Protein AF-0000000066933684 (afdb_homodimer)

pLDDT: mean 90.86, std 12.75, range [26.48, 98.75]

Nearest PDB structures (foldseek):
  7miq-assembly1_A  TM=6.674E-01  e=1.627E-05  Vibrio parahaemolyticus
  7miq-assembly1_B  TM=6.922E-01  e=4.233E-05  Vibrio parahaemolyticus
  5a4u-assembly1_A  TM=6.592E-01  e=5.521E-05  Arabidopsis thaliana
  5a5k-assembly4_D  TM=6.421E-01  e=1.045E-04  Arabidopsis thaliana
  4yh2-assembly1_C  TM=5.815E-01  e=5.521E-05  Drosophila melanogaster

InterPro domains:
  IPR036282 Glutathione S-transferase, C-terminal domain superfamily [SSF47616] (113-243)

Organism: NCBI:txid1442368

Solvent-accessible surface area (backbone atoms only — not comparable to full-atom values): 27716 Å² total; per-residue (Å²): 130,80,78,74,76,71,72,75,60,47,44,30,43,34,38,27,29,43,80,38,51,56,16,19,31,54,58,39,42,36,43,65,64,47,37,33,66,66,54,30,59,75,57,32,46,44,77,41,32,17,38,73,32,82,86,38,90,72,62,41,72,39,39,42,90,94,52,74,71,64,72,82,96,57,63,66,18,33,35,38,40,31,41,70,81,57,90,68,55,77,44,73,38,62,32,46,70,24,46,53,52,39,50,43,67,75,43,32,50,91,79,73,33,75,60,44,48,44,90,46,69,65,41,32,24,42,29,44,32,46,39,52,49,50,52,52,30,50,53,27,46,49,46,21,42,54,23,63,36,76,75,29,49,75,73,67,81,49,54,79,86,46,39,32,62,50,45,14,52,51,21,49,54,50,30,51,51,50,48,51,50,51,38,66,68,24,67,82,35,47,35,75,54,7,55,71,43,39,97,51,59,26,55,32,31,32,44,49,51,22,42,43,51,25,38,30,71,78,70,67,38,66,74,50,69,91,36,67,63,49,42,51,39,47,56,44,32,64,71,36,92,56,48,78,54,67,67,57,42,56,44,26,43,73,72,29,61,67,88,50,42,95,130,80,77,75,75,72,71,76,60,47,44,30,41,32,39,26,28,42,78,38,50,56,15,19,31,54,58,38,42,36,44,64,65,47,39,34,66,65,54,28,61,76,56,32,47,43,77,42,31,17,37,72,33,80,84,38,90,72,61,41,69,38,40,43,91,97,51,75,71,65,73,82,96,59,62,64,19,34,35,39,41,31,40,71,83,55,91,69,55,77,43,74,40,63,31,46,71,24,47,54,52,38,50,43,68,76,44,33,50,91,78,73,33,76,60,42,49,43,89,44,67,66,40,30,25,45,30,44,32,46,38,53,49,50,53,51,31,50,51,27,46,48,46,20,42,56,23,64,37,77,74,29,49,76,74,67,80,50,53,81,86,48,39,32,62,50,43,12,52,50,21,49,55,50,29,51,50,48,49,51,51,51,36,67,68,22,67,83,38,45,34,74,54,8,57,74,44,40,98,50,58,24,53,30,34,32,45,50,50,22,43,43,52,25,38,29,72,76,68,67,39,66,74,49,70,93,36,66,60,49,42,52,40,47,55,43,32,63,71,36,93,57,47,80,54,67,68,58,42,56,45,25,44,74,71,31,60,65,88,51,41,91

Foldseek 3Di:
DPPPVVVQQKAKEKEAACLALFRVLVLLLCQQQLAAPVNCVVNNYHYFYWAQPPVDLQSDIWTDPPDDTDDPPADPTKMWIAGPPDPRDIDIDGGSLVVSVVVCVVVDVVVVTDAQCADDPVSNVVLVVLLVLLVVLVVLVVQLCCQPHPVNVSHVVDDVVPHDPVRNVVSVVVSVVSLVVLLVQQVVQDDQLDSNNGPGHHSSSSSLLSNQVSCCVPPVDRSCPPPVSVVVNNVRNCPDSSDDDPVNSVVCNPPNSNVSND/DPPPVVVQQKAKEKEAACLALFRVLVLLLCQQQLAAPVNCVVNNYHYFYWAQPPVDLQSDIWTDPPDDTDDPPADPTKMWIAGPVDPRDIDIDGGSLVVSVVVCVVVDVVVVTDAQCFDDPVSNVVLVVLLVLLVVLVVLVVQLCCQPHPVNVSHVVDDVVPHDPVRNVVSVVVSVVSLVVLLVQQVVQDDQLDSNNGPGHHSSSSSLLSNQVSCCVPPVDRSCPPPVSVVVNNVRNCPDSSDDDPVNSVVCNPPNSNVSND

Radius of gyration: 22.84 Å; Cα contacts (8 Å, |Δi|>4): 886; chains: 2; bounding box: 66×68×55 Å

Structure (mmCIF, N/CA/C/O backbone):
data_AF-0000000066933684-model_v1
#
loop_
_entity.id
_entity.type
_entity.pdbx_description
1 polymer 'Unplaced genomic scaffold supercont1.6, whole genome shotgun sequence'
#
loop_
_atom_site.group_PDB
_atom_site.id
_atom_site.type_symbol
_atom_site.label_atom_id
_atom_site.label_alt_id
_atom_site.label_comp_id
_atom_site.label_asym_id
_atom_site.label_entity_id
_atom_site.label_seq_id
_atom_site.pdbx_PDB_ins_code
_atom_site.Cartn_x
_atom_site.Cartn_y
_atom_site.Cartn_z
_atom_site.occupancy
_atom_site.B_iso_or_equiv
_atom_site.auth_seq_id
_atom_site.auth_comp_id
_atom_site.auth_asym_id
_atom_site.auth_atom_id
_atom_site.pdbx_PDB_model_num
ATOM 1 N N . MET A 1 1 ? 10.781 33.125 30.562 1 26.77 1 MET A N 1
ATOM 2 C CA . MET A 1 1 ? 11.766 32.125 30.156 1 26.77 1 MET A CA 1
ATOM 3 C C . MET A 1 1 ? 11.25 31.266 29 1 26.77 1 MET A C 1
ATOM 5 O O . MET A 1 1 ? 10.203 30.625 29.109 1 26.77 1 MET A O 1
ATOM 9 N N . ALA A 1 2 ? 11.43 31.75 27.797 1 31.94 2 ALA A N 1
ATOM 10 C CA . ALA A 1 2 ? 11.055 31.156 26.516 1 31.94 2 ALA A CA 1
ATOM 11 C C . ALA A 1 2 ? 11.516 29.688 26.453 1 31.94 2 ALA A C 1
ATOM 13 O O . ALA A 1 2 ? 12.688 29.391 26.656 1 31.94 2 ALA A O 1
ATOM 14 N N . ARG A 1 3 ? 10.75 28.75 27 1 31.98 3 ARG A N 1
ATOM 15 C CA . ARG A 1 3 ? 11.102 27.344 26.938 1 31.98 3 ARG A CA 1
ATOM 16 C C . ARG A 1 3 ? 11.797 27 25.625 1 31.98 3 ARG A C 1
ATOM 18 O O . ARG A 1 3 ? 11.258 27.266 24.547 1 31.98 3 ARG A O 1
ATOM 25 N N . ASP A 1 4 ? 13.086 27.188 25.547 1 30.86 4 ASP A N 1
ATOM 26 C CA . ASP A 1 4 ? 14.023 26.75 24.516 1 30.86 4 ASP A CA 1
ATOM 27 C C . ASP A 1 4 ? 13.68 25.359 24 1 30.86 4 ASP A C 1
ATOM 29 O O . ASP A 1 4 ? 13.867 24.375 24.719 1 30.86 4 ASP A O 1
ATOM 33 N N . GLN A 1 5 ? 12.414 24.938 23.688 1 35.28 5 GLN A N 1
ATOM 34 C CA . GLN A 1 5 ? 12.008 23.656 23.141 1 35.28 5 GLN A CA 1
ATOM 35 C C . GLN A 1 5 ? 13.07 23.094 22.188 1 35.28 5 GLN A C 1
ATOM 37 O O . GLN A 1 5 ? 13.141 23.5 21.031 1 35.28 5 GLN A O 1
ATOM 42 N N . THR A 1 6 ? 14.289 22.922 22.562 1 38.62 6 THR A N 1
ATOM 43 C CA . THR A 1 6 ? 15.414 22.297 21.875 1 38.62 6 THR A CA 1
ATOM 44 C C . THR A 1 6 ? 14.945 21.109 21.047 1 38.62 6 THR A C 1
ATOM 46 O O . THR A 1 6 ? 14.5 20.094 21.609 1 38.62 6 THR A O 1
ATOM 49 N N . ALA A 1 7 ? 14.188 21.25 20.047 1 45.38 7 ALA A N 1
ATOM 50 C CA . ALA A 1 7 ? 13.711 20.234 19.109 1 45.38 7 ALA A CA 1
ATOM 51 C C . ALA A 1 7 ? 14.734 19.109 18.953 1 45.38 7 ALA A C 1
ATOM 53 O O . ALA A 1 7 ? 15.875 19.359 18.562 1 45.38 7 ALA A O 1
ATOM 54 N N . SER A 1 8 ? 14.836 18.094 19.812 1 55.53 8 SER A N 1
ATOM 55 C CA . SER A 1 8 ? 15.688 16.906 19.75 1 55.53 8 SER A CA 1
ATOM 56 C C . SER A 1 8 ? 16.109 16.594 18.328 1 55.53 8 SER A C 1
ATOM 58 O O . SER A 1 8 ? 15.289 16.656 17.406 1 55.53 8 SER A O 1
ATOM 60 N N . ARG A 1 9 ? 17.438 16.875 17.984 1 72.69 9 ARG A N 1
ATOM 61 C CA . ARG A 1 9 ? 18.016 16.75 16.656 1 72.69 9 ARG A CA 1
ATOM 62 C C . ARG A 1 9 ? 18.031 15.305 16.188 1 72.69 9 ARG A C 1
ATOM 64 O O . ARG A 1 9 ? 18.609 14.438 16.859 1 72.69 9 ARG A O 1
ATOM 71 N N . SER A 1 10 ? 17.078 14.898 15.352 1 86.12 10 SER A N 1
ATOM 72 C CA . SER A 1 10 ? 17.062 13.57 14.75 1 86.12 10 SER A CA 1
ATOM 73 C C . SER A 1 10 ? 17.969 13.508 13.523 1 86.12 10 SER A C 1
ATOM 75 O O . SER A 1 10 ? 18.031 14.461 12.742 1 86.12 10 SER A O 1
ATOM 77 N N . VAL A 1 11 ? 18.844 12.523 13.586 1 92.94 11 VAL A N 1
ATOM 78 C CA . VAL A 1 11 ? 19.656 12.219 12.414 1 92.94 11 VAL A CA 1
ATOM 79 C C . VAL A 1 11 ? 19 11.102 11.609 1 92.94 11 VAL A C 1
ATOM 81 O O . VAL A 1 11 ? 18.578 10.086 12.172 1 92.94 11 VAL A O 1
ATOM 84 N N . ARG A 1 12 ? 18.906 11.359 10.289 1 96.75 12 ARG A N 1
ATOM 85 C CA . ARG A 1 12 ? 18.281 10.398 9.391 1 96.75 12 ARG A CA 1
ATOM 86 C C . ARG A 1 12 ? 19.234 9.961 8.289 1 96.75 12 ARG A C 1
ATOM 88 O O . ARG A 1 12 ? 19.969 10.781 7.73 1 96.75 12 ARG A O 1
ATOM 95 N N . THR A 1 13 ? 19.25 8.656 8.062 1 97.44 13 THR A N 1
ATOM 96 C CA . THR A 1 13 ? 20.047 8.102 6.98 1 97.44 13 THR A CA 1
ATOM 97 C C . THR A 1 13 ? 19.203 7.184 6.098 1 97.44 13 THR A C 1
ATOM 99 O O . THR A 1 13 ? 18.531 6.281 6.598 1 97.44 13 THR A O 1
ATOM 102 N N . LEU A 1 14 ? 19.203 7.453 4.824 1 98.25 14 LEU A N 1
ATOM 103 C CA . LEU A 1 14 ? 18.422 6.672 3.861 1 98.25 14 LEU A CA 1
ATOM 104 C C . LEU A 1 14 ? 19.344 5.965 2.875 1 98.25 14 LEU A C 1
ATOM 106 O O . LEU A 1 14 ? 20.062 6.617 2.111 1 98.25 14 LEU A O 1
ATOM 110 N N . TRP A 1 15 ? 19.406 4.613 2.922 1 97.56 15 TRP A N 1
ATOM 111 C CA . TRP A 1 15 ? 20.141 3.809 1.946 1 97.56 15 TRP A CA 1
ATOM 112 C C . TRP A 1 15 ? 19.266 3.48 0.746 1 97.56 15 TRP A C 1
ATOM 114 O O . TRP A 1 15 ? 18.141 2.977 0.905 1 97.56 15 TRP A O 1
ATOM 124 N N . VAL A 1 16 ? 19.781 3.785 -0.447 1 97.25 16 VAL A N 1
ATOM 125 C CA . VAL A 1 16 ? 18.984 3.68 -1.66 1 97.25 16 VAL A CA 1
ATOM 126 C C . VAL A 1 16 ? 19.797 3.023 -2.768 1 97.25 16 VAL A C 1
ATOM 128 O O . VAL A 1 16 ? 20.938 3.428 -3.031 1 97.25 16 VAL A O 1
ATOM 131 N N . TRP A 1 17 ? 19.266 1.981 -3.361 1 95.75 17 TRP A N 1
ATOM 132 C CA . TRP A 1 17 ? 19.766 1.52 -4.652 1 95.75 17 TRP A CA 1
ATOM 133 C C . TRP A 1 17 ? 18.984 2.16 -5.797 1 95.75 17 TRP A C 1
ATOM 135 O O . TRP A 1 17 ? 17.922 1.672 -6.184 1 95.75 17 TRP A O 1
ATOM 145 N N . PRO A 1 18 ? 19.5 3.189 -6.398 1 94.06 18 PRO A N 1
ATOM 146 C CA . PRO A 1 18 ? 18.719 3.947 -7.387 1 94.06 18 PRO A CA 1
ATOM 147 C C . PRO A 1 18 ? 18.25 3.082 -8.547 1 94.06 18 PRO A C 1
ATOM 149 O O . PRO A 1 18 ? 17.219 3.387 -9.172 1 94.06 18 PRO A O 1
ATOM 152 N N . GLY A 1 19 ? 18.922 2.008 -8.859 1 92.12 19 GLY A N 1
ATOM 153 C CA . GLY A 1 19 ? 18.562 1.152 -9.977 1 92.12 19 GLY A CA 1
ATOM 154 C C . GLY A 1 19 ? 17.484 0.139 -9.633 1 92.12 19 GLY A C 1
ATOM 155 O O . GLY A 1 19 ? 16.969 -0.542 -10.516 1 92.12 19 GLY A O 1
ATOM 156 N N . GLY A 1 20 ? 17.109 0.072 -8.359 1 93.69 20 GLY A N 1
ATOM 157 C CA . GLY A 1 20 ? 16.141 -0.913 -7.914 1 93.69 20 GLY A CA 1
ATOM 158 C C . GLY A 1 20 ? 14.711 -0.498 -8.18 1 93.69 20 GLY A C 1
ATOM 159 O O . GLY A 1 20 ? 14.414 0.693 -8.297 1 93.69 20 GLY A O 1
ATOM 160 N N . ILE A 1 21 ? 13.812 -1.409 -8.219 1 94.62 21 ILE A N 1
ATOM 161 C CA . ILE A 1 21 ? 12.422 -1.188 -8.578 1 94.62 21 ILE A CA 1
ATOM 162 C C . ILE A 1 21 ? 11.773 -0.228 -7.578 1 94.62 21 ILE A C 1
ATOM 164 O O . ILE A 1 21 ? 11.211 0.795 -7.969 1 94.62 21 ILE A O 1
ATOM 168 N N . PHE A 1 22 ? 11.875 -0.496 -6.273 1 97.31 22 PHE A N 1
ATOM 169 C CA . PHE A 1 22 ? 11.219 0.298 -5.246 1 97.31 22 PHE A CA 1
ATOM 170 C C . PHE A 1 22 ? 12.078 1.487 -4.84 1 97.31 22 PHE A C 1
ATOM 172 O O . PHE A 1 22 ? 11.586 2.611 -4.738 1 97.31 22 PHE A O 1
ATOM 179 N N . PRO A 1 23 ? 13.398 1.298 -4.77 1 97.25 23 PRO A N 1
ATOM 180 C CA . PRO A 1 23 ? 14.227 2.426 -4.336 1 97.25 23 PRO A CA 1
ATOM 181 C C . PRO A 1 23 ? 14.297 3.543 -5.375 1 97.25 23 PRO A C 1
ATOM 183 O O . PRO A 1 23 ? 14.555 4.699 -5.027 1 97.25 23 PRO A O 1
ATOM 186 N N . ARG A 1 24 ? 14.109 3.215 -6.645 1 96.94 24 ARG A N 1
ATOM 187 C CA . ARG A 1 24 ? 14.133 4.234 -7.688 1 96.94 24 ARG A CA 1
ATOM 188 C C . ARG A 1 24 ? 13.125 5.34 -7.402 1 96.94 24 ARG A C 1
ATOM 190 O O . ARG A 1 24 ? 13.312 6.484 -7.82 1 96.94 24 ARG A O 1
ATOM 197 N N . ARG A 1 25 ? 12.086 5.02 -6.688 1 98.31 25 ARG A N 1
ATOM 198 C CA . ARG A 1 25 ? 11.07 5.996 -6.301 1 98.31 25 ARG A CA 1
ATOM 199 C C . ARG A 1 25 ? 11.703 7.18 -5.57 1 98.31 25 ARG A C 1
ATOM 201 O O . ARG A 1 25 ? 11.234 8.312 -5.699 1 98.31 25 ARG A O 1
ATOM 208 N N . VAL A 1 26 ? 12.781 6.895 -4.832 1 97.88 26 VAL A N 1
ATOM 209 C CA . VAL A 1 26 ? 13.414 7.941 -4.039 1 97.88 26 VAL A CA 1
ATOM 210 C C . VAL A 1 26 ? 14.062 8.969 -4.965 1 97.88 26 VAL A C 1
ATOM 212 O O . VAL A 1 26 ? 13.938 10.172 -4.754 1 97.88 26 VAL A O 1
ATOM 215 N N . ALA A 1 27 ? 14.75 8.492 -5.988 1 96.62 27 ALA A N 1
ATOM 216 C CA . ALA A 1 27 ? 15.375 9.406 -6.941 1 96.62 27 ALA A CA 1
ATOM 217 C C . ALA A 1 27 ? 14.328 10.273 -7.641 1 96.62 27 ALA A C 1
ATOM 219 O O . ALA A 1 27 ? 14.508 11.484 -7.773 1 96.62 27 ALA A O 1
ATOM 220 N N . TYR A 1 28 ? 13.258 9.656 -8.07 1 97.19 28 TYR A N 1
ATOM 221 C CA . TYR A 1 28 ? 12.188 10.391 -8.734 1 97.19 28 TYR A CA 1
ATOM 222 C C . TYR A 1 28 ? 11.531 11.383 -7.781 1 97.19 28 TYR A C 1
ATOM 224 O O . TYR A 1 28 ? 11.156 12.484 -8.18 1 97.19 28 TYR A O 1
ATOM 232 N N . TYR A 1 29 ? 11.422 11.008 -6.527 1 97.69 29 TYR A N 1
ATOM 233 C CA . TYR A 1 29 ? 10.852 11.891 -5.512 1 97.69 29 TYR A CA 1
ATOM 234 C C . TYR A 1 29 ? 11.719 13.125 -5.316 1 97.69 29 TYR A C 1
ATOM 236 O O . TYR A 1 29 ? 11.203 14.25 -5.262 1 97.69 29 TYR A O 1
ATOM 244 N N . VAL A 1 30 ? 13.008 12.891 -5.184 1 96.69 30 VAL A N 1
ATOM 245 C CA . VAL A 1 30 ? 13.953 13.984 -4.973 1 96.69 30 VAL A CA 1
ATOM 246 C C . VAL A 1 30 ? 13.828 15 -6.105 1 96.69 30 VAL A C 1
ATOM 248 O O . VAL A 1 30 ? 13.789 16.203 -5.859 1 96.69 30 VAL A O 1
ATOM 251 N N . LYS A 1 31 ? 13.68 14.492 -7.289 1 95.62 31 LYS A N 1
ATOM 252 C CA . LYS A 1 31 ? 13.523 15.359 -8.453 1 95.62 31 LYS A CA 1
ATOM 253 C C . LYS A 1 31 ? 12.18 16.078 -8.43 1 95.62 31 LYS A C 1
ATOM 255 O O . LYS A 1 31 ? 12.117 17.297 -8.539 1 95.62 31 LYS A O 1
ATOM 260 N N . ALA A 1 32 ? 11.117 15.367 -8.25 1 95.69 32 ALA A N 1
ATOM 261 C CA . ALA A 1 32 ? 9.758 15.914 -8.312 1 95.69 32 ALA A CA 1
ATOM 262 C C . ALA A 1 32 ? 9.523 16.922 -7.195 1 95.69 32 ALA A C 1
ATOM 264 O O . ALA A 1 32 ? 8.82 17.922 -7.387 1 95.69 32 ALA A O 1
ATOM 265 N N . LYS A 1 33 ? 10.078 16.641 -6.012 1 96.25 33 LYS A N 1
ATOM 266 C CA . LYS A 1 33 ? 9.898 17.484 -4.836 1 96.25 33 LYS A CA 1
ATOM 267 C C . LYS A 1 33 ? 10.844 18.672 -4.871 1 96.25 33 LYS A C 1
ATOM 269 O O . LYS A 1 33 ? 10.688 19.625 -4.086 1 96.25 33 LYS A O 1
ATOM 274 N N . SER A 1 34 ? 11.805 18.688 -5.734 1 94 34 SER A N 1
ATOM 275 C CA . SER A 1 34 ? 12.844 19.703 -5.816 1 94 34 SER A CA 1
ATOM 276 C C . SER A 1 34 ? 13.617 19.812 -4.508 1 94 34 SER A C 1
ATOM 278 O O . SER A 1 34 ? 13.797 20.906 -3.971 1 94 34 SER A O 1
ATOM 280 N N . VAL A 1 35 ? 13.992 18.656 -4.074 1 95.06 35 VAL A N 1
ATOM 281 C CA . VAL A 1 35 ? 14.75 18.609 -2.83 1 95.06 35 VAL A CA 1
ATOM 282 C C . VAL A 1 35 ? 16.125 19.234 -3.043 1 95.06 35 VAL A C 1
ATOM 284 O O . VAL A 1 35 ? 16.812 18.922 -4.02 1 95.06 35 VAL A O 1
ATOM 287 N N . THR A 1 36 ? 16.531 20.094 -2.125 1 95.19 36 THR A N 1
ATOM 288 C CA . THR A 1 36 ? 17.844 20.75 -2.188 1 95.19 36 THR A CA 1
ATOM 289 C C . THR A 1 36 ? 18.75 20.25 -1.063 1 95.19 36 THR A C 1
ATOM 291 O O . THR A 1 36 ? 18.281 19.578 -0.143 1 95.19 36 THR A O 1
ATOM 294 N N . ALA A 1 37 ? 19.984 20.625 -1.186 1 94.5 37 ALA A N 1
ATOM 295 C CA . ALA A 1 37 ? 20.938 20.297 -0.117 1 94.5 37 ALA A CA 1
ATOM 296 C C . ALA A 1 37 ? 20.516 20.953 1.197 1 94.5 37 ALA A C 1
ATOM 298 O O . ALA A 1 37 ? 20.703 20.375 2.271 1 94.5 37 ALA A O 1
ATOM 299 N N . ASP A 1 38 ? 19.953 22.047 1.109 1 94.31 38 ASP A N 1
ATOM 300 C CA . ASP A 1 38 ? 19.5 22.766 2.297 1 94.31 38 ASP A CA 1
ATOM 301 C C . ASP A 1 38 ? 18.359 22.016 2.979 1 94.31 38 ASP A C 1
ATOM 303 O O . ASP A 1 38 ? 18.297 21.953 4.207 1 94.31 38 ASP A O 1
ATOM 307 N N . HIS A 1 39 ? 17.453 21.453 2.146 1 94.31 39 HIS A N 1
ATOM 308 C CA . HIS A 1 39 ? 16.375 20.656 2.713 1 94.31 39 HIS A CA 1
ATOM 309 C C . HIS A 1 39 ? 16.938 19.469 3.494 1 94.31 39 HIS A C 1
ATOM 311 O O . HIS A 1 39 ? 16.516 19.203 4.621 1 94.31 39 HIS A O 1
ATOM 317 N N . LEU A 1 40 ? 17.875 18.797 2.891 1 95.25 40 LEU A N 1
ATOM 318 C CA . LEU A 1 40 ? 18.469 17.625 3.523 1 95.25 40 LEU A CA 1
ATOM 319 C C . LEU A 1 40 ? 19.141 18 4.84 1 95.25 40 LEU A C 1
ATOM 321 O O . LEU A 1 40 ? 18.984 17.297 5.844 1 95.25 40 LEU A O 1
ATOM 325 N N . ASN A 1 41 ? 19.844 19.094 4.867 1 94 41 ASN A N 1
ATOM 326 C CA . ASN A 1 41 ? 20.531 19.562 6.07 1 94 41 ASN A CA 1
ATOM 327 C C . ASN A 1 41 ? 19.531 19.891 7.18 1 94 41 ASN A C 1
ATOM 329 O O . ASN A 1 41 ? 19.719 19.484 8.328 1 94 41 ASN A O 1
ATOM 333 N N . ARG A 1 42 ? 18.531 20.547 6.816 1 92.5 42 ARG A N 1
ATOM 334 C CA . ARG A 1 42 ? 17.516 20.938 7.793 1 92.5 42 ARG A CA 1
ATOM 335 C C . ARG A 1 42 ? 16.828 19.719 8.391 1 92.5 42 ARG A C 1
ATOM 337 O O . ARG A 1 42 ? 16.469 19.719 9.57 1 92.5 42 ARG A O 1
ATOM 344 N N . LEU A 1 43 ? 16.734 18.688 7.598 1 93.81 43 LEU A N 1
ATOM 345 C CA . LEU A 1 43 ? 16.031 17.484 8.023 1 93.81 43 LEU A CA 1
ATOM 346 C C . LEU A 1 43 ? 17 16.531 8.734 1 93.81 43 LEU A C 1
ATOM 348 O O . LEU A 1 43 ? 16.562 15.508 9.289 1 93.81 43 LEU A O 1
ATOM 352 N N . GLY A 1 44 ? 18.297 16.859 8.703 1 94.75 44 GLY A N 1
ATOM 353 C CA . GLY A 1 44 ? 19.266 15.883 9.172 1 94.75 44 GLY A CA 1
ATOM 354 C C . GLY A 1 44 ? 19.25 14.594 8.375 1 94.75 44 GLY A C 1
ATOM 355 O O . GLY A 1 44 ? 19.391 13.508 8.945 1 94.75 44 GLY A O 1
ATOM 356 N N . LEU A 1 45 ? 19 14.672 7.086 1 96.62 45 LEU A N 1
ATOM 357 C CA . LEU A 1 45 ? 18.828 13.516 6.219 1 96.62 45 LEU A CA 1
ATOM 358 C C . LEU A 1 45 ? 20.031 13.328 5.305 1 96.62 45 LEU A C 1
ATOM 360 O O . LEU A 1 45 ? 20.422 14.258 4.59 1 96.62 45 LEU A O 1
ATOM 364 N N . THR A 1 46 ? 20.625 12.188 5.375 1 96.44 46 THR A N 1
ATOM 365 C CA . THR A 1 46 ? 21.688 11.781 4.469 1 96.44 46 THR A CA 1
ATOM 366 C C . THR A 1 46 ? 21.219 10.672 3.537 1 96.44 46 THR A C 1
ATOM 368 O O . THR A 1 46 ? 20.609 9.688 3.984 1 96.44 46 THR A O 1
ATOM 371 N N . LEU A 1 47 ? 21.438 10.82 2.256 1 97.12 47 LEU A N 1
ATOM 372 C CA . LEU A 1 47 ? 21.156 9.789 1.266 1 97.12 47 LEU A CA 1
ATOM 373 C C . LEU A 1 47 ? 22.422 9.023 0.895 1 97.12 47 LEU A C 1
ATOM 375 O O . LEU A 1 47 ? 23.406 9.617 0.468 1 97.12 47 LEU A O 1
ATOM 379 N N . ILE A 1 48 ? 22.391 7.762 1.072 1 96.56 48 ILE A N 1
ATOM 380 C CA . ILE A 1 48 ? 23.547 6.93 0.768 1 96.56 48 ILE A CA 1
ATOM 381 C C . ILE A 1 48 ? 23.203 5.98 -0.383 1 96.56 48 ILE A C 1
ATOM 383 O O . ILE A 1 48 ? 22.359 5.102 -0.243 1 96.56 48 ILE A O 1
ATOM 387 N N . PRO A 1 49 ? 23.875 6.125 -1.495 1 95.75 49 PRO A N 1
ATOM 388 C CA . PRO A 1 49 ? 23.625 5.203 -2.605 1 95.75 49 PRO A CA 1
ATOM 389 C C . PRO A 1 49 ? 24.203 3.811 -2.357 1 95.75 49 PRO A C 1
ATOM 391 O O . PRO A 1 49 ? 25.281 3.68 -1.772 1 95.75 49 PRO A O 1
ATOM 394 N N . CYS A 1 50 ? 23.438 2.877 -2.68 1 94.69 50 CYS A N 1
ATOM 395 C CA . CYS A 1 50 ? 23.875 1.482 -2.686 1 94.69 50 CYS A CA 1
ATOM 396 C C . CYS A 1 50 ? 23.953 0.944 -4.109 1 94.69 50 CYS A C 1
ATOM 398 O O . CYS A 1 50 ? 23.297 1.462 -5.012 1 94.69 50 CYS A O 1
ATOM 400 N N . THR A 1 51 ? 24.812 -0.022 -4.316 1 89 51 THR A N 1
ATOM 401 C CA . THR A 1 51 ? 24.938 -0.66 -5.621 1 89 51 THR A CA 1
ATOM 402 C C . THR A 1 51 ? 25.156 -2.164 -5.469 1 89 51 THR A C 1
ATOM 404 O O . THR A 1 51 ? 25.312 -2.662 -4.352 1 89 51 THR A O 1
ATOM 407 N N . VAL A 1 52 ? 24.906 -2.84 -6.629 1 81.5 52 VAL A N 1
ATOM 408 C CA . VAL A 1 52 ? 25.141 -4.281 -6.648 1 81.5 52 VAL A CA 1
ATOM 409 C C . VAL A 1 52 ? 26.625 -4.57 -6.551 1 81.5 52 VAL A C 1
ATOM 411 O O . VAL A 1 52 ? 27.438 -3.986 -7.289 1 81.5 52 VAL A O 1
ATOM 414 N N . ASP A 1 53 ? 26.828 -5.305 -5.496 1 69.06 53 ASP A N 1
ATOM 415 C CA . ASP A 1 53 ? 28.203 -5.777 -5.406 1 69.06 53 ASP A CA 1
ATOM 416 C C . ASP A 1 53 ? 28.438 -6.98 -6.316 1 69.06 53 ASP A C 1
ATOM 418 O O . ASP A 1 53 ? 28.062 -8.109 -5.969 1 69.06 53 ASP A O 1
ATOM 422 N N . LEU A 1 54 ? 28.859 -6.691 -7.43 1 57.69 54 LEU A N 1
ATOM 423 C CA . LEU A 1 54 ? 29.078 -7.727 -8.438 1 57.69 54 LEU A CA 1
ATOM 424 C C . LEU A 1 54 ? 30.062 -8.781 -7.938 1 57.69 54 LEU A C 1
ATOM 426 O O . LEU A 1 54 ? 30.094 -9.898 -8.461 1 57.69 54 LEU A O 1
ATOM 430 N N . LYS A 1 55 ? 30.812 -8.43 -6.984 1 58.28 55 LYS A N 1
ATOM 431 C CA . LYS A 1 55 ? 31.781 -9.375 -6.461 1 58.28 55 LYS A CA 1
ATOM 432 C C . LYS A 1 55 ? 31.125 -10.352 -5.484 1 58.28 55 LYS A C 1
ATOM 434 O O . LYS A 1 55 ? 31.719 -11.375 -5.133 1 58.28 55 LYS A O 1
ATOM 439 N N . SER A 1 56 ? 29.984 -9.961 -5.109 1 56.69 56 SER A N 1
ATOM 440 C CA . SER A 1 56 ? 29.297 -10.805 -4.133 1 56.69 56 SER A CA 1
ATOM 441 C C . SER A 1 56 ? 28.469 -11.883 -4.816 1 56.69 56 SER A C 1
ATOM 443 O O . SER A 1 56 ? 27.922 -11.656 -5.898 1 56.69 56 SER A O 1
ATOM 445 N N . GLN A 1 57 ? 28.703 -13.039 -4.445 1 53.03 57 GLN A N 1
ATOM 446 C CA . GLN A 1 57 ? 27.984 -14.18 -4.984 1 53.03 57 GLN A CA 1
ATOM 447 C C . GLN A 1 57 ? 26.469 -13.969 -4.859 1 53.03 57 GLN A C 1
ATOM 449 O O . GLN A 1 57 ? 25.703 -14.469 -5.684 1 53.03 57 GLN A O 1
ATOM 454 N N . ASP A 1 58 ? 26.062 -13.125 -3.877 1 56.03 58 ASP A N 1
ATOM 455 C CA . ASP A 1 58 ? 24.625 -13.125 -3.604 1 56.03 58 ASP A CA 1
ATOM 456 C C . ASP A 1 58 ? 23.969 -11.828 -4.074 1 56.03 58 ASP A C 1
ATOM 458 O O . ASP A 1 58 ? 22.875 -11.484 -3.645 1 56.03 58 ASP A O 1
ATOM 462 N N . LEU A 1 59 ? 24.656 -11.18 -5.066 1 61.69 59 LEU A N 1
ATOM 463 C CA . LEU A 1 59 ? 24.109 -9.93 -5.586 1 61.69 59 LEU A CA 1
ATOM 464 C C . LEU A 1 59 ? 23.719 -8.992 -4.449 1 61.69 59 LEU A C 1
ATOM 466 O O . LEU A 1 59 ? 22.656 -8.375 -4.488 1 61.69 59 LEU A O 1
ATOM 470 N N . ALA A 1 60 ? 24.672 -9.047 -3.492 1 75.38 60 ALA A N 1
ATOM 471 C CA . ALA A 1 60 ? 24.406 -8.234 -2.301 1 75.38 60 ALA A CA 1
ATOM 472 C C . ALA A 1 60 ? 24.469 -6.746 -2.627 1 75.38 60 ALA A C 1
ATOM 474 O O . ALA A 1 60 ? 25.266 -6.312 -3.463 1 75.38 60 ALA A O 1
ATOM 475 N N . LEU A 1 61 ? 23.5 -6.039 -2.193 1 86 61 LEU A N 1
ATOM 476 C CA . LEU A 1 61 ? 23.438 -4.586 -2.293 1 86 61 LEU A CA 1
ATOM 477 C C . LEU A 1 61 ? 24.078 -3.926 -1.072 1 86 61 LEU A C 1
ATOM 479 O O . LEU A 1 61 ? 23.688 -4.207 0.063 1 86 61 LEU A O 1
ATOM 483 N N . ASP A 1 62 ? 25.172 -3.133 -1.375 1 87.94 62 ASP A N 1
ATOM 484 C CA . ASP A 1 62 ? 25.812 -2.445 -0.256 1 87.94 62 ASP A CA 1
ATOM 485 C C . ASP A 1 62 ? 26.078 -0.981 -0.594 1 87.94 62 ASP A C 1
ATOM 487 O O . ASP A 1 62 ? 26.062 -0.594 -1.765 1 87.94 62 ASP A O 1
ATOM 491 N N . ALA A 1 63 ? 26.359 -0.201 0.457 1 92.25 63 ALA A N 1
ATOM 492 C CA . ALA A 1 63 ? 26.688 1.213 0.294 1 92.25 63 ALA A CA 1
ATOM 493 C C . ALA A 1 63 ? 27.969 1.392 -0.52 1 92.25 63 ALA A C 1
ATOM 495 O O . ALA A 1 63 ? 28.891 0.587 -0.413 1 92.25 63 ALA A O 1
ATOM 496 N N . ILE A 1 64 ? 28 2.404 -1.287 1 88.12 64 ILE A N 1
ATOM 497 C CA . ILE A 1 64 ? 29.219 2.695 -2.027 1 88.12 64 ILE A CA 1
ATOM 498 C C . ILE A 1 64 ? 30.359 2.992 -1.051 1 88.12 64 ILE A C 1
ATOM 500 O O . ILE A 1 64 ? 30.109 3.355 0.102 1 88.12 64 ILE A O 1
ATOM 504 N N . PRO A 1 65 ? 31.625 2.906 -1.473 1 88.06 65 PRO A N 1
ATOM 505 C CA . PRO A 1 65 ? 32.781 3.131 -0.586 1 88.06 65 PRO A CA 1
ATOM 506 C C . PRO A 1 65 ? 32.75 4.52 0.051 1 88.06 65 PRO A C 1
ATOM 508 O O . PRO A 1 65 ? 32.375 5.5 -0.602 1 88.06 65 PRO A O 1
ATOM 511 N N . GLY A 1 66 ? 33.094 4.613 1.324 1 91.19 66 GLY A N 1
ATOM 512 C CA . GLY A 1 66 ? 33.188 5.887 2.025 1 91.19 66 GLY A CA 1
ATOM 513 C C . GLY A 1 66 ? 31.922 6.219 2.822 1 91.19 66 GLY A C 1
ATOM 514 O O . GLY A 1 66 ? 31.891 7.219 3.539 1 91.19 66 GLY A O 1
ATOM 515 N N . HIS A 1 67 ? 30.953 5.332 2.65 1 93.12 67 HIS A N 1
ATOM 516 C CA . HIS A 1 67 ? 29.719 5.562 3.377 1 93.12 67 HIS A CA 1
ATOM 517 C C . HIS A 1 67 ? 29.453 4.453 4.395 1 93.12 67 HIS A C 1
ATOM 519 O O . HIS A 1 67 ? 30.062 3.381 4.312 1 93.12 67 HIS A O 1
ATOM 525 N N . GLU A 1 68 ? 28.609 4.801 5.312 1 94.06 68 GLU A N 1
ATOM 526 C CA . GLU A 1 68 ? 28.172 3.799 6.281 1 94.06 68 GLU A CA 1
ATOM 527 C C . GLU A 1 68 ? 27.469 2.633 5.594 1 94.06 68 GLU A C 1
ATOM 529 O O . GLU A 1 68 ? 26.656 2.836 4.691 1 94.06 68 GLU A O 1
ATOM 534 N N . LYS A 1 69 ? 27.781 1.381 6.047 1 94.12 69 LYS A N 1
ATOM 535 C CA . LYS A 1 69 ? 27.141 0.194 5.496 1 94.12 69 LYS A CA 1
ATOM 536 C C . LYS A 1 69 ? 25.641 0.191 5.809 1 94.12 69 LYS A C 1
ATOM 538 O O . LYS A 1 69 ? 25.219 0.713 6.844 1 94.12 69 LYS A O 1
ATOM 543 N N . ARG A 1 70 ? 24.922 -0.423 4.879 1 93.62 70 ARG A N 1
ATOM 544 C CA . ARG A 1 70 ? 23.484 -0.499 5.105 1 93.62 70 ARG A CA 1
ATOM 545 C C . ARG A 1 70 ? 23.156 -1.417 6.281 1 93.62 70 ARG A C 1
ATOM 547 O O . ARG A 1 70 ? 23.906 -2.348 6.57 1 93.62 70 ARG A O 1
ATOM 554 N N . PRO A 1 71 ? 22.031 -1.177 6.977 1 92.81 71 PRO A N 1
ATOM 555 C CA . PRO A 1 71 ? 21.625 -2.109 8.031 1 92.81 71 PRO A CA 1
ATOM 556 C C . PRO A 1 71 ? 21.219 -3.473 7.48 1 92.81 71 PRO A C 1
ATOM 558 O O . PRO A 1 71 ? 20.625 -3.555 6.395 1 92.81 71 PRO A O 1
ATOM 561 N N . LYS A 1 72 ? 21.469 -4.484 8.18 1 88.38 72 LYS A N 1
ATOM 562 C CA . LYS A 1 72 ? 21.109 -5.844 7.781 1 88.38 72 LYS A CA 1
ATOM 563 C C . LYS A 1 72 ? 19.641 -6.125 8.031 1 88.38 72 LYS A C 1
ATOM 565 O O . LYS A 1 72 ? 19.016 -5.516 8.906 1 88.38 72 LYS A O 1
ATOM 570 N N . GLY A 1 73 ? 19.094 -6.969 7.246 1 87.12 73 GLY A N 1
ATOM 571 C CA . GLY A 1 73 ? 17.75 -7.449 7.496 1 87.12 73 GLY A CA 1
ATOM 572 C C . GLY A 1 73 ? 16.672 -6.605 6.828 1 87.12 73 GLY A C 1
ATOM 573 O O . GLY A 1 73 ? 15.484 -6.82 7.047 1 87.12 73 GLY A O 1
ATOM 574 N N . PHE A 1 74 ? 17.141 -5.594 6.016 1 91.06 74 PHE A N 1
ATOM 575 C CA . PHE A 1 74 ? 16.188 -4.734 5.328 1 91.06 74 PHE A CA 1
ATOM 576 C C . PHE A 1 74 ? 16.391 -4.785 3.82 1 91.06 74 PHE A C 1
ATOM 578 O O . PHE A 1 74 ? 17.531 -4.879 3.35 1 91.06 74 PHE A O 1
ATOM 585 N N . SER A 1 75 ? 15.305 -4.773 3.168 1 91.38 75 SER A N 1
ATOM 586 C CA . SER A 1 75 ? 15.398 -4.445 1.75 1 91.38 75 SER A CA 1
ATOM 587 C C . SER A 1 75 ? 15.633 -2.951 1.543 1 91.38 75 SER A C 1
ATOM 589 O O . SER A 1 75 ? 15.562 -2.17 2.494 1 91.38 75 SER A O 1
ATOM 591 N N . LEU A 1 76 ? 16.031 -2.559 0.407 1 94.88 76 LEU A N 1
ATOM 592 C CA . LEU A 1 76 ? 16.234 -1.147 0.091 1 94.88 76 LEU A CA 1
ATOM 593 C C . LEU A 1 76 ? 15.039 -0.586 -0.668 1 94.88 76 LEU A C 1
ATOM 595 O O . LEU A 1 76 ? 14.406 -1.297 -1.455 1 94.88 76 LEU A O 1
ATOM 599 N N . PRO A 1 77 ? 14.656 0.642 -0.422 1 97.56 77 PRO A N 1
ATOM 600 C CA . PRO A 1 77 ? 15.305 1.605 0.474 1 97.56 77 PRO A CA 1
ATOM 601 C C . PRO A 1 77 ? 14.945 1.375 1.941 1 97.56 77 PRO A C 1
ATOM 603 O O . PRO A 1 77 ? 13.922 0.76 2.242 1 97.56 77 PRO A O 1
ATOM 606 N N . VAL A 1 78 ? 15.812 1.777 2.822 1 97.88 78 VAL A N 1
ATOM 607 C CA . VAL A 1 78 ? 15.555 1.73 4.258 1 97.88 78 VAL A CA 1
ATOM 608 C C . VAL A 1 78 ? 16.031 3.025 4.914 1 97.88 78 VAL A C 1
ATOM 610 O O . VAL A 1 78 ? 17.094 3.539 4.582 1 97.88 78 VAL A O 1
ATOM 613 N N . LEU A 1 79 ? 15.172 3.633 5.754 1 98.44 79 LEU A N 1
ATOM 614 C CA . LEU A 1 79 ? 15.461 4.879 6.461 1 98.44 79 LEU A CA 1
ATOM 615 C C . LEU A 1 79 ? 15.68 4.621 7.949 1 98.44 79 LEU A C 1
ATOM 617 O O . LEU A 1 79 ? 14.828 4.02 8.609 1 98.44 79 LEU A O 1
ATOM 621 N N . ARG A 1 80 ? 16.828 5.023 8.445 1 97.06 80 ARG A N 1
ATOM 622 C CA . ARG A 1 80 ? 17.109 4.984 9.875 1 97.06 80 ARG A CA 1
ATOM 623 C C . ARG A 1 80 ? 16.922 6.359 10.508 1 97.06 80 ARG A C 1
ATOM 625 O O . ARG A 1 80 ? 17.359 7.371 9.945 1 97.06 80 ARG A O 1
ATOM 632 N N . ILE A 1 81 ? 16.281 6.387 11.602 1 95.44 81 ILE A N 1
ATOM 633 C CA . ILE A 1 81 ? 16.125 7.598 12.406 1 95.44 81 ILE A CA 1
ATOM 634 C C . ILE A 1 81 ? 16.781 7.398 13.773 1 95.44 81 ILE A C 1
ATOM 636 O O . ILE A 1 81 ? 16.484 6.43 14.477 1 95.44 81 ILE A O 1
ATOM 640 N N . GLN A 1 82 ? 17.641 8.273 14.125 1 91.81 82 GLN A N 1
ATOM 641 C CA . GLN A 1 82 ? 18.328 8.25 15.422 1 91.81 82 GLN A CA 1
ATOM 642 C C . GLN A 1 82 ? 18.109 9.555 16.172 1 91.81 82 GLN A C 1
ATOM 644 O O . GLN A 1 82 ? 18.203 10.641 15.594 1 91.81 82 GLN A O 1
ATOM 649 N N . ASP A 1 83 ? 17.641 9.32 17.422 1 82.56 83 ASP A N 1
ATOM 650 C CA . ASP A 1 83 ? 17.578 10.484 18.297 1 82.56 83 ASP A CA 1
ATOM 651 C C . ASP A 1 83 ? 18.875 10.656 19.078 1 82.56 83 ASP A C 1
ATOM 653 O O . ASP A 1 83 ? 19.25 9.789 19.859 1 82.56 83 ASP A O 1
ATOM 657 N N . LEU A 1 84 ? 19.531 11.68 18.891 1 73.88 84 LEU A N 1
ATOM 658 C CA . LEU A 1 84 ? 20.859 11.875 19.469 1 73.88 84 LEU A CA 1
ATOM 659 C C . LEU A 1 84 ? 20.75 12.156 20.969 1 73.88 84 LEU A C 1
ATOM 661 O O . LEU A 1 84 ? 21.719 11.961 21.703 1 73.88 84 LEU A O 1
ATOM 665 N N . GLU A 1 85 ? 19.734 12.703 21.422 1 70.62 85 GLU A N 1
ATOM 666 C CA . GLU A 1 85 ? 19.625 13.047 22.844 1 70.62 85 GLU A CA 1
ATOM 667 C C . GLU A 1 85 ? 19.203 11.836 23.672 1 70.62 85 GLU A C 1
ATOM 669 O O . GLU A 1 85 ? 19.5 11.766 24.875 1 70.62 85 GLU A O 1
ATOM 674 N N . SER A 1 86 ? 18.484 11 23.094 1 65 86 SER A N 1
ATOM 675 C CA . SER A 1 86 ? 18.016 9.875 23.891 1 65 86 SER A CA 1
ATOM 676 C C . SER A 1 86 ? 18.922 8.664 23.734 1 65 86 SER A C 1
ATOM 678 O O . SER A 1 86 ? 20.047 8.781 23.234 1 65 86 SER A O 1
ATOM 680 N N . SER A 1 87 ? 18.516 7.305 23.969 1 58.81 87 SER A N 1
ATOM 681 C CA . SER A 1 87 ? 19.109 5.992 24.203 1 58.81 87 SER A CA 1
ATOM 682 C C . SER A 1 87 ? 19.766 5.461 22.922 1 58.81 87 SER A C 1
ATOM 684 O O . SER A 1 87 ? 20.25 4.328 22.906 1 58.81 87 SER A O 1
ATOM 686 N N . ASN A 1 88 ? 20.25 6.422 21.969 1 64.5 88 ASN A N 1
ATOM 687 C CA . ASN A 1 88 ? 20.938 5.938 20.781 1 64.5 88 ASN A CA 1
ATOM 688 C C . ASN A 1 88 ? 20.156 4.809 20.109 1 64.5 88 ASN A C 1
ATOM 690 O O . ASN A 1 88 ? 20.734 3.924 19.484 1 64.5 88 ASN A O 1
ATOM 694 N N . HIS A 1 89 ? 18.906 4.711 20.359 1 81.5 89 HIS A N 1
ATOM 695 C CA . HIS A 1 89 ? 18.109 3.668 19.734 1 81.5 89 HIS A CA 1
ATOM 696 C C . HIS A 1 89 ? 17.75 4.051 18.297 1 81.5 89 HIS A C 1
ATOM 698 O O . HIS A 1 89 ? 17.391 5.199 18.031 1 81.5 89 HIS A O 1
ATOM 704 N N . SER A 1 90 ? 18.016 3.145 17.328 1 89.69 90 SER A N 1
ATOM 705 C CA . SER A 1 90 ? 17.688 3.326 15.922 1 89.69 90 SER A CA 1
ATOM 706 C C . SER A 1 90 ? 16.297 2.805 15.602 1 89.69 90 SER A C 1
ATOM 708 O O . SER A 1 90 ? 15.898 1.741 16.094 1 89.69 90 SER A O 1
ATOM 710 N N . LYS A 1 91 ? 15.578 3.658 14.945 1 91.88 91 LYS A N 1
ATOM 711 C CA . LYS A 1 91 ? 14.281 3.271 14.398 1 91.88 91 LYS A CA 1
ATOM 712 C C . LYS A 1 91 ? 14.312 3.25 12.875 1 91.88 91 LYS A C 1
ATOM 714 O O . LYS A 1 91 ? 15.086 3.979 12.25 1 91.88 91 LYS A O 1
ATOM 719 N N . PHE A 1 92 ? 13.453 2.379 12.266 1 95.56 92 PHE A N 1
ATOM 720 C CA . PHE A 1 92 ? 13.578 2.201 10.82 1 95.56 92 PHE A CA 1
ATOM 721 C C . PHE A 1 92 ? 12.219 2.318 10.141 1 95.56 92 PHE A C 1
ATOM 723 O O . PHE A 1 92 ? 11.203 1.935 10.719 1 95.56 92 PHE A O 1
ATOM 730 N N . ILE A 1 93 ? 12.164 2.906 9.031 1 97.38 93 ILE A N 1
ATOM 731 C CA . ILE A 1 93 ? 11.086 2.811 8.055 1 97.38 93 ILE A CA 1
ATOM 732 C C . ILE A 1 93 ? 11.547 1.998 6.848 1 97.38 93 ILE A C 1
ATOM 734 O O . ILE A 1 93 ? 12.578 2.305 6.246 1 97.38 93 ILE A O 1
ATOM 738 N N . ALA A 1 94 ? 10.742 1.043 6.406 1 96.94 94 ALA A N 1
ATOM 739 C CA . ALA A 1 94 ? 11.352 -0.012 5.602 1 96.94 94 ALA A CA 1
ATOM 740 C C . ALA A 1 94 ? 10.688 -0.112 4.234 1 96.94 94 ALA A C 1
ATOM 742 O O . ALA A 1 94 ? 11.125 -0.882 3.375 1 96.94 94 ALA A O 1
ATOM 743 N N . GLN A 1 95 ? 9.609 0.616 3.975 1 97.38 95 GLN A N 1
ATOM 744 C CA . GLN A 1 95 ? 8.938 0.562 2.678 1 97.38 95 GLN A CA 1
ATOM 745 C C . GLN A 1 95 ? 9.086 1.883 1.928 1 97.38 95 GLN A C 1
ATOM 747 O O . GLN A 1 95 ? 8.945 2.957 2.518 1 97.38 95 GLN A O 1
ATOM 752 N N . SER A 1 96 ? 9.367 1.73 0.645 1 98.25 96 SER A N 1
ATOM 753 C CA . SER A 1 96 ? 9.602 2.924 -0.161 1 98.25 96 SER A CA 1
ATOM 754 C C . SER A 1 96 ? 8.414 3.871 -0.106 1 98.25 96 SER A C 1
ATOM 756 O O . SER A 1 96 ? 8.578 5.082 0.044 1 98.25 96 SER A O 1
ATOM 758 N N . SER A 1 97 ? 7.176 3.309 -0.191 1 98.25 97 SER A N 1
ATOM 759 C CA . SER A 1 97 ? 5.984 4.152 -0.151 1 98.25 97 SER A CA 1
ATOM 760 C C . SER A 1 97 ? 5.863 4.871 1.188 1 98.25 97 SER A C 1
ATOM 762 O O . SER A 1 97 ? 5.48 6.043 1.236 1 98.25 97 SER A O 1
ATOM 764 N N . SER A 1 98 ? 6.176 4.188 2.287 1 98.31 98 SER A N 1
ATOM 765 C CA . SER A 1 98 ? 6.121 4.781 3.619 1 98.31 98 SER A CA 1
ATOM 766 C C . SER A 1 98 ? 7.184 5.859 3.789 1 98.31 98 SER A C 1
ATOM 768 O O . SER A 1 98 ? 6.93 6.906 4.391 1 98.31 98 SER A O 1
ATOM 770 N N . ILE A 1 99 ? 8.32 5.598 3.258 1 98.69 99 ILE A N 1
ATOM 771 C CA . ILE A 1 99 ? 9.43 6.543 3.342 1 98.69 99 ILE A CA 1
ATOM 772 C C . ILE A 1 99 ? 9.055 7.84 2.629 1 98.69 99 ILE A C 1
ATOM 774 O O . ILE A 1 99 ? 9.25 8.93 3.166 1 98.69 99 ILE A O 1
ATOM 778 N N . LEU A 1 100 ? 8.477 7.746 1.454 1 98.62 100 LEU A N 1
ATOM 779 C CA . LEU A 1 100 ? 8.117 8.938 0.695 1 98.62 100 LEU A CA 1
ATOM 780 C C . LEU A 1 100 ? 7.012 9.719 1.399 1 98.62 100 LEU A C 1
ATOM 782 O O . LEU A 1 100 ? 7.047 10.945 1.446 1 98.62 100 LEU A O 1
ATOM 786 N N . GLU A 1 101 ? 6.055 8.984 1.946 1 98 101 GLU A N 1
ATOM 787 C CA . GLU A 1 101 ? 5.016 9.641 2.732 1 98 101 GLU A CA 1
ATOM 788 C C . GLU A 1 101 ? 5.609 10.336 3.957 1 98 101 GLU A C 1
ATOM 790 O O . GLU A 1 101 ? 5.18 11.438 4.324 1 98 101 GLU A O 1
ATOM 795 N N . TYR A 1 102 ? 6.559 9.734 4.609 1 98.12 102 TYR A N 1
ATOM 796 C CA . TYR A 1 102 ? 7.23 10.32 5.766 1 98.12 102 TYR A CA 1
ATOM 797 C C . TYR A 1 102 ? 7.953 11.602 5.387 1 98.12 102 TYR A C 1
ATOM 799 O O . TYR A 1 102 ? 7.879 12.602 6.109 1 98.12 102 TYR A O 1
ATOM 807 N N . LEU A 1 103 ? 8.594 11.602 4.25 1 97.75 103 LEU A N 1
ATOM 808 C CA . LEU A 1 103 ? 9.281 12.797 3.775 1 97.75 103 LEU A CA 1
ATOM 809 C C . LEU A 1 103 ? 8.289 13.906 3.461 1 97.75 103 LEU A C 1
ATOM 811 O O . LEU A 1 103 ? 8.57 15.086 3.705 1 97.75 103 LEU A O 1
ATOM 815 N N . GLU A 1 104 ? 7.113 13.547 2.922 1 97.06 104 GLU A N 1
ATOM 816 C CA . GLU A 1 104 ? 6.059 14.531 2.727 1 97.06 104 GLU A CA 1
ATOM 817 C C . GLU A 1 104 ? 5.641 15.164 4.051 1 97.06 104 GLU A C 1
ATOM 819 O O . GLU A 1 104 ? 5.348 16.359 4.109 1 97.06 104 GLU A O 1
ATOM 824 N N . ASP A 1 105 ? 5.578 14.32 5.102 1 95 105 ASP A N 1
ATOM 825 C CA . ASP A 1 105 ? 5.234 14.844 6.422 1 95 105 ASP A CA 1
ATOM 826 C C . ASP A 1 105 ? 6.277 15.852 6.898 1 95 105 ASP A C 1
ATOM 828 O O . ASP A 1 105 ? 5.945 16.812 7.594 1 95 105 ASP A O 1
ATOM 832 N N . LEU A 1 106 ? 7.496 15.633 6.555 1 95.06 106 LEU A N 1
ATOM 833 C CA . LEU A 1 106 ? 8.586 16.469 7.027 1 95.06 106 LEU A CA 1
ATOM 834 C C . LEU A 1 106 ? 8.719 17.734 6.168 1 95.06 106 LEU A C 1
ATOM 836 O O . LEU A 1 106 ? 9.32 18.719 6.594 1 95.06 106 LEU A O 1
ATOM 840 N N . LEU A 1 107 ? 8.234 17.672 4.938 1 95.44 107 LEU A N 1
ATOM 841 C CA . LEU A 1 107 ? 8.258 18.797 4.008 1 95.44 107 LEU A CA 1
ATOM 842 C C . LEU A 1 107 ? 6.84 19.188 3.596 1 95.44 107 LEU A C 1
ATOM 844 O O . LEU A 1 107 ? 6.488 19.125 2.416 1 95.44 107 LEU A O 1
ATOM 848 N N . PRO A 1 108 ? 6.121 19.656 4.504 1 93.5 108 PRO A N 1
ATOM 849 C CA . PRO A 1 108 ? 4.695 19.891 4.254 1 93.5 108 PRO A CA 1
ATOM 850 C C . PRO A 1 108 ? 4.441 21.141 3.424 1 93.5 108 PRO A C 1
ATOM 852 O O . PRO A 1 108 ? 5.305 22.016 3.346 1 93.5 108 PRO A O 1
ATOM 855 N N . ALA A 1 109 ? 3.27 21.156 2.926 1 90.88 109 ALA A N 1
ATOM 856 C CA . ALA A 1 109 ? 2.842 22.328 2.166 1 90.88 109 ALA A CA 1
ATOM 857 C C . ALA A 1 109 ? 2.771 23.562 3.059 1 90.88 109 ALA A C 1
ATOM 859 O O . ALA A 1 109 ? 3.006 24.672 2.598 1 90.88 109 ALA A O 1
ATOM 860 N N . SER A 1 110 ? 2.461 23.359 4.27 1 90.44 110 SER A N 1
ATOM 861 C CA . SER A 1 110 ? 2.357 24.453 5.223 1 90.44 110 SER A CA 1
ATOM 862 C C . SER A 1 110 ? 3.686 25.203 5.363 1 90.44 110 SER A C 1
ATOM 864 O O . SER A 1 110 ? 3.711 26.375 5.723 1 90.44 110 SER A O 1
ATOM 866 N N . ASP A 1 111 ? 4.773 24.547 5.094 1 92.06 111 ASP A N 1
ATOM 867 C CA . ASP A 1 111 ? 6.098 25.156 5.18 1 92.06 111 ASP A CA 1
ATOM 868 C C . ASP A 1 111 ? 6.566 25.656 3.812 1 92.06 111 ASP A C 1
ATOM 870 O O . ASP A 1 111 ? 7.746 25.953 3.625 1 92.06 111 ASP A O 1
ATOM 874 N N . GLY A 1 112 ? 5.637 25.656 2.855 1 91.62 112 GLY A N 1
ATOM 875 C CA . GLY A 1 112 ? 5.934 26.234 1.553 1 91.62 112 GLY A CA 1
ATOM 876 C C . GLY A 1 112 ? 6.398 25.203 0.541 1 91.62 112 GLY A C 1
ATOM 877 O O . GLY A 1 112 ? 6.777 25.547 -0.579 1 91.62 112 GLY A O 1
ATOM 878 N N . HIS A 1 113 ? 6.379 23.906 0.829 1 93.5 113 HIS A N 1
ATOM 879 C CA . HIS A 1 113 ? 6.781 22.859 -0.104 1 93.5 113 HIS A CA 1
ATOM 880 C C . HIS A 1 113 ? 5.59 22.359 -0.919 1 93.5 113 HIS A C 1
ATOM 882 O O . HIS A 1 113 ? 4.477 22.266 -0.403 1 93.5 113 HIS A O 1
ATOM 888 N N . PRO A 1 114 ? 5.875 22.094 -2.152 1 93.81 114 PRO A N 1
ATOM 889 C CA . PRO A 1 114 ? 4.773 21.5 -2.912 1 93.81 114 PRO A CA 1
ATOM 890 C C . PRO A 1 114 ? 4.363 20.125 -2.381 1 93.81 114 PRO A C 1
ATOM 892 O O . PRO A 1 114 ? 5.219 19.344 -1.953 1 93.81 114 PRO A O 1
ATOM 895 N N . SER A 1 115 ? 3.059 19.844 -2.436 1 95.75 115 SER A N 1
ATOM 896 C CA . SER A 1 115 ? 2.58 18.531 -2.008 1 95.75 115 SER A CA 1
ATOM 897 C C . SER A 1 115 ? 2.617 17.531 -3.154 1 95.75 115 SER A C 1
ATOM 899 O O . SER A 1 115 ? 2.131 17.812 -4.25 1 95.75 115 SER A O 1
ATOM 901 N N . LEU A 1 116 ? 3.16 16.391 -2.928 1 97.75 116 LEU A N 1
ATOM 902 C CA . LEU A 1 116 ? 3.141 15.32 -3.918 1 97.75 116 LEU A CA 1
ATOM 903 C C . LEU A 1 116 ? 2.057 14.297 -3.588 1 97.75 116 LEU A C 1
ATOM 905 O O . LEU A 1 116 ? 2.102 13.156 -4.07 1 97.75 116 LEU A O 1
ATOM 909 N N . ARG A 1 117 ? 1.137 14.672 -2.738 1 96.69 117 ARG A N 1
ATOM 910 C CA . ARG A 1 117 ? 0.008 13.82 -2.377 1 96.69 117 ARG A CA 1
ATOM 911 C C . ARG A 1 117 ? -1.274 14.297 -3.053 1 96.69 117 ARG A C 1
ATOM 913 O O . ARG A 1 117 ? -2.354 13.758 -2.797 1 96.69 117 ARG A O 1
ATOM 920 N N . GLY A 1 118 ? -1.135 15.242 -3.941 1 93.06 118 GLY A N 1
ATOM 921 C CA . GLY A 1 118 ? -2.311 15.844 -4.555 1 93.06 118 GLY A CA 1
ATOM 922 C C . GLY A 1 118 ? -2.787 17.094 -3.832 1 93.06 118 GLY A C 1
ATOM 923 O O . GLY A 1 118 ? -2.158 17.531 -2.869 1 93.06 118 GLY A O 1
ATOM 924 N N . ASP A 1 119 ? -3.932 17.656 -4.254 1 88.56 119 ASP A N 1
ATOM 925 C CA . ASP A 1 119 ? -4.34 19 -3.85 1 88.56 119 ASP A CA 1
ATOM 926 C C . ASP A 1 119 ? -5.383 18.938 -2.734 1 88.56 119 ASP A C 1
ATOM 928 O O . ASP A 1 119 ? -5.648 19.953 -2.076 1 88.56 119 ASP A O 1
ATOM 932 N N . ASP A 1 120 ? -6.016 17.844 -2.617 1 90.94 120 ASP A N 1
ATOM 933 C CA . ASP A 1 120 ? -7.043 17.703 -1.593 1 90.94 120 ASP A CA 1
ATOM 934 C C . ASP A 1 120 ? -7.148 16.25 -1.119 1 90.94 120 ASP A C 1
ATOM 936 O O . ASP A 1 120 ? -6.387 15.383 -1.569 1 90.94 120 ASP A O 1
ATOM 940 N N . ALA A 1 121 ? -8.07 16.031 -0.198 1 93.31 121 ALA A N 1
ATOM 941 C CA . ALA A 1 121 ? -8.211 14.727 0.425 1 93.31 121 ALA A CA 1
ATOM 942 C C . ALA A 1 121 ? -8.562 13.664 -0.61 1 93.31 121 ALA A C 1
ATOM 944 O O . ALA A 1 121 ? -8.125 12.516 -0.509 1 93.31 121 ALA A O 1
ATOM 945 N N . PHE A 1 122 ? -9.359 14.016 -1.585 1 93.5 122 PHE A N 1
ATOM 946 C CA . PHE A 1 122 ? -9.75 13.055 -2.604 1 93.5 122 PHE A CA 1
ATOM 947 C C . PHE A 1 122 ? -8.555 12.664 -3.469 1 93.5 122 PHE A C 1
ATOM 949 O O . PHE A 1 122 ? -8.297 11.477 -3.688 1 93.5 122 PHE A O 1
ATOM 956 N N . GLN A 1 123 ? -7.848 13.641 -3.947 1 94.31 123 GLN A N 1
ATOM 957 C CA . GLN A 1 123 ? -6.68 13.344 -4.773 1 94.31 123 GLN A CA 1
ATOM 958 C C . GLN A 1 123 ? -5.648 12.539 -3.99 1 94.31 123 GLN A C 1
ATOM 960 O O . GLN A 1 123 ? -4.992 11.648 -4.543 1 94.31 123 GLN A O 1
ATOM 965 N N . ALA A 1 124 ? -5.531 12.883 -2.693 1 96.62 124 ALA A N 1
ATOM 966 C CA . ALA A 1 124 ? -4.617 12.102 -1.867 1 96.62 124 ALA A CA 1
ATOM 967 C C . ALA A 1 124 ? -5.035 10.633 -1.821 1 96.62 124 ALA A C 1
ATOM 969 O O . ALA A 1 124 ? -4.195 9.734 -1.902 1 96.62 124 ALA A O 1
ATOM 970 N N . ALA A 1 125 ? -6.309 10.406 -1.687 1 97.56 125 ALA A N 1
ATOM 971 C CA . ALA A 1 125 ? -6.82 9.039 -1.665 1 97.56 125 ALA A CA 1
ATOM 972 C C . ALA A 1 125 ? -6.578 8.344 -3.002 1 97.56 125 ALA A C 1
ATOM 974 O O . ALA A 1 125 ? -6.227 7.164 -3.039 1 97.56 125 ALA A O 1
ATOM 975 N N . ARG A 1 126 ? -6.727 9.039 -4.047 1 96.56 126 ARG A N 1
ATOM 976 C CA . ARG A 1 126 ? -6.5 8.477 -5.375 1 96.56 126 ARG A CA 1
ATOM 977 C C . ARG A 1 126 ? -5.027 8.133 -5.578 1 96.56 126 ARG A C 1
ATOM 979 O O . ARG A 1 126 ? -4.699 7.117 -6.199 1 96.56 126 ARG A O 1
ATOM 986 N N . VAL A 1 127 ? -4.215 9.023 -5.094 1 97.75 127 VAL A N 1
ATOM 987 C CA . VAL A 1 127 ? -2.783 8.742 -5.137 1 97.75 127 VAL A CA 1
ATOM 988 C C . VAL A 1 127 ? -2.49 7.43 -4.418 1 97.75 127 VAL A C 1
ATOM 990 O O . VAL A 1 127 ? -1.8 6.562 -4.961 1 97.75 127 VAL A O 1
ATOM 993 N N . ARG A 1 128 ? -3.064 7.246 -3.279 1 98.19 128 ARG A N 1
ATOM 994 C CA . ARG A 1 128 ? -2.838 6.027 -2.508 1 98.19 128 ARG A CA 1
ATOM 995 C C . ARG A 1 128 ? -3.438 4.812 -3.211 1 98.19 128 ARG A C 1
ATOM 997 O O . ARG A 1 128 ? -2.867 3.723 -3.17 1 98.19 128 ARG A O 1
ATOM 1004 N N . ASP A 1 129 ? -4.594 5.004 -3.918 1 98.06 129 ASP A N 1
ATOM 1005 C CA . ASP A 1 129 ? -5.172 3.941 -4.734 1 98.06 129 ASP A CA 1
ATOM 1006 C C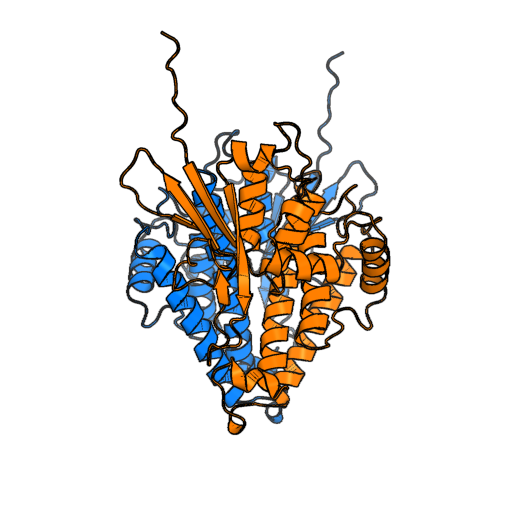 . ASP A 1 129 ? -4.164 3.424 -5.758 1 98.06 129 ASP A C 1
ATOM 1008 O O . ASP A 1 129 ? -3.945 2.217 -5.867 1 98.06 129 ASP A O 1
ATOM 1012 N N . ILE A 1 130 ? -3.609 4.363 -6.387 1 98.19 130 ILE A N 1
ATOM 1013 C CA . ILE A 1 130 ? -2.734 4.027 -7.504 1 98.19 130 ILE A CA 1
ATOM 1014 C C . ILE A 1 130 ? -1.44 3.41 -6.98 1 98.19 130 ILE A C 1
ATOM 1016 O O . ILE A 1 130 ? -0.966 2.402 -7.512 1 98.19 130 ILE A O 1
ATOM 1020 N N . VAL A 1 131 ? -0.865 3.98 -5.906 1 98.69 131 VAL A N 1
ATOM 1021 C CA . VAL A 1 131 ? 0.356 3.443 -5.312 1 98.69 131 VAL A CA 1
ATOM 1022 C C . VAL A 1 131 ? 0.13 1.996 -4.883 1 98.69 131 VAL A C 1
ATOM 1024 O O . VAL A 1 131 ? 0.942 1.118 -5.184 1 98.69 131 VAL A O 1
ATOM 1027 N N . GLN A 1 132 ? -0.973 1.763 -4.223 1 98.31 132 GLN A N 1
ATOM 1028 C CA . GLN A 1 132 ? -1.269 0.41 -3.764 1 98.31 132 GLN A CA 1
ATOM 1029 C C . GLN A 1 132 ? -1.449 -0.544 -4.941 1 98.31 132 GLN A C 1
ATOM 1031 O O . GLN A 1 132 ? -0.974 -1.681 -4.906 1 98.31 132 GLN A O 1
ATOM 1036 N N . LEU A 1 133 ? -2.156 -0.105 -5.953 1 98.44 133 LEU A N 1
ATOM 1037 C CA . LEU A 1 133 ? -2.396 -0.949 -7.121 1 98.44 133 LEU A CA 1
ATOM 1038 C C . LEU A 1 133 ? -1.087 -1.298 -7.82 1 98.44 133 LEU A C 1
ATOM 1040 O O . LEU A 1 133 ? -0.871 -2.449 -8.203 1 98.44 133 LEU A O 1
ATOM 1044 N N . ILE A 1 134 ? -0.221 -0.327 -7.969 1 98.69 134 ILE A N 1
ATOM 1045 C CA . ILE A 1 134 ? 1.06 -0.564 -8.625 1 98.69 134 ILE A CA 1
ATOM 1046 C C . ILE A 1 134 ? 1.903 -1.518 -7.785 1 98.69 134 ILE A C 1
ATOM 1048 O O . ILE A 1 134 ? 2.598 -2.383 -8.32 1 98.69 134 ILE A O 1
ATOM 1052 N N . ASN A 1 135 ? 1.861 -1.351 -6.453 1 98.69 135 ASN A N 1
ATOM 1053 C CA . ASN A 1 135 ? 2.562 -2.299 -5.594 1 98.69 135 ASN A CA 1
ATOM 1054 C C . ASN A 1 135 ? 2.076 -3.729 -5.824 1 98.69 135 ASN A C 1
ATOM 1056 O O . ASN A 1 135 ? 2.877 -4.664 -5.852 1 98.69 135 ASN A O 1
ATOM 1060 N N . GLU A 1 136 ? 0.796 -3.863 -5.938 1 98.62 136 GLU A N 1
ATOM 1061 C CA . GLU A 1 136 ? 0.255 -5.191 -6.199 1 98.62 136 GLU A CA 1
ATOM 1062 C C . GLU A 1 136 ? 0.689 -5.703 -7.57 1 98.62 136 GLU A C 1
ATOM 1064 O O . GLU A 1 136 ? 1.035 -6.875 -7.723 1 98.62 136 GLU A O 1
ATOM 1069 N N . VAL A 1 137 ? 0.672 -4.828 -8.602 1 98.75 137 VAL A N 1
ATOM 1070 C CA . VAL A 1 137 ? 1.167 -5.164 -9.93 1 98.75 137 VAL A CA 1
ATOM 1071 C C . VAL A 1 137 ? 2.586 -5.723 -9.828 1 98.75 137 VAL A C 1
ATOM 1073 O O . VAL A 1 137 ? 2.893 -6.766 -10.406 1 98.75 137 VAL A O 1
ATOM 1076 N N . LEU A 1 138 ? 3.393 -5.082 -9.031 1 98.62 138 LEU A N 1
ATOM 1077 C CA . LEU A 1 138 ? 4.797 -5.457 -8.938 1 98.62 138 LEU A CA 1
ATOM 1078 C C . LEU A 1 138 ? 4.953 -6.797 -8.227 1 98.62 138 LEU A C 1
ATOM 1080 O O . LEU A 1 138 ? 5.859 -7.57 -8.539 1 98.62 138 LEU A O 1
ATOM 1084 N N . THR A 1 139 ? 4.07 -7.09 -7.285 1 98.44 139 THR A N 1
ATOM 1085 C CA . THR A 1 139 ? 4.113 -8.406 -6.656 1 98.44 139 THR A CA 1
ATOM 1086 C C . THR A 1 139 ? 3.793 -9.5 -7.668 1 98.44 139 THR A C 1
ATOM 1088 O O . THR A 1 139 ? 4.465 -10.531 -7.707 1 98.44 139 THR A O 1
ATOM 1091 N N . TRP A 1 140 ? 2.793 -9.266 -8.492 1 98.56 140 TRP A N 1
ATOM 1092 C CA . TRP A 1 140 ? 2.455 -10.242 -9.523 1 98.56 140 TRP A CA 1
ATOM 1093 C C . TRP A 1 140 ? 3.568 -10.344 -10.562 1 98.56 140 TRP A C 1
ATOM 1095 O O . TRP A 1 140 ? 3.85 -11.43 -11.078 1 98.56 140 TRP A O 1
ATOM 1105 N N . CYS A 1 141 ? 4.207 -9.227 -10.883 1 98.12 141 CYS A N 1
ATOM 1106 C CA . CYS A 1 141 ? 5.363 -9.266 -11.773 1 98.12 141 CYS A CA 1
ATOM 1107 C C . CYS A 1 141 ? 6.484 -10.109 -11.18 1 98.12 141 CYS A C 1
ATOM 1109 O O . CYS A 1 141 ? 7.199 -10.797 -11.906 1 98.12 141 CYS A O 1
ATOM 1111 N N . ASN A 1 142 ? 6.676 -9.977 -9.867 1 97.38 142 ASN A N 1
ATOM 1112 C CA . ASN A 1 142 ? 7.656 -10.828 -9.195 1 97.38 142 ASN A CA 1
ATOM 1113 C C . ASN A 1 142 ? 7.348 -12.312 -9.406 1 97.38 142 ASN A C 1
ATOM 1115 O O . ASN A 1 142 ? 8.242 -13.094 -9.719 1 97.38 142 ASN A O 1
ATOM 1119 N N . VAL A 1 143 ? 6.039 -12.727 -9.273 1 97.81 143 VAL A N 1
ATOM 1120 C CA . VAL A 1 143 ? 5.633 -14.102 -9.523 1 97.81 143 VAL A CA 1
ATOM 1121 C C . VAL A 1 143 ? 5.949 -14.484 -10.969 1 97.81 143 VAL A C 1
ATOM 1123 O O . VAL A 1 143 ? 6.492 -15.562 -11.227 1 97.81 143 VAL A O 1
ATOM 1126 N N . TYR A 1 144 ? 5.66 -13.586 -11.883 1 97.69 144 TYR A N 1
ATOM 1127 C CA . TYR A 1 144 ? 5.91 -13.797 -13.305 1 97.69 144 TYR A CA 1
ATOM 1128 C C . TYR A 1 144 ? 7.387 -14.062 -13.57 1 97.69 144 TYR A C 1
ATOM 1130 O O . TYR A 1 144 ? 7.746 -15.062 -14.188 1 97.69 144 TYR A O 1
ATOM 1138 N N . VAL A 1 145 ? 8.25 -13.211 -13.016 1 96.38 145 VAL A N 1
ATOM 1139 C CA . VAL A 1 145 ? 9.688 -13.289 -13.258 1 96.38 145 VAL A CA 1
ATOM 1140 C C . VAL A 1 145 ? 10.266 -14.523 -12.57 1 96.38 145 VAL A C 1
ATOM 1142 O O . VAL A 1 145 ? 11.086 -15.234 -13.156 1 96.38 145 VAL A O 1
ATOM 1145 N N . ARG A 1 146 ? 9.812 -14.82 -11.352 1 95.62 146 ARG A N 1
ATOM 1146 C CA . ARG A 1 146 ? 10.297 -15.953 -10.57 1 95.62 146 ARG A CA 1
ATOM 1147 C C . ARG A 1 146 ? 10.031 -17.266 -11.289 1 95.62 146 ARG A C 1
ATOM 1149 O O . ARG A 1 146 ? 10.844 -18.203 -11.227 1 95.62 146 ARG A O 1
ATOM 1156 N N . HIS A 1 147 ? 8.883 -17.328 -12.102 1 96.62 147 HIS A N 1
ATOM 1157 C CA . HIS A 1 147 ? 8.445 -18.625 -12.609 1 96.62 147 HIS A CA 1
ATOM 1158 C C . HIS A 1 147 ? 8.711 -18.75 -14.109 1 96.62 147 HIS A C 1
ATOM 1160 O O . HIS A 1 147 ? 8.641 -19.844 -14.664 1 96.62 147 HIS A O 1
ATOM 1166 N N . LEU A 1 148 ? 9.07 -17.609 -14.766 1 94.31 148 LEU A N 1
ATOM 1167 C CA . LEU A 1 148 ? 9.188 -17.719 -16.219 1 94.31 148 LEU A CA 1
ATOM 1168 C C . LEU A 1 148 ? 10.594 -17.359 -16.688 1 94.31 148 LEU A C 1
ATOM 1170 O O . LEU A 1 148 ? 10.93 -17.547 -17.844 1 94.31 148 LEU A O 1
ATOM 1174 N N . THR A 1 149 ? 11.43 -16.859 -15.773 1 90.69 149 THR A N 1
ATOM 1175 C CA . THR A 1 149 ? 12.727 -16.406 -16.25 1 90.69 149 THR A CA 1
ATOM 1176 C C . THR A 1 149 ? 13.852 -17.172 -15.57 1 90.69 149 THR A C 1
ATOM 1178 O O . THR A 1 149 ? 13.82 -17.391 -14.359 1 90.69 149 THR A O 1
ATOM 1181 N N . ALA A 1 150 ? 14.875 -17.578 -16.344 1 88.88 150 ALA A N 1
ATOM 1182 C CA . ALA A 1 150 ? 16.062 -18.234 -15.805 1 88.88 150 ALA A CA 1
ATOM 1183 C C . ALA A 1 150 ? 16.875 -17.297 -14.922 1 88.88 150 ALA A C 1
ATOM 1185 O O . ALA A 1 150 ? 17.516 -17.734 -13.969 1 88.88 150 ALA A O 1
ATOM 1186 N N . PHE A 1 151 ? 16.734 -16.078 -15.203 1 85.38 151 PHE A N 1
ATOM 1187 C CA . PHE A 1 151 ? 17.484 -15.039 -14.492 1 85.38 151 PHE A CA 1
ATOM 1188 C C . PHE A 1 151 ? 17.109 -15.039 -13.008 1 85.38 151 PHE A C 1
ATOM 1190 O O . PHE A 1 151 ? 17.969 -14.766 -12.156 1 85.38 151 PHE A O 1
ATOM 1197 N N . SER A 1 152 ? 15.891 -15.414 -12.742 1 88.94 152 SER A N 1
ATOM 1198 C CA . SER A 1 152 ? 15.414 -15.344 -11.359 1 88.94 152 SER A CA 1
ATOM 1199 C C . SER A 1 152 ? 16.094 -16.406 -10.492 1 88.94 152 SER A C 1
ATOM 1201 O O . SER A 1 152 ? 16.094 -16.281 -9.266 1 88.94 152 SER A O 1
ATOM 1203 N N . LEU A 1 153 ? 16.656 -17.438 -11.062 1 88.62 153 LEU A N 1
ATOM 1204 C CA . LEU A 1 153 ? 17.25 -18.531 -10.312 1 88.62 153 LEU A CA 1
ATOM 1205 C C . LEU A 1 153 ? 18.438 -18.047 -9.492 1 88.62 153 LEU A C 1
ATOM 1207 O O . LEU A 1 153 ? 18.828 -18.672 -8.508 1 88.62 153 LEU A O 1
ATOM 1211 N N . GLY A 1 154 ? 18.953 -16.922 -9.883 1 81.69 154 GLY A N 1
ATOM 1212 C CA . GLY A 1 154 ? 20.094 -16.359 -9.18 1 81.69 154 GLY A CA 1
ATOM 1213 C C . GLY A 1 154 ? 19.703 -15.656 -7.887 1 81.69 154 GLY A C 1
ATOM 1214 O O . GLY A 1 154 ? 20.562 -15.406 -7.035 1 81.69 154 GLY A O 1
ATOM 1215 N N . TRP A 1 155 ? 18.344 -15.352 -7.711 1 83.31 155 TRP A N 1
ATOM 1216 C CA . TRP A 1 155 ? 18.031 -14.562 -6.523 1 83.31 155 TRP A CA 1
ATOM 1217 C C . TRP A 1 155 ? 16.766 -15.086 -5.855 1 83.31 155 TRP A C 1
ATOM 1219 O O . TRP A 1 155 ? 16.484 -14.758 -4.699 1 83.31 155 TRP A O 1
ATOM 1229 N N . SER A 1 156 ? 16 -15.914 -6.516 1 85.94 156 SER A N 1
ATOM 1230 C CA . SER A 1 156 ? 14.68 -16.281 -6.016 1 85.94 156 SER A CA 1
ATOM 1231 C C . SER A 1 156 ? 14.789 -17.391 -4.965 1 85.94 156 SER A C 1
ATOM 1233 O O . SER A 1 156 ? 13.836 -17.625 -4.215 1 85.94 156 SER A O 1
ATOM 1235 N N . GLY A 1 157 ? 15.875 -18.125 -5 1 86.75 157 GLY A N 1
ATOM 1236 C CA . GLY A 1 157 ? 16.031 -19.281 -4.137 1 86.75 157 GLY A CA 1
ATOM 1237 C C . GLY A 1 157 ? 15.336 -20.516 -4.68 1 86.75 157 GLY A C 1
ATOM 1238 O O . GLY A 1 157 ? 15.281 -21.547 -4.008 1 86.75 157 GLY A O 1
ATOM 1239 N N . MET A 1 158 ? 14.828 -20.453 -5.902 1 92.5 158 MET A N 1
ATOM 1240 C CA . MET A 1 158 ? 14.141 -21.578 -6.527 1 92.5 158 MET A CA 1
ATOM 1241 C C . MET A 1 158 ? 15.062 -22.297 -7.5 1 92.5 158 MET A C 1
ATOM 1243 O O . MET A 1 158 ? 16.031 -21.719 -8 1 92.5 158 MET A O 1
ATOM 1247 N N . THR A 1 159 ? 14.789 -23.609 -7.711 1 94.12 159 THR A N 1
ATOM 1248 C CA . THR A 1 159 ? 15.438 -24.359 -8.773 1 94.12 159 THR A CA 1
ATOM 1249 C C . THR A 1 159 ? 14.594 -24.344 -10.047 1 94.12 159 THR A C 1
ATOM 1251 O O . THR A 1 159 ? 13.43 -23.953 -10.023 1 94.12 159 THR A O 1
ATOM 1254 N N . GLU A 1 160 ? 15.227 -24.75 -11.062 1 93.56 160 GLU A N 1
ATOM 1255 C CA . GLU A 1 160 ? 14.523 -24.797 -12.344 1 93.56 160 GLU A CA 1
ATOM 1256 C C . GLU A 1 160 ? 13.289 -25.703 -12.266 1 93.56 160 GLU A C 1
ATOM 1258 O O . GLU A 1 160 ? 12.258 -25.391 -12.859 1 93.56 160 GLU A O 1
ATOM 1263 N N . GLU A 1 161 ? 13.367 -26.75 -11.508 1 93.25 161 GLU A N 1
ATOM 1264 C CA . GLU A 1 161 ? 12.289 -27.719 -11.383 1 93.25 161 GLU A CA 1
ATOM 1265 C C . GLU A 1 161 ? 11.102 -27.141 -10.617 1 93.25 161 GLU A C 1
ATOM 1267 O O . GLU A 1 161 ? 9.977 -27.625 -10.758 1 93.25 161 GLU A O 1
ATOM 1272 N N . GLN A 1 162 ? 11.375 -26.094 -9.906 1 94.62 162 GLN A N 1
ATOM 1273 C CA . GLN A 1 162 ? 10.336 -25.5 -9.078 1 94.62 162 GLN A CA 1
ATOM 1274 C C . GLN A 1 162 ? 9.578 -24.422 -9.836 1 94.62 162 GLN A C 1
ATOM 1276 O O . GLN A 1 162 ? 8.531 -23.953 -9.383 1 94.62 162 GLN A O 1
ATOM 1281 N N . GLN A 1 163 ? 10.148 -24.047 -10.914 1 95.38 163 GLN A N 1
ATOM 1282 C CA . GLN A 1 163 ? 9.461 -23.047 -11.727 1 95.38 163 GLN A CA 1
ATOM 1283 C C . GLN A 1 163 ? 8.258 -23.656 -12.43 1 95.38 163 GLN A C 1
ATOM 1285 O O . GLN A 1 163 ? 8.258 -24.844 -12.773 1 95.38 163 GLN A O 1
ATOM 1290 N N . SER A 1 164 ? 7.301 -22.859 -12.633 1 95.88 164 SER A N 1
ATOM 1291 C CA . SER A 1 164 ? 6.07 -23.297 -13.281 1 95.88 164 SER A CA 1
ATOM 1292 C C . SER A 1 164 ? 5.605 -22.297 -14.32 1 95.88 164 SER A C 1
ATOM 1294 O O . SER A 1 164 ? 5.105 -21.219 -13.977 1 95.88 164 SER A O 1
ATOM 1296 N N . PRO A 1 165 ? 5.672 -22.703 -15.547 1 94.94 165 PRO A N 1
ATOM 1297 C CA . PRO A 1 165 ? 5.184 -21.812 -16.594 1 94.94 165 PRO A CA 1
ATOM 1298 C C . PRO A 1 165 ? 3.721 -21.422 -16.406 1 94.94 165 PRO A C 1
ATOM 1300 O O . PRO A 1 165 ? 3.344 -20.281 -16.703 1 94.94 165 PRO A O 1
ATOM 1303 N N . GLN A 1 166 ? 2.93 -22.328 -15.852 1 94.88 166 GLN A N 1
ATOM 1304 C CA . GLN A 1 166 ? 1.52 -22.031 -15.609 1 94.88 166 GLN A CA 1
ATOM 1305 C C . GLN A 1 166 ? 1.356 -20.891 -14.609 1 94.88 166 GLN A C 1
ATOM 1307 O O . GLN A 1 166 ? 0.514 -20.016 -14.797 1 94.88 166 GLN A O 1
ATOM 1312 N N . ALA A 1 167 ? 2.191 -20.922 -13.625 1 96.44 167 ALA A N 1
ATOM 1313 C CA . ALA A 1 167 ? 2.129 -19.891 -12.602 1 96.44 167 ALA A CA 1
ATOM 1314 C C . ALA A 1 167 ? 2.557 -18.531 -13.164 1 96.44 167 ALA A C 1
ATOM 1316 O O . ALA A 1 167 ? 1.962 -17.5 -12.836 1 96.44 167 ALA A O 1
ATOM 1317 N N . GLY A 1 168 ? 3.615 -18.562 -13.961 1 97.19 168 GLY A N 1
ATOM 1318 C CA . GLY A 1 168 ? 4.051 -17.344 -14.609 1 97.19 168 GLY A CA 1
ATOM 1319 C C . GLY A 1 168 ? 2.996 -16.734 -15.516 1 97.19 168 GLY A C 1
ATOM 1320 O O . GLY A 1 168 ? 2.787 -15.523 -15.516 1 97.19 168 GLY A O 1
ATOM 1321 N N . GLU A 1 169 ? 2.33 -17.547 -16.266 1 96.88 169 GLU A N 1
ATOM 1322 C CA . GLU A 1 169 ? 1.277 -17.094 -17.156 1 96.88 169 GLU A CA 1
ATOM 1323 C C . GLU A 1 169 ? 0.092 -16.531 -16.391 1 96.88 169 GLU A C 1
ATOM 1325 O O . GLU A 1 169 ? -0.47 -15.5 -16.766 1 96.88 169 GLU A O 1
ATOM 1330 N N . ASP A 1 170 ? -0.259 -17.219 -15.344 1 97.31 170 ASP A N 1
ATOM 1331 C CA . ASP A 1 170 ? -1.331 -16.703 -14.5 1 97.31 170 ASP A CA 1
ATOM 1332 C C . ASP A 1 170 ? -0.967 -15.344 -13.914 1 97.31 170 ASP A C 1
ATOM 1334 O O . ASP A 1 170 ? -1.807 -14.438 -13.859 1 97.31 170 ASP A O 1
ATOM 1338 N N . ALA A 1 171 ? 0.287 -15.219 -13.492 1 98.12 171 ALA A N 1
ATOM 1339 C CA . ALA A 1 171 ? 0.753 -13.953 -12.93 1 98.12 171 ALA A CA 1
ATOM 1340 C C . ALA A 1 171 ? 0.663 -12.828 -13.961 1 98.12 171 ALA A C 1
ATOM 1342 O O . ALA A 1 171 ? 0.297 -11.703 -13.625 1 98.12 171 ALA A O 1
ATOM 1343 N N . GLN A 1 172 ? 0.97 -13.172 -15.164 1 97.88 172 GLN A N 1
ATOM 1344 C CA . GLN A 1 172 ? 0.861 -12.18 -16.234 1 97.88 172 GLN A CA 1
ATOM 1345 C C . GLN A 1 172 ? -0.586 -11.742 -16.422 1 97.88 172 GLN A C 1
ATOM 1347 O O . GLN A 1 172 ? -0.86 -10.547 -16.594 1 97.88 172 GLN A O 1
ATOM 1352 N N . VAL A 1 173 ? -1.486 -12.656 -16.406 1 97.75 173 VAL A N 1
ATOM 1353 C CA . VAL A 1 173 ? -2.904 -12.344 -16.516 1 97.75 173 VAL A CA 1
ATOM 1354 C C . VAL A 1 173 ? -3.32 -11.398 -15.391 1 97.75 173 VAL A C 1
ATOM 1356 O O . VAL A 1 173 ? -4.02 -10.406 -15.633 1 97.75 173 VAL A O 1
ATOM 1359 N N . GLN A 1 174 ? -2.826 -11.648 -14.234 1 98 174 GLN A N 1
ATOM 1360 C CA . GLN A 1 174 ? -3.24 -10.875 -13.062 1 98 174 GLN A CA 1
ATOM 1361 C C . GLN A 1 174 ? -2.703 -9.453 -13.133 1 98 174 GLN A C 1
ATOM 1363 O O . GLN A 1 174 ? -3.443 -8.492 -12.898 1 98 174 GLN A O 1
ATOM 1368 N N . TYR A 1 175 ? -1.352 -9.25 -13.383 1 98.31 175 TYR A N 1
ATOM 1369 C CA . TYR A 1 175 ? -0.868 -7.875 -13.352 1 98.31 175 TYR A CA 1
ATOM 1370 C C . TYR A 1 175 ? -1.401 -7.074 -14.531 1 98.31 175 TYR A C 1
ATOM 1372 O O . TYR A 1 175 ? -1.573 -5.859 -14.438 1 98.31 175 TYR A O 1
ATOM 1380 N N . ARG A 1 176 ? -1.76 -7.727 -15.695 1 98.44 176 ARG A N 1
ATOM 1381 C CA . ARG A 1 176 ? -2.381 -7.012 -16.812 1 98.44 176 ARG A CA 1
ATOM 1382 C C . ARG A 1 176 ? -3.811 -6.609 -16.469 1 98.44 176 ARG A C 1
ATOM 1384 O O . ARG A 1 176 ? -4.281 -5.551 -16.891 1 98.44 176 ARG A O 1
ATOM 1391 N N . ARG A 1 177 ? -4.516 -7.465 -15.742 1 97.44 177 ARG A N 1
ATOM 1392 C CA . ARG A 1 177 ? -5.84 -7.098 -15.25 1 97.44 177 ARG A CA 1
ATOM 1393 C C . ARG A 1 177 ? -5.773 -5.867 -14.352 1 97.44 177 ARG A C 1
ATOM 1395 O O . ARG A 1 177 ? -6.605 -4.969 -14.461 1 97.44 177 ARG A O 1
ATOM 1402 N N . LEU A 1 178 ? -4.832 -5.844 -13.492 1 98.12 178 LEU A N 1
ATOM 1403 C CA . LEU A 1 178 ? -4.645 -4.703 -12.602 1 98.12 178 LEU A CA 1
ATOM 1404 C C . LEU A 1 178 ? -4.305 -3.447 -13.398 1 98.12 178 LEU A C 1
ATOM 1406 O O . LEU A 1 178 ? -4.773 -2.354 -13.07 1 98.12 178 LEU A O 1
ATOM 1410 N N . LEU A 1 179 ? -3.514 -3.598 -14.43 1 98.38 179 LEU A N 1
ATOM 1411 C CA . LEU A 1 179 ? -3.172 -2.455 -15.266 1 98.38 179 LEU A CA 1
ATOM 1412 C C . LEU A 1 179 ? -4.395 -1.966 -16.047 1 98.38 179 LEU A C 1
ATOM 1414 O O . LEU A 1 179 ? -4.535 -0.767 -16.297 1 98.38 179 LEU A O 1
ATOM 1418 N N . THR A 1 180 ? -5.27 -2.889 -16.422 1 97.88 180 THR A N 1
ATOM 1419 C CA . THR A 1 180 ? -6.547 -2.49 -17 1 97.88 180 THR A CA 1
ATOM 1420 C C . THR A 1 180 ? -7.344 -1.631 -16.031 1 97.88 180 THR A C 1
ATOM 1422 O O . THR A 1 180 ? -7.898 -0.597 -16.406 1 97.88 180 THR A O 1
ATOM 1425 N N . THR A 1 181 ? -7.348 -2.062 -14.828 1 96.81 181 THR A N 1
ATOM 1426 C CA . THR A 1 181 ? -8.016 -1.304 -13.773 1 96.81 181 THR A CA 1
ATOM 1427 C C . THR A 1 181 ? -7.383 0.075 -13.617 1 96.81 181 THR A C 1
ATOM 1429 O O . THR A 1 181 ? -8.086 1.085 -13.555 1 96.81 181 THR A O 1
ATOM 1432 N N . LEU A 1 182 ? -6.082 0.12 -13.57 1 97.06 182 LEU A N 1
ATOM 1433 C CA . LEU A 1 182 ? -5.375 1.389 -13.438 1 97.06 182 LEU A CA 1
ATOM 1434 C C . LEU A 1 182 ? -5.75 2.342 -14.562 1 97.06 182 LEU A C 1
ATOM 1436 O O . LEU A 1 182 ? -6.047 3.514 -14.32 1 97.06 182 LEU A O 1
ATOM 1440 N N . GLN A 1 183 ? -5.734 1.827 -15.734 1 96.5 183 GLN A N 1
ATOM 1441 C CA . GLN A 1 183 ? -6.09 2.652 -16.891 1 96.5 183 GLN A CA 1
ATOM 1442 C C . GLN A 1 183 ? -7.516 3.182 -16.766 1 96.5 183 GLN A C 1
ATOM 1444 O O . GLN A 1 183 ? -7.777 4.352 -17.047 1 96.5 183 GLN A O 1
ATOM 1449 N N . SER A 1 184 ? -8.398 2.365 -16.328 1 94 184 SER A N 1
ATOM 1450 C CA . SER A 1 184 ? -9.789 2.783 -16.172 1 94 184 SER A CA 1
ATOM 1451 C C . SER A 1 184 ? -9.922 3.902 -15.148 1 94 184 SER A C 1
ATOM 1453 O O . SER A 1 184 ? -10.766 4.785 -15.289 1 94 184 SER A O 1
ATOM 1455 N N . TRP A 1 185 ? -9.094 3.85 -14.125 1 91.19 185 TRP A N 1
ATOM 1456 C CA . TRP A 1 185 ? -9.117 4.871 -13.078 1 91.19 185 TRP A CA 1
ATOM 1457 C C . TRP A 1 185 ? -8.617 6.207 -13.617 1 91.19 185 TRP A C 1
ATOM 1459 O O . TRP A 1 185 ? -9.055 7.27 -13.164 1 91.19 185 TRP A O 1
ATOM 1469 N N . THR A 1 186 ? -7.727 6.184 -14.57 1 89 186 THR A N 1
ATOM 1470 C CA . THR A 1 186 ? -6.945 7.383 -14.859 1 89 186 THR A CA 1
ATOM 1471 C C . THR A 1 186 ? -7.359 7.992 -16.188 1 89 186 THR A C 1
ATOM 1473 O O . THR A 1 186 ? -7.047 9.156 -16.469 1 89 186 THR A O 1
ATOM 1476 N N . ASN A 1 187 ? -8.07 7.254 -16.953 1 80.94 187 ASN A N 1
ATOM 1477 C CA . ASN A 1 187 ? -8.477 7.723 -18.281 1 80.94 187 ASN A CA 1
ATOM 1478 C C . ASN A 1 187 ? -9.25 9.039 -18.203 1 80.94 187 ASN A C 1
ATOM 1480 O O . ASN A 1 187 ? -9.086 9.906 -19.047 1 80.94 187 ASN A O 1
ATOM 1484 N N . THR A 1 188 ? -9.859 9.227 -17.156 1 70.75 188 THR A N 1
ATOM 1485 C CA . THR A 1 188 ? -10.742 10.383 -17.109 1 70.75 188 THR A CA 1
ATOM 1486 C C . THR A 1 188 ? -10.078 11.539 -16.359 1 70.75 188 THR A C 1
ATOM 1488 O O . THR A 1 188 ? -10.523 12.688 -16.453 1 70.75 188 THR A O 1
ATOM 1491 N N . CYS A 1 189 ? -9.008 11.227 -15.742 1 73 189 CYS A N 1
ATOM 1492 C CA . CYS A 1 189 ? -8.531 12.289 -14.867 1 73 189 CYS A CA 1
ATOM 1493 C C . CYS A 1 189 ? -7.066 12.609 -15.148 1 73 189 CYS A C 1
ATOM 1495 O O . CYS A 1 189 ? -6.574 13.664 -14.742 1 73 189 CYS A O 1
ATOM 1497 N N . SER A 1 190 ? -6.543 11.82 -15.867 1 79.94 190 SER A N 1
ATOM 1498 C CA . SER A 1 190 ? -5.137 12.078 -16.156 1 79.94 190 SER A CA 1
ATOM 1499 C C . SER A 1 190 ? -4.965 13.352 -16.984 1 79.94 190 SER A C 1
ATOM 1501 O O . SER A 1 190 ? -5.676 13.562 -17.953 1 79.94 190 SER A O 1
ATOM 1503 N N . LYS A 1 191 ? -4.145 14.203 -16.469 1 81.5 191 LYS A N 1
ATOM 1504 C CA . LYS A 1 191 ? -3.838 15.477 -17.109 1 81.5 191 LYS A CA 1
ATOM 1505 C C . LYS A 1 191 ? -2.344 15.781 -17.031 1 81.5 191 LYS A C 1
ATOM 1507 O O . LYS A 1 191 ? -1.759 15.805 -15.953 1 81.5 191 LYS A O 1
ATOM 1512 N N . GLY A 1 192 ? -1.777 16.047 -18.188 1 88.31 192 GLY A N 1
ATOM 1513 C CA . GLY A 1 192 ? -0.342 16.266 -18.188 1 88.31 192 GLY A CA 1
ATOM 1514 C C . GLY A 1 192 ? 0.45 15.102 -17.641 1 88.31 192 GLY A C 1
ATOM 1515 O O . GLY A 1 192 ? 0.282 13.969 -18.094 1 88.31 192 GLY A O 1
ATOM 1516 N N . VAL A 1 193 ? 1.247 15.406 -16.578 1 91.62 193 VAL A N 1
ATOM 1517 C CA . VAL A 1 193 ? 2.152 14.391 -16.047 1 91.62 193 VAL A CA 1
ATOM 1518 C C . VAL A 1 193 ? 1.493 13.672 -14.875 1 91.62 193 VAL A C 1
ATOM 1520 O O . VAL A 1 193 ? 2.072 12.742 -14.297 1 91.62 193 VAL A O 1
ATOM 1523 N N . SER A 1 194 ? 0.323 14.07 -14.562 1 95.75 194 SER A N 1
ATOM 1524 C CA . SER A 1 194 ? -0.281 13.547 -13.336 1 95.75 194 SER A CA 1
ATOM 1525 C C . SER A 1 194 ? -1.369 12.523 -13.648 1 95.75 194 SER A C 1
ATOM 1527 O O . SER A 1 194 ? -2.299 12.812 -14.406 1 95.75 194 SER A O 1
ATOM 1529 N N . LEU A 1 195 ? -1.306 11.383 -13.031 1 97 195 LEU A N 1
ATOM 1530 C CA . LEU A 1 195 ? -2.295 10.32 -13.172 1 97 195 LEU A CA 1
ATOM 1531 C C . LEU A 1 195 ? -3.578 10.672 -12.422 1 97 195 LEU A C 1
ATOM 1533 O O . LEU A 1 195 ? -4.629 10.078 -12.68 1 97 195 LEU A O 1
ATOM 1537 N N . VAL A 1 196 ? -3.482 11.641 -11.492 1 94.94 196 VAL A N 1
ATOM 1538 C CA . VAL A 1 196 ? -4.664 11.977 -10.703 1 94.94 196 VAL A CA 1
ATOM 1539 C C . VAL A 1 196 ? -5.164 13.367 -11.094 1 94.94 196 VAL A C 1
ATOM 1541 O O . VAL A 1 196 ? -6.039 13.93 -10.43 1 94.94 196 VAL A O 1
ATOM 1544 N N . GLY A 1 197 ? -4.598 13.977 -12.055 1 92.69 197 GLY A N 1
ATOM 1545 C CA . GLY A 1 197 ? -5.055 15.25 -12.586 1 92.69 197 GLY A CA 1
ATOM 1546 C C . GLY A 1 197 ? -4.547 16.438 -11.797 1 92.69 197 GLY A C 1
ATOM 1547 O O . GLY A 1 197 ? -5.16 17.516 -11.82 1 92.69 197 GLY A O 1
ATOM 1548 N N . ALA A 1 198 ? -3.453 16.25 -11.016 1 92.25 198 ALA A N 1
ATOM 1549 C CA . ALA A 1 198 ? -2.812 17.359 -10.312 1 92.25 198 ALA A CA 1
ATOM 1550 C C . ALA A 1 198 ? -1.943 18.172 -11.258 1 92.25 198 ALA A C 1
ATOM 1552 O O . ALA A 1 198 ? -1.726 17.781 -12.406 1 92.25 198 ALA A O 1
ATOM 1553 N N . ASP A 1 199 ? -1.503 19.312 -10.797 1 87.5 199 ASP A N 1
ATOM 1554 C CA . ASP A 1 199 ? -0.708 20.219 -11.617 1 87.5 199 ASP A CA 1
ATOM 1555 C C . ASP A 1 199 ? 0.751 19.781 -11.672 1 87.5 199 ASP A C 1
ATOM 1557 O O . ASP A 1 199 ? 1.513 20.234 -12.531 1 87.5 199 ASP A O 1
ATOM 1561 N N . ARG A 1 200 ? 1.104 18.906 -10.82 1 92.12 200 ARG A N 1
ATOM 1562 C CA . ARG A 1 200 ? 2.457 18.359 -10.734 1 92.12 200 ARG A CA 1
ATOM 1563 C C . ARG A 1 200 ? 2.43 16.844 -10.508 1 92.12 200 ARG A C 1
ATOM 1565 O O . ARG A 1 200 ? 1.38 16.281 -10.195 1 92.12 200 ARG A O 1
ATOM 1572 N N . PRO A 1 201 ? 3.615 16.188 -10.711 1 95.94 201 PRO A N 1
ATOM 1573 C CA . PRO A 1 201 ? 3.641 14.766 -10.391 1 95.94 201 PRO A CA 1
ATOM 1574 C C . PRO A 1 201 ? 3.359 14.477 -8.922 1 95.94 201 PRO A C 1
ATOM 1576 O O . PRO A 1 201 ? 3.789 15.242 -8.047 1 95.94 201 PRO A O 1
ATOM 1579 N N . THR A 1 202 ? 2.662 13.469 -8.711 1 97.62 202 THR A N 1
ATOM 1580 C CA . THR A 1 202 ? 2.387 13.008 -7.352 1 97.62 202 THR A CA 1
ATOM 1581 C C . THR A 1 202 ? 3.111 11.695 -7.062 1 97.62 202 THR A C 1
ATOM 1583 O O . THR A 1 202 ? 3.807 11.164 -7.93 1 97.62 202 THR A O 1
ATOM 1586 N N . LEU A 1 203 ? 2.941 11.211 -5.879 1 98.62 203 LEU A N 1
ATOM 1587 C CA . LEU A 1 203 ? 3.523 9.93 -5.508 1 98.62 203 LEU A CA 1
ATOM 1588 C C . LEU A 1 203 ? 2.992 8.812 -6.402 1 98.62 203 LEU A C 1
ATOM 1590 O O . LEU A 1 203 ? 3.668 7.797 -6.605 1 98.62 203 LEU A O 1
ATOM 1594 N N . ALA A 1 204 ? 1.802 8.984 -6.953 1 98.38 204 ALA A N 1
ATOM 1595 C CA . ALA A 1 204 ? 1.264 8.016 -7.91 1 98.38 204 ALA A CA 1
ATOM 1596 C C . ALA A 1 204 ? 2.119 7.953 -9.172 1 98.38 204 ALA A C 1
ATOM 1598 O O . ALA A 1 204 ? 2.461 6.871 -9.648 1 98.38 204 ALA A O 1
ATOM 1599 N N . ASP A 1 205 ? 2.477 9.109 -9.656 1 98.38 205 ASP A N 1
ATOM 1600 C CA . ASP A 1 205 ? 3.256 9.203 -10.891 1 98.38 205 ASP A CA 1
ATOM 1601 C C . ASP A 1 205 ? 4.676 8.688 -10.68 1 98.38 205 ASP A C 1
ATOM 1603 O O . ASP A 1 205 ? 5.211 7.965 -11.523 1 98.38 205 ASP A O 1
ATOM 1607 N N . ILE A 1 206 ? 5.234 9.031 -9.555 1 98.31 206 ILE A N 1
ATOM 1608 C CA . ILE A 1 206 ? 6.574 8.586 -9.172 1 98.31 206 ILE A CA 1
ATOM 1609 C C . ILE A 1 206 ? 6.609 7.066 -9.094 1 98.31 206 ILE A C 1
ATOM 1611 O O . ILE A 1 206 ? 7.523 6.43 -9.633 1 98.31 206 ILE A O 1
ATOM 1615 N N . THR A 1 207 ? 5.645 6.516 -8.461 1 98.69 207 THR A N 1
ATOM 1616 C CA . THR A 1 207 ? 5.555 5.07 -8.281 1 98.69 207 THR A CA 1
ATOM 1617 C C . THR A 1 207 ? 5.387 4.371 -9.625 1 98.69 207 THR A C 1
ATOM 1619 O O . THR A 1 207 ? 6.062 3.379 -9.906 1 98.69 207 THR A O 1
ATOM 1622 N N . ALA A 1 208 ? 4.531 4.922 -10.453 1 98.38 208 ALA A N 1
ATOM 1623 C CA . ALA A 1 208 ? 4.289 4.336 -11.773 1 98.38 208 ALA A CA 1
ATOM 1624 C C . ALA A 1 208 ? 5.531 4.445 -12.656 1 98.38 208 ALA A C 1
ATOM 1626 O O . ALA A 1 208 ? 5.906 3.484 -13.328 1 98.38 208 ALA A O 1
ATOM 1627 N N . ALA A 1 209 ? 6.172 5.613 -12.633 1 98.25 209 ALA A N 1
ATOM 1628 C CA . ALA A 1 209 ? 7.359 5.832 -13.453 1 98.25 209 ALA A CA 1
ATOM 1629 C C . ALA A 1 209 ? 8.5 4.91 -13.031 1 98.25 209 ALA A C 1
ATOM 1631 O O . ALA A 1 209 ? 9.172 4.316 -13.875 1 98.25 209 ALA A O 1
ATOM 1632 N N . ALA A 1 210 ? 8.711 4.805 -11.727 1 98.31 210 ALA A N 1
ATOM 1633 C CA . ALA A 1 210 ? 9.758 3.918 -11.219 1 98.31 210 ALA A CA 1
ATOM 1634 C C . ALA A 1 210 ? 9.492 2.473 -11.625 1 98.31 210 ALA A C 1
ATOM 1636 O O . ALA A 1 210 ? 10.406 1.767 -12.055 1 98.31 210 ALA A O 1
ATOM 1637 N N . ALA A 1 211 ? 8.227 2.043 -11.484 1 98.5 211 ALA A N 1
ATOM 1638 C CA . ALA A 1 211 ? 7.867 0.684 -11.883 1 98.5 211 ALA A CA 1
ATOM 1639 C C . ALA A 1 211 ? 8.133 0.453 -13.367 1 98.5 211 ALA A C 1
ATOM 1641 O O . ALA A 1 211 ? 8.766 -0.532 -13.742 1 98.5 211 ALA A O 1
ATOM 1642 N N . LYS A 1 212 ? 7.664 1.387 -14.164 1 98.38 212 LYS A N 1
ATOM 1643 C CA . LYS A 1 212 ? 7.793 1.283 -15.617 1 98.38 212 LYS A CA 1
ATOM 1644 C C . LYS A 1 212 ? 9.258 1.192 -16.031 1 98.38 212 LYS A C 1
ATOM 1646 O O . LYS A 1 212 ? 9.641 0.301 -16.797 1 98.38 212 LYS A O 1
ATOM 1651 N N . THR A 1 213 ? 10.117 2.041 -15.508 1 98 213 THR A N 1
ATOM 1652 C CA . THR A 1 213 ? 11.508 2.125 -15.93 1 98 213 THR A CA 1
ATOM 1653 C C . THR A 1 213 ? 12.32 0.965 -15.359 1 98 213 THR A C 1
ATOM 1655 O O . THR A 1 213 ? 13.117 0.353 -16.078 1 98 213 THR A O 1
ATOM 1658 N N . SER A 1 214 ? 12.086 0.614 -14.109 1 95.81 214 SER A N 1
ATOM 1659 C CA . SER A 1 214 ? 12.883 -0.431 -13.477 1 95.81 214 SER A CA 1
ATOM 1660 C C . SER A 1 214 ? 12.547 -1.806 -14.047 1 95.81 214 SER A C 1
ATOM 1662 O O . SER A 1 214 ? 13.438 -2.631 -14.258 1 95.81 214 SER A O 1
ATOM 1664 N N . MET A 1 215 ? 11.25 -2.07 -14.312 1 96.25 215 MET A N 1
ATOM 1665 C CA . MET A 1 215 ? 10.859 -3.357 -14.875 1 96.25 215 MET A CA 1
ATOM 1666 C C . MET A 1 215 ? 11.477 -3.551 -16.266 1 96.25 215 MET A C 1
ATOM 1668 O O . MET A 1 215 ? 11.883 -4.66 -16.609 1 96.25 215 MET A O 1
ATOM 1672 N N . GLU A 1 216 ? 11.523 -2.498 -16.984 1 95.94 216 GLU A N 1
ATOM 1673 C CA . GLU A 1 216 ? 12.141 -2.562 -18.297 1 95.94 216 GLU A CA 1
ATOM 1674 C C . GLU A 1 216 ? 13.656 -2.756 -18.203 1 95.94 216 GLU A C 1
ATOM 1676 O O . GLU A 1 216 ? 14.219 -3.613 -18.875 1 95.94 216 GLU A O 1
ATOM 1681 N N . ASP A 1 217 ? 14.273 -2.008 -17.328 1 93.69 217 ASP A N 1
ATOM 1682 C CA . ASP A 1 217 ? 15.727 -2.047 -17.188 1 93.69 217 ASP A CA 1
ATOM 1683 C C . ASP A 1 217 ? 16.188 -3.406 -16.672 1 93.69 217 ASP A C 1
ATOM 1685 O O . ASP A 1 217 ? 17.188 -3.949 -17.141 1 93.69 217 ASP A O 1
ATOM 1689 N N . LEU A 1 218 ? 15.508 -3.977 -15.719 1 90.12 218 LEU A N 1
ATOM 1690 C CA . LEU A 1 218 ? 15.977 -5.164 -15.016 1 90.12 218 LEU A CA 1
ATOM 1691 C C . LEU A 1 218 ? 15.523 -6.434 -15.727 1 90.12 218 LEU A C 1
ATOM 1693 O O . LEU A 1 218 ? 16.25 -7.434 -15.742 1 90.12 218 LEU A O 1
ATOM 1697 N N .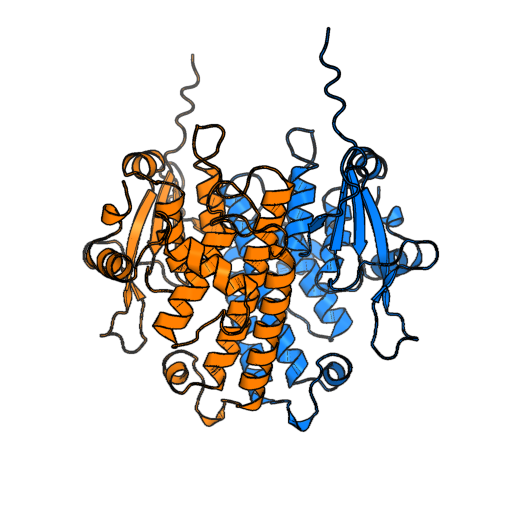 TYR A 1 219 ? 14.312 -6.348 -16.391 1 92.88 219 TYR A N 1
ATOM 1698 C CA . TYR A 1 219 ? 13.75 -7.613 -16.844 1 92.88 219 TYR A CA 1
ATOM 1699 C C . TYR A 1 219 ? 13.32 -7.512 -18.312 1 92.88 219 TYR A C 1
ATOM 1701 O O . TYR A 1 219 ? 12.828 -8.484 -18.875 1 92.88 219 TYR A O 1
ATOM 1709 N N . GLY A 1 220 ? 13.43 -6.332 -18.906 1 94.38 220 GLY A N 1
ATOM 1710 C CA . GLY A 1 220 ? 13.016 -6.145 -20.281 1 94.38 220 GLY A CA 1
ATOM 1711 C C . GLY A 1 220 ? 11.508 -6.152 -20.469 1 94.38 220 GLY A C 1
ATOM 1712 O O . GLY A 1 220 ? 11.008 -6.348 -21.578 1 94.38 220 GLY A O 1
ATOM 1713 N N . ILE A 1 221 ? 10.797 -5.926 -19.406 1 95.5 221 ILE A N 1
ATOM 1714 C CA . ILE A 1 221 ? 9.336 -5.969 -19.453 1 95.5 221 ILE A CA 1
ATOM 1715 C C . ILE A 1 221 ? 8.789 -4.562 -19.688 1 95.5 221 ILE A C 1
ATOM 1717 O O . ILE A 1 221 ? 9.008 -3.658 -18.891 1 95.5 221 ILE A O 1
ATOM 1721 N N . ASN A 1 222 ? 8.133 -4.375 -20.781 1 97.56 222 ASN A N 1
ATOM 1722 C CA . ASN A 1 222 ? 7.387 -3.143 -21.016 1 97.56 222 ASN A CA 1
ATOM 1723 C C . ASN A 1 222 ? 6.035 -3.166 -20.312 1 97.56 222 ASN A C 1
ATOM 1725 O O . ASN A 1 222 ? 5.043 -3.619 -20.875 1 97.56 222 ASN A O 1
ATOM 1729 N N . LEU A 1 223 ? 5.953 -2.621 -19.203 1 97.94 223 LEU A N 1
ATOM 1730 C CA . LEU A 1 223 ? 4.84 -2.766 -18.266 1 97.94 223 LEU A CA 1
ATOM 1731 C C . LEU A 1 223 ? 3.547 -2.234 -18.875 1 97.94 223 LEU A C 1
ATOM 1733 O O . LEU A 1 223 ? 2.477 -2.811 -18.672 1 97.94 223 LEU A O 1
ATOM 1737 N N . PHE A 1 224 ? 3.617 -1.157 -19.672 1 97.88 224 PHE A N 1
ATOM 1738 C CA . PHE A 1 224 ? 2.402 -0.48 -20.109 1 97.88 224 PHE A CA 1
ATOM 1739 C C . PHE A 1 224 ? 2.074 -0.847 -21.547 1 97.88 224 PHE A C 1
ATOM 1741 O O . PHE A 1 224 ? 1.188 -0.247 -22.172 1 97.88 224 PHE A O 1
ATOM 1748 N N . ASP A 1 225 ? 2.744 -1.852 -22.078 1 97.62 225 ASP A N 1
ATOM 1749 C CA . ASP A 1 225 ? 2.48 -2.297 -23.438 1 97.62 225 ASP A CA 1
ATOM 1750 C C . ASP A 1 225 ? 1.022 -2.717 -23.609 1 97.62 225 ASP A C 1
ATOM 1752 O O . ASP A 1 225 ? 0.514 -3.537 -22.844 1 97.62 225 ASP A O 1
ATOM 1756 N N . GLY A 1 226 ? 0.352 -2.115 -24.578 1 97.44 226 GLY A N 1
ATOM 1757 C CA . GLY A 1 226 ? -1.021 -2.486 -24.891 1 97.44 226 GLY A CA 1
ATOM 1758 C C . GLY A 1 226 ? -2.043 -1.649 -24.141 1 97.44 226 GLY A C 1
ATOM 1759 O O . GLY A 1 226 ? -3.248 -1.807 -24.344 1 97.44 226 GLY A O 1
ATOM 1760 N N . PHE A 1 227 ? -1.59 -0.813 -23.297 1 97.69 227 PHE A N 1
ATOM 1761 C CA . PHE A 1 227 ? -2.479 0.079 -22.562 1 97.69 227 PHE A CA 1
ATOM 1762 C C . PHE A 1 227 ? -2.342 1.513 -23.062 1 97.69 227 PHE A C 1
ATOM 1764 O O . PHE A 1 227 ? -1.513 2.273 -22.562 1 97.69 227 PHE A O 1
ATOM 1771 N N . GLU A 1 228 ? -3.227 1.888 -23.953 1 95.69 228 GLU A N 1
ATOM 1772 C CA . GLU A 1 228 ? -3.094 3.139 -24.703 1 95.69 228 GLU A CA 1
ATOM 1773 C C . GLU A 1 228 ? -3.059 4.34 -23.75 1 95.69 228 GLU A C 1
ATOM 1775 O O . GLU A 1 228 ? -2.236 5.242 -23.922 1 95.69 228 GLU A O 1
ATOM 1780 N N . GLY A 1 229 ? -3.945 4.332 -22.781 1 95.5 229 GLY A N 1
ATOM 1781 C CA . GLY A 1 229 ? -3.984 5.441 -21.844 1 95.5 229 GLY A CA 1
ATOM 1782 C C . GLY A 1 229 ? -2.721 5.566 -21.016 1 95.5 229 GLY A C 1
ATOM 1783 O O . GLY A 1 229 ? -2.225 6.672 -20.797 1 95.5 229 GLY A O 1
ATOM 1784 N N . LEU A 1 230 ? -2.199 4.48 -20.547 1 97.44 230 LEU A N 1
ATOM 1785 C CA . LEU A 1 230 ? -0.986 4.492 -19.734 1 97.44 230 LEU A CA 1
ATOM 1786 C C . LEU A 1 230 ? 0.234 4.828 -20.594 1 97.44 230 LEU A C 1
ATOM 1788 O O . LEU A 1 230 ? 1.144 5.523 -20.125 1 97.44 230 LEU A O 1
ATOM 1792 N N . GLU A 1 231 ? 0.231 4.344 -21.797 1 96.44 231 GLU A N 1
ATOM 1793 C CA . GLU A 1 231 ? 1.309 4.695 -22.719 1 96.44 231 GLU A CA 1
ATOM 1794 C C . GLU A 1 231 ? 1.306 6.191 -23.016 1 96.44 231 GLU A C 1
ATOM 1796 O O . GLU A 1 231 ? 2.365 6.812 -23.109 1 96.44 231 GLU A O 1
ATOM 1801 N N . ALA A 1 232 ? 0.161 6.719 -23.188 1 95.94 232 ALA A N 1
ATOM 1802 C CA . ALA A 1 232 ? 0.052 8.156 -23.422 1 95.94 232 ALA A CA 1
ATOM 1803 C C . ALA A 1 232 ? 0.568 8.953 -22.219 1 95.94 232 ALA A C 1
ATOM 1805 O O . ALA A 1 232 ? 1.315 9.914 -22.391 1 95.94 232 ALA A O 1
ATOM 1806 N N . TRP A 1 233 ? 0.177 8.555 -21.047 1 97.06 233 TRP A N 1
ATOM 1807 C CA . TRP A 1 233 ? 0.685 9.195 -19.844 1 97.06 233 TRP A CA 1
ATOM 1808 C C . TRP A 1 233 ? 2.205 9.102 -19.781 1 97.06 233 TRP A C 1
ATOM 1810 O O . TRP A 1 233 ? 2.881 10.094 -19.484 1 97.06 233 TRP A O 1
ATOM 1820 N N . TRP A 1 234 ? 2.684 7.945 -20.047 1 96.69 234 TRP A N 1
ATOM 1821 C CA . TRP A 1 234 ? 4.121 7.715 -19.953 1 96.69 234 TRP A CA 1
ATOM 1822 C C . TRP A 1 234 ? 4.875 8.625 -20.922 1 96.69 234 TRP A C 1
ATOM 1824 O O . TRP A 1 234 ? 5.91 9.195 -20.562 1 96.69 234 TRP A O 1
ATOM 1834 N N . THR A 1 235 ? 4.355 8.75 -22.109 1 96.25 235 THR A N 1
ATOM 1835 C CA . THR A 1 235 ? 4.969 9.633 -23.094 1 96.25 235 THR A CA 1
ATOM 1836 C C . THR A 1 235 ? 5.043 11.062 -22.578 1 96.25 235 THR A C 1
ATOM 1838 O O . THR A 1 235 ? 6.07 11.727 -22.719 1 96.25 235 THR A O 1
ATOM 1841 N N . ARG A 1 236 ? 4.023 11.547 -21.953 1 96.06 236 ARG A N 1
ATOM 1842 C CA . ARG A 1 236 ? 4.008 12.891 -21.391 1 96.06 236 ARG A CA 1
ATOM 1843 C C . ARG A 1 236 ? 4.996 13.008 -20.234 1 96.06 236 ARG A C 1
ATOM 1845 O O . ARG A 1 236 ? 5.742 13.984 -20.141 1 96.06 236 ARG A O 1
ATOM 1852 N N . TYR A 1 237 ? 5.008 12.016 -19.406 1 96.56 237 TYR A N 1
ATOM 1853 C CA . TYR A 1 237 ? 5.891 12.055 -18.25 1 96.56 237 TYR A CA 1
ATOM 1854 C C . TYR A 1 237 ? 7.352 12.055 -18.688 1 96.56 237 TYR A C 1
ATOM 1856 O O . TYR A 1 237 ? 8.156 12.844 -18.188 1 96.56 237 TYR A O 1
ATOM 1864 N N . GLN A 1 238 ? 7.688 11.219 -19.578 1 95.81 238 GLN A N 1
ATOM 1865 C CA . GLN A 1 238 ? 9.062 11.07 -20.047 1 95.81 238 GLN A CA 1
ATOM 1866 C C . GLN A 1 238 ? 9.57 12.352 -20.703 1 95.81 238 GLN A C 1
ATOM 1868 O O . GLN A 1 238 ? 10.766 12.641 -20.672 1 95.81 238 GLN A O 1
ATOM 1873 N N . SER A 1 239 ? 8.672 13.086 -21.25 1 95.5 239 SER A N 1
ATOM 1874 C CA . SER A 1 239 ? 9.039 14.32 -21.938 1 95.5 239 SER A CA 1
ATOM 1875 C C . SER A 1 239 ? 9.062 15.508 -20.969 1 95.5 239 SER A C 1
ATOM 1877 O O . SER A 1 239 ? 9.414 16.625 -21.359 1 95.5 239 SER A O 1
ATOM 1879 N N . SER A 1 240 ? 8.711 15.281 -19.812 1 95.12 240 SER A N 1
ATOM 1880 C CA . SER A 1 240 ? 8.609 16.359 -18.828 1 95.12 240 SER A CA 1
ATOM 1881 C C . SER A 1 240 ? 9.945 16.609 -18.141 1 95.12 240 SER A C 1
ATOM 1883 O O . SER A 1 240 ? 10.828 15.75 -18.156 1 95.12 240 SER A O 1
ATOM 1885 N N . PRO A 1 241 ? 10.062 17.781 -17.484 1 93.56 241 PRO A N 1
ATOM 1886 C CA . PRO A 1 241 ? 11.305 18.078 -16.766 1 93.56 241 PRO A CA 1
ATOM 1887 C C . PRO A 1 241 ? 11.453 17.234 -15.484 1 93.56 241 PRO A C 1
ATOM 1889 O O . PRO A 1 241 ? 12.516 17.25 -14.859 1 93.56 241 PRO A O 1
ATOM 1892 N N . TRP A 1 242 ? 10.469 16.453 -15.164 1 93.38 242 TRP A N 1
ATOM 1893 C CA . TRP A 1 242 ? 10.508 15.703 -13.914 1 93.38 242 TRP A CA 1
ATOM 1894 C C . TRP A 1 242 ? 11.062 14.297 -14.133 1 93.38 242 TRP A C 1
ATOM 1896 O O . TRP A 1 242 ? 11.32 13.562 -13.172 1 93.38 242 TRP A O 1
ATOM 1906 N N . PHE A 1 243 ? 11.25 13.969 -15.328 1 95.56 243 PHE A N 1
ATOM 1907 C CA . PHE A 1 243 ? 11.758 12.633 -15.617 1 95.56 243 PHE A CA 1
ATOM 1908 C C . PHE A 1 243 ? 13.266 12.57 -15.414 1 95.56 243 PHE A C 1
ATOM 1910 O O . PHE A 1 243 ? 13.992 13.453 -15.859 1 95.56 243 PHE A O 1
ATOM 1917 N N . VAL A 1 244 ? 13.711 11.547 -14.68 1 95.06 244 VAL A N 1
ATOM 1918 C CA . VAL A 1 244 ? 15.133 11.273 -14.5 1 95.06 244 VAL A CA 1
ATOM 1919 C C . VAL A 1 244 ? 15.562 10.148 -15.438 1 95.06 244 VAL A C 1
ATOM 1921 O O . VAL A 1 244 ? 15.133 9 -15.281 1 95.06 244 VAL A O 1
ATOM 1924 N N . ILE A 1 245 ? 16.406 10.422 -16.312 1 93.5 245 ILE A N 1
ATOM 1925 C CA . ILE A 1 245 ? 16.812 9.469 -17.344 1 93.5 245 ILE A CA 1
ATOM 1926 C C . ILE A 1 245 ? 17.797 8.453 -16.75 1 93.5 245 ILE A C 1
ATOM 1928 O O . ILE A 1 245 ? 18.391 8.703 -15.695 1 93.5 245 ILE A O 1
ATOM 1932 N N . ARG A 1 246 ? 18 7.391 -17.406 1 93.62 246 ARG A N 1
ATOM 1933 C CA . ARG A 1 246 ? 18.797 6.258 -16.938 1 93.62 246 ARG A CA 1
ATOM 1934 C C . ARG A 1 246 ? 20.234 6.68 -16.641 1 93.62 246 ARG A C 1
ATOM 1936 O O . ARG A 1 246 ? 20.828 6.238 -15.648 1 93.62 246 ARG A O 1
ATOM 1943 N N . ASP A 1 247 ? 20.781 7.523 -17.406 1 93.44 247 ASP A N 1
ATOM 1944 C CA . ASP A 1 247 ? 22.172 7.961 -17.234 1 93.44 247 ASP A CA 1
ATOM 1945 C C . ASP A 1 247 ? 22.344 8.648 -15.875 1 93.44 247 ASP A C 1
ATOM 1947 O O . ASP A 1 247 ? 23.375 8.461 -15.219 1 93.44 247 ASP A O 1
ATOM 1951 N N . VAL A 1 248 ? 21.422 9.414 -15.578 1 93.88 248 VAL A N 1
ATOM 1952 C CA . VAL A 1 248 ? 21.484 10.117 -14.297 1 93.88 248 VAL A CA 1
ATOM 1953 C C . VAL A 1 248 ? 21.359 9.117 -13.148 1 93.88 248 VAL A C 1
ATOM 1955 O O . VAL A 1 248 ? 22.078 9.219 -12.148 1 93.88 248 VAL A O 1
ATOM 1958 N N . ILE A 1 249 ? 20.484 8.094 -13.281 1 94.56 249 ILE A N 1
ATOM 1959 C CA . ILE A 1 249 ? 20.328 7.039 -12.281 1 94.56 249 ILE A CA 1
ATOM 1960 C C . ILE A 1 249 ? 21.656 6.309 -12.094 1 94.56 249 ILE A C 1
ATOM 1962 O O . ILE A 1 249 ? 22.078 6.074 -10.961 1 94.56 249 ILE A O 1
ATOM 1966 N N . ASP A 1 250 ? 22.344 6.031 -13.195 1 92.69 250 ASP A N 1
ATOM 1967 C CA . ASP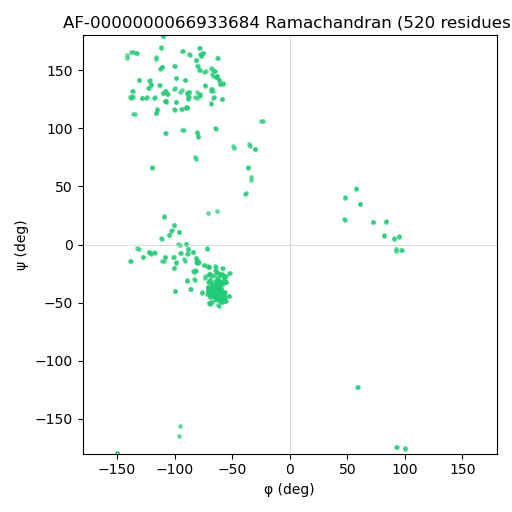 A 1 250 ? 23.625 5.359 -13.148 1 92.69 250 ASP A CA 1
ATOM 1968 C C . ASP A 1 250 ? 24.672 6.219 -12.445 1 92.69 250 ASP A C 1
ATOM 1970 O O . ASP A 1 250 ? 25.484 5.711 -11.672 1 92.69 250 ASP A O 1
ATOM 1974 N N . GLN A 1 251 ? 24.625 7.496 -12.695 1 93.5 251 GLN A N 1
ATOM 1975 C CA . GLN A 1 251 ? 25.578 8.414 -12.086 1 93.5 251 GLN A CA 1
ATOM 1976 C C . GLN A 1 251 ? 25.359 8.523 -10.578 1 93.5 251 GLN A C 1
ATOM 1978 O O . GLN A 1 251 ? 26.312 8.633 -9.812 1 93.5 251 GLN A O 1
ATOM 1983 N N . ILE A 1 252 ? 24.109 8.523 -10.18 1 92.75 252 ILE A N 1
ATOM 1984 C CA . ILE A 1 252 ? 23.766 8.602 -8.766 1 92.75 252 ILE A CA 1
ATOM 1985 C C . ILE A 1 252 ? 24.328 7.387 -8.039 1 92.75 252 ILE A C 1
ATOM 1987 O O . ILE A 1 252 ? 24.797 7.5 -6.898 1 92.75 252 ILE A O 1
ATOM 1991 N N . GLU A 1 253 ? 24.297 6.223 -8.672 1 90.81 253 GLU A N 1
ATOM 1992 C CA . GLU A 1 253 ? 24.812 4.996 -8.07 1 90.81 253 GLU A CA 1
ATOM 1993 C C . GLU A 1 253 ? 26.312 5.102 -7.82 1 90.81 253 GLU A C 1
ATOM 1995 O O . GLU A 1 253 ? 26.844 4.449 -6.918 1 90.81 253 GLU A O 1
ATOM 2000 N N . LYS A 1 254 ? 26.984 5.973 -8.594 1 88.25 254 LYS A N 1
ATOM 2001 C CA . LYS A 1 254 ? 28.438 6.086 -8.516 1 88.25 254 LYS A CA 1
ATOM 2002 C C . LYS A 1 254 ? 28.844 7.277 -7.656 1 88.25 254 LYS A C 1
ATOM 2004 O O . LYS A 1 254 ? 29.766 7.168 -6.836 1 88.25 254 LYS A O 1
ATOM 2009 N N . ASP A 1 255 ? 28.078 8.422 -7.82 1 88.38 255 ASP A N 1
ATOM 2010 C CA . ASP A 1 255 ? 28.578 9.68 -7.285 1 88.38 255 ASP A CA 1
ATOM 2011 C C . ASP A 1 255 ? 27.656 10.227 -6.203 1 88.38 255 ASP A C 1
ATOM 2013 O O . ASP A 1 255 ? 27.938 11.266 -5.598 1 88.38 255 ASP A O 1
ATOM 2017 N N . GLY A 1 256 ? 26.609 9.609 -6.062 1 89.25 256 GLY A N 1
ATOM 2018 C CA . GLY A 1 256 ? 25.688 10.109 -5.059 1 89.25 256 GLY A CA 1
ATOM 2019 C C . GLY A 1 256 ? 24.562 10.938 -5.645 1 89.25 256 GLY A C 1
ATOM 2020 O O . GLY A 1 256 ? 24.438 11.055 -6.863 1 89.25 256 GLY A O 1
ATOM 2021 N N . PHE A 1 257 ? 23.734 11.508 -4.812 1 91.62 257 PHE A N 1
ATOM 2022 C CA . PHE A 1 257 ? 22.469 12.117 -5.211 1 91.62 257 PHE A CA 1
ATOM 2023 C C . PHE A 1 257 ? 22.656 13.594 -5.543 1 91.62 257 PHE A C 1
ATOM 2025 O O . PHE A 1 257 ? 21.719 14.281 -5.922 1 91.62 257 PHE A O 1
ATOM 2032 N N . ASN A 1 258 ? 23.812 14.125 -5.457 1 89.12 258 ASN A N 1
ATOM 2033 C CA . ASN A 1 258 ? 24.062 15.555 -5.625 1 89.12 258 ASN A CA 1
ATOM 2034 C C . ASN A 1 258 ? 23.562 16.062 -6.977 1 89.12 258 ASN A C 1
ATOM 2036 O O . ASN A 1 258 ? 23.094 17.203 -7.086 1 89.12 258 ASN A O 1
ATOM 2040 N N . LEU A 1 259 ? 23.594 15.211 -7.945 1 88.56 259 LEU A N 1
ATOM 2041 C CA . LEU A 1 259 ? 23.172 15.586 -9.289 1 88.56 259 LEU A CA 1
ATOM 2042 C C . LEU A 1 259 ? 21.688 15.914 -9.328 1 88.56 259 LEU A C 1
ATOM 2044 O O . LEU A 1 259 ? 21.219 16.625 -10.227 1 88.56 259 LEU A O 1
ATOM 2048 N N . LEU A 1 260 ? 20.922 15.414 -8.367 1 91.31 260 LEU A N 1
ATOM 2049 C CA . LEU A 1 260 ? 19.484 15.602 -8.375 1 91.31 260 LEU A CA 1
ATOM 2050 C C . LEU A 1 260 ? 19.062 16.75 -7.453 1 91.31 260 LEU A C 1
ATOM 2052 O O . LEU A 1 260 ? 17.938 17.234 -7.527 1 91.31 260 LEU A O 1
ATOM 2056 N N . LEU A 1 261 ? 20 17.156 -6.559 1 89.5 261 LEU A N 1
ATOM 2057 C CA . LEU A 1 261 ? 19.672 18.156 -5.547 1 89.5 261 LEU A CA 1
ATOM 2058 C C . LEU A 1 261 ? 19.75 19.562 -6.125 1 89.5 261 LEU A C 1
ATOM 2060 O O . LEU A 1 261 ? 20.828 20.172 -6.148 1 89.5 261 LEU A O 1
ATOM 2064 N N . LYS A 1 262 ? 18.875 20.047 -6.938 1 77.5 262 LYS A N 1
ATOM 2065 C CA . LYS A 1 262 ? 18.953 21.375 -7.543 1 77.5 262 LYS A CA 1
ATOM 2066 C C . LYS A 1 262 ? 17.641 22.125 -7.367 1 77.5 262 LYS A C 1
ATOM 2068 O O . LYS A 1 262 ? 16.578 21.516 -7.254 1 77.5 262 LYS A O 1
ATOM 2073 N N . MET B 1 1 ? -20.141 41.156 4.945 1 26.48 1 MET B N 1
ATOM 2074 C CA . MET B 1 1 ? -20.906 40.062 4.359 1 26.48 1 MET B CA 1
ATOM 2075 C C . MET B 1 1 ? -20.141 38.75 4.473 1 26.48 1 MET B C 1
ATOM 2077 O O . MET B 1 1 ? -19.031 38.625 3.969 1 26.48 1 MET B O 1
ATOM 2081 N N . ALA B 1 2 ? -20.312 38.062 5.59 1 31.91 2 ALA B N 1
ATOM 2082 C CA . ALA B 1 2 ? -19.672 36.781 5.941 1 31.91 2 ALA B CA 1
ATOM 2083 C C . ALA B 1 2 ? -19.812 35.781 4.809 1 31.91 2 ALA B C 1
ATOM 2085 O O . ALA B 1 2 ? -20.922 35.5 4.344 1 31.91 2 ALA B O 1
ATOM 2086 N N . ARG B 1 3 ? -18.938 35.781 3.805 1 32.19 3 ARG B N 1
ATOM 2087 C CA . ARG B 1 3 ? -19 34.844 2.705 1 32.19 3 ARG B CA 1
ATOM 2088 C C . ARG B 1 3 ? -19.484 33.469 3.195 1 32.19 3 ARG B C 1
ATOM 2090 O O . ARG B 1 3 ? -18.906 32.906 4.105 1 32.19 3 ARG B O 1
ATOM 2097 N N . ASP B 1 4 ? -20.766 33.25 3.264 1 30.95 4 ASP B N 1
ATOM 2098 C CA . ASP B 1 4 ? -21.484 32 3.484 1 30.95 4 ASP B CA 1
ATOM 2099 C C . ASP B 1 4 ? -20.812 30.844 2.754 1 30.95 4 ASP B C 1
ATOM 2101 O O . ASP B 1 4 ? -20.891 30.75 1.528 1 30.95 4 ASP B O 1
ATOM 2105 N N . GLN B 1 5 ? -19.469 30.625 2.727 1 35.09 5 GLN B N 1
ATOM 2106 C CA . GLN B 1 5 ? -18.766 29.516 2.104 1 35.09 5 GLN B CA 1
ATOM 2107 C C . GLN B 1 5 ? -19.594 28.234 2.189 1 35.09 5 GLN B C 1
ATOM 2109 O O . GLN B 1 5 ? -19.688 27.609 3.252 1 35.09 5 GLN B O 1
ATOM 2114 N N . THR B 1 6 ? -20.766 28.156 1.7 1 38.53 6 THR B N 1
ATOM 2115 C CA . THR B 1 6 ? -21.656 27 1.557 1 38.53 6 THR B CA 1
ATOM 2116 C C . THR B 1 6 ? -20.859 25.75 1.224 1 38.53 6 THR B C 1
ATOM 2118 O O . THR B 1 6 ? -20.266 25.641 0.148 1 38.53 6 THR B O 1
ATOM 2121 N N . ALA B 1 7 ? -20.047 25.234 2.057 1 44.97 7 ALA B N 1
ATOM 2122 C CA . ALA B 1 7 ? -19.281 24 1.93 1 44.97 7 ALA B CA 1
ATOM 2123 C C . ALA B 1 7 ? -20.016 22.984 1.062 1 44.97 7 ALA B C 1
ATOM 2125 O O . ALA B 1 7 ? -21.141 22.594 1.372 1 44.97 7 ALA B O 1
ATOM 2126 N N . SER B 1 8 ? -19.984 22.984 -0.277 1 55.44 8 SER B N 1
ATOM 2127 C CA . SER B 1 8 ? -20.562 22.047 -1.232 1 55.44 8 SER B CA 1
ATOM 2128 C C . SER B 1 8 ? -20.75 20.672 -0.601 1 55.44 8 SER B C 1
ATOM 2130 O O . SER B 1 8 ? -19.859 20.188 0.11 1 55.44 8 SER B O 1
ATOM 2132 N N . ARG B 1 9 ? -22.047 20.312 -0.292 1 72.81 9 ARG B N 1
ATOM 2133 C CA . ARG B 1 9 ? -22.453 19.094 0.406 1 72.81 9 ARG B CA 1
ATOM 2134 C C . ARG B 1 9 ? -22.109 17.859 -0.421 1 72.81 9 ARG B C 1
ATOM 2136 O O . ARG B 1 9 ? -22.562 17.719 -1.561 1 72.81 9 ARG B O 1
ATOM 2143 N N . SER B 1 10 ? -21 17.172 -0.125 1 86 10 SER B N 1
ATOM 2144 C CA . SER B 1 10 ? -20.641 15.898 -0.753 1 86 10 SER B CA 1
ATOM 2145 C C . SER B 1 10 ? -21.391 14.734 -0.107 1 86 10 SER B C 1
ATOM 2147 O O . SER B 1 10 ? -21.562 14.703 1.113 1 86 10 SER B O 1
ATOM 2149 N N . VAL B 1 11 ? -22.062 14 -0.992 1 93.06 11 VAL B N 1
ATOM 2150 C CA . VAL B 1 11 ? -22.656 12.742 -0.555 1 93.06 11 VAL B CA 1
ATOM 2151 C C . VAL B 1 11 ? -21.688 11.594 -0.83 1 93.06 11 VAL B C 1
ATOM 2153 O O . VAL B 1 11 ? -21.125 11.492 -1.922 1 93.06 11 VAL B O 1
ATOM 2156 N N . ARG B 1 12 ? -21.531 10.75 0.224 1 96.81 12 ARG B N 1
ATOM 2157 C CA . ARG B 1 12 ? -20.609 9.617 0.121 1 96.81 12 ARG B CA 1
ATOM 2158 C C . ARG B 1 12 ? -21.344 8.305 0.388 1 96.81 12 ARG B C 1
ATOM 2160 O O . ARG B 1 12 ? -22.172 8.219 1.301 1 96.81 12 ARG B O 1
ATOM 2167 N N . THR B 1 13 ? -21.062 7.336 -0.467 1 97.44 13 THR B N 1
ATOM 2168 C CA . THR B 1 13 ? -21.609 5.996 -0.282 1 97.44 13 THR B CA 1
ATOM 2169 C C . THR B 1 13 ? -20.5 4.949 -0.334 1 97.44 13 THR B C 1
ATOM 2171 O O . THR B 1 13 ? -19.703 4.93 -1.273 1 97.44 13 THR B O 1
ATOM 2174 N N . LEU B 1 14 ? -20.422 4.141 0.68 1 98.25 14 LEU B N 1
ATOM 2175 C CA . LEU B 1 14 ? -19.406 3.096 0.775 1 98.25 14 LEU B CA 1
ATOM 2176 C C . LEU B 1 14 ? -20.047 1.714 0.77 1 98.25 14 LEU B C 1
ATOM 2178 O O . LEU B 1 14 ? -20.797 1.373 1.683 1 98.25 14 LEU B O 1
ATOM 2182 N N . TRP B 1 15 ? -19.812 0.913 -0.289 1 97.56 15 TRP B N 1
ATOM 2183 C CA . TRP B 1 15 ? -20.25 -0.479 -0.355 1 97.56 15 TRP B CA 1
ATOM 2184 C C . TRP B 1 15 ? -19.203 -1.406 0.247 1 97.56 15 TRP B C 1
ATOM 2186 O O . TRP B 1 15 ? -18.031 -1.349 -0.124 1 97.56 15 TRP B O 1
ATOM 2196 N N . VAL B 1 16 ? -19.656 -2.246 1.181 1 97.25 16 VAL B N 1
ATOM 2197 C CA . VAL B 1 16 ? -18.734 -3.064 1.953 1 97.25 16 VAL B CA 1
ATOM 2198 C C . VAL B 1 16 ? -19.281 -4.488 2.072 1 97.25 16 VAL B C 1
ATOM 2200 O O . VAL B 1 16 ? -20.438 -4.688 2.428 1 97.25 16 VAL B O 1
ATOM 2203 N N . TRP B 1 17 ? -18.453 -5.465 1.711 1 95.75 17 TRP B N 1
ATOM 2204 C CA . TRP B 1 17 ? -18.719 -6.84 2.129 1 95.75 17 TRP B CA 1
ATOM 2205 C C . TRP B 1 17 ? -17.984 -7.156 3.428 1 95.75 17 TRP B C 1
ATOM 2207 O O . TRP B 1 17 ? -16.797 -7.523 3.41 1 95.75 17 TRP B O 1
ATOM 2217 N N . PRO B 1 18 ? -18.641 -7.098 4.551 1 94.19 18 PRO B N 1
ATOM 2218 C CA . PRO B 1 18 ? -17.953 -7.23 5.836 1 94.19 18 PRO B CA 1
ATOM 2219 C C . PRO B 1 18 ? -17.188 -8.547 5.965 1 94.19 18 PRO B C 1
ATOM 2221 O O . PRO B 1 18 ? -16.203 -8.625 6.695 1 94.19 18 PRO B O 1
ATOM 2224 N N . GLY B 1 19 ? -17.594 -9.57 5.27 1 92.25 19 GLY B N 1
ATOM 2225 C CA . GLY B 1 19 ? -16.938 -10.867 5.359 1 92.25 19 GLY B CA 1
ATOM 2226 C C . GLY B 1 19 ? -15.719 -10.992 4.473 1 92.25 19 GLY B C 1
ATOM 2227 O O . GLY B 1 19 ? -14.977 -11.977 4.566 1 92.25 19 GLY B O 1
ATOM 2228 N N . GLY B 1 20 ? -15.477 -9.977 3.646 1 93.75 20 GLY B N 1
ATOM 2229 C CA . GLY B 1 20 ? -14.367 -10.023 2.709 1 93.75 20 GLY B CA 1
ATOM 2230 C C . GLY B 1 20 ? -13.031 -9.664 3.342 1 93.75 20 GLY B C 1
ATOM 2231 O O . GLY B 1 20 ? -12.992 -8.961 4.355 1 93.75 20 GLY B O 1
ATOM 2232 N N . ILE B 1 21 ? -11.961 -10.062 2.764 1 94.69 21 ILE B N 1
ATOM 2233 C CA . ILE B 1 21 ? -10.617 -9.898 3.307 1 94.69 21 ILE B CA 1
ATOM 2234 C C . ILE B 1 21 ? -10.305 -8.414 3.469 1 94.69 21 ILE B C 1
ATOM 2236 O O . ILE B 1 21 ? -9.945 -7.961 4.559 1 94.69 21 ILE B O 1
ATOM 2240 N N . PHE B 1 22 ? -10.477 -7.609 2.412 1 97.25 22 PHE B N 1
ATOM 2241 C CA . PHE B 1 22 ? -10.109 -6.199 2.43 1 97.25 22 PHE B CA 1
ATOM 2242 C C . PHE B 1 22 ? -11.242 -5.352 2.994 1 97.25 22 PHE B C 1
ATOM 2244 O O . PHE B 1 22 ? -11.008 -4.48 3.838 1 97.25 22 PHE B O 1
ATOM 2251 N N . PRO B 1 23 ? -12.484 -5.684 2.668 1 97.25 23 PRO B N 1
ATOM 2252 C CA . PRO B 1 23 ? -13.57 -4.84 3.172 1 97.25 23 PRO B CA 1
ATOM 2253 C C . PRO B 1 23 ? -13.773 -4.973 4.68 1 97.25 23 PRO B C 1
ATOM 2255 O O . PRO B 1 23 ? -14.305 -4.066 5.316 1 97.25 23 PRO B O 1
ATOM 2258 N N . ARG B 1 24 ? -13.383 -6.105 5.25 1 97.06 24 ARG B N 1
ATOM 2259 C CA . ARG B 1 24 ? -13.523 -6.297 6.688 1 97.06 24 ARG B CA 1
ATOM 2260 C C . ARG B 1 24 ? -12.812 -5.191 7.461 1 97.06 24 ARG B C 1
ATOM 2262 O O . ARG B 1 24 ? -13.195 -4.863 8.586 1 97.06 24 ARG B O 1
ATOM 2269 N N . ARG B 1 25 ? -11.82 -4.617 6.883 1 98.38 25 ARG B N 1
ATOM 2270 C CA . ARG B 1 25 ? -11.078 -3.514 7.488 1 98.38 25 ARG B CA 1
ATOM 2271 C C . ARG B 1 25 ? -12.016 -2.373 7.871 1 98.38 25 ARG B C 1
ATOM 2273 O O . ARG B 1 25 ? -11.789 -1.686 8.867 1 98.38 25 ARG B O 1
ATOM 2280 N N . VAL B 1 26 ? -13.078 -2.213 7.07 1 97.94 26 VAL B N 1
ATOM 2281 C CA . VAL B 1 26 ? -14 -1.106 7.309 1 97.94 26 VAL B CA 1
ATOM 2282 C C . VAL B 1 26 ? -14.75 -1.333 8.617 1 97.94 26 VAL B C 1
ATOM 2284 O O . VAL B 1 26 ? -14.914 -0.41 9.414 1 97.94 26 VAL B O 1
ATOM 2287 N N . ALA B 1 27 ? -15.211 -2.553 8.844 1 96.81 27 ALA B N 1
ATOM 2288 C CA . ALA B 1 27 ? -15.906 -2.861 10.086 1 96.81 27 ALA B CA 1
ATOM 2289 C C . ALA B 1 27 ? -15.008 -2.641 11.297 1 96.81 27 ALA B C 1
ATOM 2291 O O . ALA B 1 27 ? -15.422 -2.037 12.289 1 96.81 27 ALA B O 1
ATOM 2292 N N . TYR B 1 28 ? -13.773 -3.105 11.211 1 97.31 28 TYR B N 1
ATOM 2293 C CA . TYR B 1 28 ? -12.82 -2.928 12.289 1 97.31 28 TYR B CA 1
ATOM 2294 C C . TYR B 1 28 ? -12.5 -1.452 12.5 1 97.31 28 TYR B C 1
ATOM 2296 O O . TYR B 1 28 ? -12.336 -1.001 13.641 1 97.31 28 TYR B O 1
ATOM 2304 N N . TYR B 1 29 ? -12.453 -0.695 11.422 1 97.81 29 TYR B N 1
ATOM 2305 C CA . TYR B 1 29 ? -12.195 0.738 11.508 1 97.81 29 TYR B CA 1
ATOM 2306 C C . TYR B 1 29 ? -13.32 1.455 12.242 1 97.81 29 TYR B C 1
ATOM 2308 O O . TYR B 1 29 ? -13.07 2.289 13.109 1 97.81 29 TYR B O 1
ATOM 2316 N N . VAL B 1 30 ? -14.547 1.124 11.844 1 96.75 30 VAL B N 1
ATOM 2317 C CA . VAL B 1 30 ? -15.711 1.749 12.453 1 96.75 30 VAL B CA 1
ATOM 2318 C C . VAL B 1 30 ? -15.688 1.526 13.961 1 96.75 30 VAL B C 1
ATOM 2320 O O . VAL B 1 30 ? -15.938 2.453 14.742 1 96.75 30 VAL B O 1
ATOM 2323 N N . LYS B 1 31 ? -15.312 0.336 14.344 1 95.69 31 LYS B N 1
ATOM 2324 C CA . LYS B 1 31 ? -15.227 0.007 15.766 1 95.69 31 LYS B CA 1
ATOM 2325 C C . LYS B 1 31 ? -14.078 0.754 16.438 1 95.69 31 LYS B C 1
ATOM 2327 O O . LYS B 1 31 ? -14.273 1.428 17.453 1 95.69 31 LYS B O 1
ATOM 2332 N N . ALA B 1 32 ? -12.906 0.697 15.891 1 95.75 32 ALA B N 1
ATOM 2333 C CA . ALA B 1 32 ? -11.703 1.274 16.484 1 95.75 32 ALA B CA 1
ATO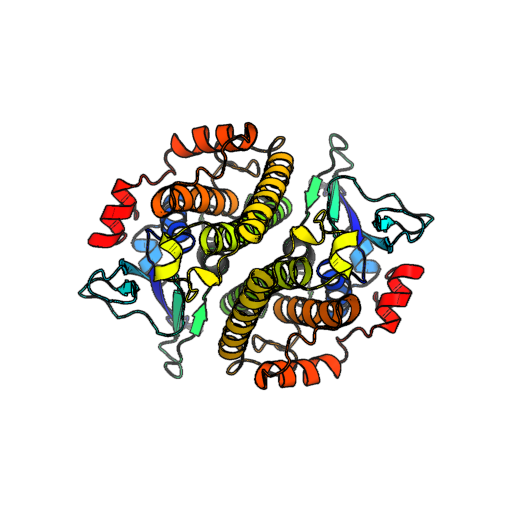M 2334 C C . ALA B 1 32 ? -11.805 2.795 16.562 1 95.75 32 ALA B C 1
ATOM 2336 O O . ALA B 1 32 ? -11.328 3.408 17.516 1 95.75 32 ALA B O 1
ATOM 2337 N N . LYS B 1 33 ? -12.414 3.404 15.523 1 96.31 33 LYS B N 1
ATOM 2338 C CA . LYS B 1 33 ? -12.539 4.855 15.445 1 96.31 33 LYS B CA 1
ATOM 2339 C C . LYS B 1 33 ? -13.711 5.355 16.281 1 96.31 33 LYS B C 1
ATOM 2341 O O . LYS B 1 33 ? -13.844 6.559 16.516 1 96.31 33 LYS B O 1
ATOM 2346 N N . SER B 1 34 ? -14.562 4.492 16.75 1 94 34 SER B N 1
ATOM 2347 C CA . SER B 1 34 ? -15.781 4.828 17.469 1 94 34 SER B CA 1
ATOM 2348 C C . SER B 1 34 ? -16.688 5.723 16.641 1 94 34 SER B C 1
ATOM 2350 O O . SER B 1 34 ? -17.156 6.766 17.109 1 94 34 SER B O 1
ATOM 2352 N N . VAL B 1 35 ? -16.844 5.27 15.438 1 95.06 35 VAL B N 1
ATOM 2353 C CA . VAL B 1 35 ? -17.703 6.027 14.531 1 95.06 35 VAL B CA 1
ATOM 2354 C C . VAL B 1 35 ? -19.156 5.957 15.016 1 95.06 35 VAL B C 1
ATOM 2356 O O . VAL B 1 35 ? -19.656 4.875 15.328 1 95.06 35 VAL B O 1
ATOM 2359 N N . THR B 1 36 ? -19.828 7.09 15.047 1 95.19 36 THR B N 1
ATOM 2360 C CA . THR B 1 36 ? -21.234 7.16 15.453 1 95.19 36 THR B CA 1
ATOM 2361 C C . THR B 1 36 ? -22.109 7.523 14.266 1 95.19 36 THR B C 1
ATOM 2363 O O . THR B 1 36 ? -21.625 7.91 13.203 1 95.19 36 THR B O 1
ATOM 2366 N N . ALA B 1 37 ? -23.391 7.391 14.492 1 94.56 37 ALA B N 1
ATOM 2367 C CA . ALA B 1 37 ? -24.359 7.816 13.477 1 94.56 37 ALA B CA 1
ATOM 2368 C C . ALA B 1 37 ? -24.219 9.305 13.18 1 94.56 37 ALA B C 1
ATOM 2370 O O . ALA B 1 37 ? -24.391 9.734 12.039 1 94.56 37 ALA B O 1
ATOM 2371 N N . ASP B 1 38 ? -23.906 10.016 14.133 1 94.31 38 ASP B N 1
ATOM 2372 C CA . ASP B 1 38 ? -23.719 11.461 13.961 1 94.31 38 ASP B CA 1
ATOM 2373 C C . ASP B 1 38 ? -22.531 11.766 13.07 1 94.31 38 ASP B C 1
ATOM 2375 O O . ASP B 1 38 ? -22.578 12.672 12.234 1 94.31 38 ASP B O 1
ATOM 2379 N N . HIS B 1 39 ? -21.438 10.992 13.273 1 94.31 39 HIS B N 1
ATOM 2380 C CA . HIS B 1 39 ? -20.281 11.156 12.398 1 94.31 39 HIS B CA 1
ATOM 2381 C C . HIS B 1 39 ? -20.656 10.906 10.945 1 94.31 39 HIS B C 1
ATOM 2383 O O . HIS B 1 39 ? -20.297 11.695 10.062 1 94.31 39 HIS B O 1
ATOM 2389 N N . LEU B 1 40 ? -21.375 9.836 10.719 1 95.31 40 LEU B N 1
ATOM 2390 C CA . LEU B 1 40 ? -21.766 9.477 9.359 1 95.31 40 LEU B CA 1
ATOM 2391 C C . LEU B 1 40 ? -22.625 10.562 8.742 1 95.31 40 LEU B C 1
ATOM 2393 O O . LEU B 1 40 ? -22.438 10.945 7.586 1 95.31 40 LEU B O 1
ATOM 2397 N N . ASN B 1 41 ? -23.547 11.109 9.484 1 94 41 ASN B N 1
ATOM 2398 C CA . ASN B 1 41 ? -24.438 12.172 9 1 94 41 ASN B CA 1
ATOM 2399 C C . ASN B 1 41 ? -23.656 13.43 8.648 1 94 41 ASN B C 1
ATOM 2401 O O . ASN B 1 41 ? -23.859 14.023 7.59 1 94 41 ASN B O 1
ATOM 2405 N N . ARG B 1 42 ? -22.781 13.773 9.492 1 92.62 42 ARG B N 1
ATOM 2406 C CA . ARG B 1 42 ? -21.969 14.977 9.273 1 92.62 42 ARG B CA 1
ATOM 2407 C C . ARG B 1 42 ? -21.109 14.836 8.023 1 92.62 42 ARG B C 1
ATOM 2409 O O . ARG B 1 42 ? -20.875 15.812 7.309 1 92.62 42 ARG B O 1
ATOM 2416 N N . LEU B 1 43 ? -20.703 13.609 7.754 1 93.88 43 LEU B N 1
ATOM 2417 C CA . LEU B 1 43 ? -19.812 13.352 6.629 1 93.88 43 LEU B CA 1
ATOM 2418 C C . LEU B 1 43 ? -20.609 13.109 5.352 1 93.88 43 LEU B C 1
ATOM 2420 O O . LEU B 1 43 ? -20.031 13 4.266 1 93.88 43 LEU B O 1
ATOM 2424 N N . GLY B 1 44 ? -21.953 13.008 5.492 1 94.81 44 GLY B N 1
ATOM 2425 C CA . GLY B 1 44 ? -22.734 12.57 4.352 1 94.81 44 GLY B CA 1
ATOM 2426 C C . GLY B 1 44 ? -22.359 11.172 3.875 1 94.81 44 GLY B C 1
ATOM 2427 O O . GLY B 1 44 ? -22.328 10.914 2.67 1 94.81 44 GLY B O 1
ATOM 2428 N N . LEU B 1 45 ? -22 10.289 4.785 1 96.62 45 LEU B N 1
ATOM 2429 C CA . LEU B 1 45 ? -21.5 8.961 4.469 1 96.62 45 LEU B CA 1
ATOM 2430 C C . LEU B 1 45 ? -22.531 7.891 4.789 1 96.62 45 LEU B C 1
ATOM 2432 O O . LEU B 1 45 ? -23.031 7.824 5.914 1 96.62 45 LEU B O 1
ATOM 2436 N N . THR B 1 46 ? -22.875 7.125 3.812 1 96.5 46 THR B N 1
ATOM 2437 C CA . THR B 1 46 ? -23.734 5.957 3.971 1 96.5 46 THR B CA 1
ATOM 2438 C C . THR B 1 46 ? -22.938 4.672 3.764 1 96.5 46 THR B C 1
ATOM 2440 O O . THR B 1 46 ? -22.203 4.543 2.791 1 96.5 46 THR B O 1
ATOM 2443 N N . LEU B 1 47 ? -23.047 3.736 4.676 1 97.19 47 LEU B N 1
ATOM 2444 C CA . LEU B 1 47 ? -22.438 2.414 4.543 1 97.19 47 LEU B CA 1
ATOM 2445 C C . LEU B 1 47 ? -23.469 1.393 4.066 1 97.19 47 LEU B C 1
ATOM 2447 O O . LEU B 1 47 ? -24.516 1.214 4.695 1 97.19 47 LEU B O 1
ATOM 2451 N N . ILE B 1 48 ? -23.172 0.776 2.986 1 96.56 48 ILE B N 1
ATOM 2452 C CA . ILE B 1 48 ? -24.094 -0.211 2.428 1 96.56 48 ILE B CA 1
ATOM 2453 C C . ILE B 1 48 ? -23.453 -1.595 2.469 1 96.56 48 ILE B C 1
ATOM 2455 O O . ILE B 1 48 ? -22.453 -1.841 1.79 1 96.56 48 ILE B O 1
ATOM 2459 N N . PRO B 1 49 ? -24.016 -2.504 3.225 1 95.75 49 PRO B N 1
ATOM 2460 C CA . PRO B 1 49 ? -23.453 -3.859 3.25 1 95.75 49 PRO B CA 1
ATOM 2461 C C . PRO B 1 49 ? -23.75 -4.641 1.969 1 95.75 49 PRO B C 1
ATOM 2463 O O . PRO B 1 49 ? -24.828 -4.5 1.388 1 95.75 49 PRO B O 1
ATOM 2466 N N . CYS B 1 50 ? -22.781 -5.293 1.53 1 94.69 50 CYS B N 1
ATOM 2467 C CA . CYS B 1 50 ? -22.906 -6.238 0.426 1 94.69 50 CYS B CA 1
ATOM 2468 C C . CYS B 1 50 ? -22.719 -7.672 0.913 1 94.69 50 CYS B C 1
ATOM 2470 O O . CYS B 1 50 ? -22.094 -7.906 1.95 1 94.69 50 CYS B O 1
ATOM 2472 N N . THR B 1 51 ? -23.312 -8.602 0.227 1 89 51 THR B N 1
ATOM 2473 C CA . THR B 1 51 ? -23.188 -10.016 0.556 1 89 51 THR B CA 1
ATOM 2474 C C . THR B 1 51 ? -23.094 -10.859 -0.711 1 89 51 THR B C 1
ATOM 2476 O O . THR B 1 51 ? -23.266 -10.352 -1.819 1 89 51 THR B O 1
ATOM 2479 N N . VAL B 1 52 ? -22.562 -12.102 -0.463 1 81.38 52 VAL B N 1
ATOM 2480 C CA . VAL B 1 52 ? -22.484 -13.039 -1.576 1 81.38 52 VAL B CA 1
ATOM 2481 C C . VAL B 1 52 ? -23.891 -13.469 -2.002 1 81.38 52 VAL B C 1
ATOM 2483 O O . VAL B 1 52 ? -24.703 -13.852 -1.164 1 81.38 52 VAL B O 1
ATOM 2486 N N . ASP B 1 53 ? -24.031 -13.141 -3.25 1 68.62 53 ASP B N 1
ATOM 2487 C CA . ASP B 1 53 ? -25.281 -13.664 -3.803 1 68.62 53 ASP B CA 1
ATOM 2488 C C . ASP B 1 53 ? -25.141 -15.141 -4.168 1 68.62 53 ASP B C 1
ATOM 2490 O O . ASP B 1 53 ? -24.578 -15.477 -5.215 1 68.62 53 ASP B O 1
ATOM 2494 N N . LEU B 1 54 ? -25.5 -15.914 -3.275 1 57.25 54 LEU B N 1
ATOM 2495 C CA . LEU B 1 54 ? -25.375 -17.359 -3.445 1 57.25 54 LEU B CA 1
ATOM 2496 C C . LEU B 1 54 ? -26.156 -17.828 -4.672 1 57.25 54 LEU B C 1
ATOM 2498 O O . LEU B 1 54 ? -25.891 -18.906 -5.199 1 57.25 54 LEU B O 1
ATOM 2502 N N . LYS B 1 55 ? -27.062 -17.047 -5.078 1 57.88 55 LYS B N 1
ATOM 2503 C CA . LYS B 1 55 ? -27.859 -17.438 -6.234 1 57.88 55 LYS B CA 1
ATOM 2504 C C . LYS B 1 55 ? -27.125 -17.156 -7.539 1 57.88 55 LYS B C 1
ATOM 2506 O O . LYS B 1 55 ? -27.516 -17.625 -8.602 1 57.88 55 LYS B O 1
ATOM 2511 N N . SER B 1 56 ? -26.141 -16.359 -7.371 1 56.41 56 SER B N 1
ATOM 2512 C CA . SER B 1 56 ? -25.406 -15.977 -8.57 1 56.41 56 SER B CA 1
ATOM 2513 C C . SER B 1 56 ? -24.281 -16.969 -8.883 1 56.41 56 SER B C 1
ATOM 2515 O O . SER B 1 56 ? -23.688 -17.547 -7.965 1 56.41 56 SER B O 1
ATOM 2517 N N . GLN B 1 57 ? -24.312 -17.453 -10.008 1 52.75 57 GLN B N 1
ATOM 2518 C CA . GLN B 1 57 ? -23.312 -18.391 -10.469 1 52.75 57 GLN B CA 1
ATOM 2519 C C . GLN B 1 57 ? -21.906 -17.844 -10.25 1 52.75 57 GLN B C 1
ATOM 2521 O O . GLN B 1 57 ? -20.953 -18.609 -10.031 1 52.75 57 GLN B O 1
ATOM 2526 N N . ASP B 1 58 ? -21.781 -16.469 -10.188 1 55.62 58 ASP B N 1
ATOM 2527 C CA . ASP B 1 58 ? -20.422 -15.945 -10.227 1 55.62 58 ASP B CA 1
ATOM 2528 C C . ASP B 1 58 ? -20.016 -15.375 -8.875 1 55.62 58 ASP B C 1
ATOM 2530 O O . ASP B 1 58 ? -19.047 -14.609 -8.781 1 55.62 58 ASP B O 1
ATOM 2534 N N . LEU B 1 59 ? -20.703 -15.898 -7.805 1 61.5 59 LEU B N 1
ATOM 2535 C CA . LEU B 1 59 ? -20.375 -15.414 -6.465 1 61.5 59 LEU B CA 1
ATOM 2536 C C . LEU B 1 59 ? -20.328 -13.891 -6.438 1 61.5 59 LEU B C 1
ATOM 2538 O O . LEU B 1 59 ? -19.406 -13.312 -5.844 1 61.5 59 LEU B O 1
ATOM 2542 N N . ALA B 1 60 ? -21.328 -13.406 -7.188 1 74.94 60 ALA B N 1
ATOM 2543 C CA . ALA B 1 60 ? -21.391 -11.953 -7.297 1 74.94 60 ALA B CA 1
ATOM 2544 C C . ALA B 1 60 ? -21.719 -11.305 -5.957 1 74.94 60 ALA B C 1
ATOM 2546 O O . ALA B 1 60 ? -22.5 -11.859 -5.176 1 74.94 60 ALA B O 1
ATOM 2547 N N . LEU B 1 61 ? -21 -10.336 -5.59 1 85.88 61 LEU B N 1
ATOM 2548 C CA . LEU B 1 61 ? -21.234 -9.523 -4.406 1 85.88 61 LEU B CA 1
ATOM 2549 C C . LEU B 1 61 ? -22.125 -8.328 -4.742 1 85.88 61 LEU B C 1
ATOM 2551 O O . LEU B 1 61 ? -21.797 -7.539 -5.637 1 85.88 61 LEU B O 1
ATOM 2555 N N . ASP B 1 62 ? -23.328 -8.32 -4.059 1 87.88 62 ASP B N 1
ATOM 2556 C CA . ASP B 1 62 ? -24.219 -7.188 -4.309 1 87.88 62 ASP B CA 1
ATOM 2557 C C . ASP B 1 62 ? -24.75 -6.609 -3.002 1 87.88 62 ASP B C 1
ATOM 2559 O O . ASP B 1 62 ? -24.688 -7.262 -1.958 1 87.88 62 ASP B O 1
ATOM 2563 N N . ALA B 1 63 ? -25.297 -5.395 -3.107 1 92.19 63 ALA B N 1
ATOM 2564 C CA . ALA B 1 63 ? -25.891 -4.727 -1.954 1 92.19 63 ALA B CA 1
ATOM 2565 C C . ALA B 1 63 ? -27.094 -5.512 -1.428 1 92.19 63 ALA B C 1
ATOM 2567 O O . ALA B 1 63 ? -27.828 -6.117 -2.203 1 92.19 63 ALA B O 1
ATOM 2568 N N . ILE B 1 64 ? -27.266 -5.488 -0.165 1 87.94 64 ILE B N 1
ATOM 2569 C CA . ILE B 1 64 ? -28.438 -6.137 0.406 1 87.94 64 ILE B CA 1
ATOM 2570 C C . ILE B 1 64 ? -29.703 -5.453 -0.104 1 87.94 64 ILE B C 1
ATOM 2572 O O . ILE B 1 64 ? -29.656 -4.301 -0.537 1 87.94 64 ILE B O 1
ATOM 2576 N N . PRO B 1 65 ? -30.859 -6.09 -0.034 1 88.06 65 PRO B N 1
ATOM 2577 C CA . PRO B 1 65 ? -32.125 -5.523 -0.545 1 88.06 65 PRO B CA 1
ATOM 2578 C C . PRO B 1 65 ? -32.469 -4.191 0.109 1 88.06 65 PRO B C 1
ATOM 2580 O O . PRO B 1 65 ? -32.25 -4.012 1.311 1 88.06 65 PRO B O 1
ATOM 2583 N N . GLY B 1 66 ? -32.938 -3.227 -0.67 1 91.12 66 GLY B N 1
ATOM 2584 C CA . GLY B 1 66 ? -33.344 -1.936 -0.158 1 91.12 66 GLY B CA 1
ATOM 2585 C C . GLY B 1 66 ? -32.281 -0.858 -0.283 1 91.12 66 GLY B C 1
ATOM 2586 O O . GLY B 1 66 ? -32.562 0.308 0.03 1 91.12 66 GLY B O 1
ATOM 2587 N N . HIS B 1 67 ? -31.156 -1.328 -0.745 1 93 67 HIS B N 1
ATOM 2588 C CA . HIS B 1 67 ? -30.062 -0.366 -0.902 1 93 67 HIS B CA 1
ATOM 2589 C C . HIS B 1 67 ? -29.672 -0.208 -2.369 1 93 67 HIS B C 1
ATOM 2591 O O . HIS B 1 67 ? -30.016 -1.054 -3.199 1 93 67 HIS B O 1
ATOM 2597 N N . GLU B 1 68 ? -29.031 0.889 -2.605 1 94.06 68 GLU B N 1
ATOM 2598 C CA . GLU B 1 68 ? -28.5 1.114 -3.941 1 94.06 68 GLU B CA 1
ATOM 2599 C C . GLU B 1 68 ? -27.5 0.029 -4.324 1 94.06 68 GLU B C 1
ATOM 2601 O O . GLU B 1 68 ? -26.656 -0.36 -3.51 1 94.06 68 GLU B O 1
ATOM 2606 N N . LYS B 1 69 ? -27.562 -0.454 -5.598 1 94.12 69 LYS B N 1
ATOM 2607 C CA . LYS B 1 69 ? -26.625 -1.457 -6.086 1 94.12 69 LYS B CA 1
ATOM 2608 C C . LYS B 1 69 ? -25.203 -0.899 -6.137 1 94.12 69 LYS B C 1
ATOM 2610 O O . LYS B 1 69 ? -25.016 0.298 -6.359 1 94.12 69 LYS B O 1
ATOM 2615 N N . ARG B 1 70 ? -24.281 -1.826 -5.941 1 93.56 70 ARG B N 1
ATOM 2616 C CA . ARG B 1 70 ? -22.891 -1.39 -6.004 1 93.56 70 ARG B CA 1
ATOM 2617 C C . ARG B 1 70 ? -22.5 -0.976 -7.418 1 93.56 70 ARG B C 1
ATOM 2619 O O . ARG B 1 70 ? -23.062 -1.479 -8.391 1 93.56 70 ARG B O 1
ATOM 2626 N N . PRO B 1 71 ? -21.547 -0.05 -7.566 1 92.69 71 PRO B N 1
ATOM 2627 C CA . PRO B 1 71 ? -21.047 0.277 -8.906 1 92.69 71 PRO B CA 1
ATOM 2628 C C . PRO B 1 71 ? -20.297 -0.881 -9.555 1 92.69 71 PRO B C 1
ATOM 2630 O O . PRO B 1 71 ? -19.609 -1.635 -8.875 1 92.69 71 PRO B O 1
ATOM 2633 N N . LYS B 1 72 ? -20.406 -1.021 -10.797 1 88.44 72 LYS B N 1
ATOM 2634 C CA . LYS B 1 72 ? -19.734 -2.08 -11.555 1 88.44 72 LYS B CA 1
ATOM 2635 C C . LYS B 1 72 ? -18.266 -1.749 -11.773 1 88.44 72 LYS B C 1
ATOM 2637 O O . LYS B 1 72 ? -17.891 -0.577 -11.812 1 88.44 72 LYS B O 1
ATOM 2642 N N . GLY B 1 73 ? -17.484 -2.74 -11.859 1 87.19 73 GLY B N 1
ATOM 2643 C CA . GLY B 1 73 ? -16.094 -2.555 -12.25 1 87.19 73 GLY B CA 1
ATOM 2644 C C . GLY B 1 73 ? -15.164 -2.326 -11.07 1 87.19 73 GLY B C 1
ATOM 2645 O O . GLY B 1 73 ? -13.984 -2.039 -11.25 1 87.19 73 GLY B O 1
ATOM 2646 N N . PHE B 1 74 ? -15.75 -2.443 -9.828 1 90.94 74 PHE B N 1
ATOM 2647 C CA . PHE B 1 74 ? -14.938 -2.24 -8.633 1 90.94 74 PHE B CA 1
ATOM 2648 C C . PHE B 1 74 ? -14.977 -3.469 -7.734 1 90.94 74 PHE B C 1
ATOM 2650 O O . PHE B 1 74 ? -16.016 -4.129 -7.621 1 90.94 74 PHE B O 1
ATOM 2657 N N . SER B 1 75 ? -13.852 -3.732 -7.207 1 91.38 75 SER B N 1
ATOM 2658 C CA . SER B 1 75 ? -13.875 -4.633 -6.059 1 91.38 75 SER B CA 1
ATOM 2659 C C . SER B 1 75 ? -14.391 -3.928 -4.812 1 91.38 75 SER B C 1
ATOM 2661 O O . SER B 1 75 ? -14.586 -2.711 -4.812 1 91.38 75 SER B O 1
ATOM 2663 N N . LEU B 1 76 ? -14.75 -4.637 -3.826 1 94.81 76 LEU B N 1
ATOM 2664 C CA . LEU B 1 76 ? -15.211 -4.059 -2.568 1 94.81 76 LEU B CA 1
ATOM 2665 C C . LEU B 1 76 ? -14.094 -4.039 -1.533 1 94.81 76 LEU B C 1
ATOM 2667 O O . LEU B 1 76 ? -13.25 -4.938 -1.51 1 94.81 76 LEU B O 1
ATOM 2671 N N . PRO B 1 77 ? -14.016 -3.025 -0.713 1 97.56 77 PRO B N 1
ATOM 2672 C CA . PRO B 1 77 ? -14.938 -1.893 -0.613 1 97.56 77 PRO B CA 1
ATOM 2673 C C . PRO B 1 77 ? -14.695 -0.833 -1.686 1 97.56 77 PRO B C 1
ATOM 2675 O O . PRO B 1 77 ? -13.594 -0.754 -2.238 1 97.56 77 PRO B O 1
ATOM 2678 N N . VAL B 1 78 ? -15.711 -0.104 -2.033 1 97.81 78 VAL B N 1
ATOM 2679 C CA . VAL B 1 78 ? -15.594 1.021 -2.955 1 97.81 78 VAL B CA 1
ATOM 2680 C C . VAL B 1 78 ? -16.391 2.207 -2.432 1 97.81 78 VAL B C 1
ATOM 2682 O O . VAL B 1 78 ? -17.516 2.037 -1.936 1 97.81 78 VAL B O 1
ATOM 2685 N N . LEU B 1 79 ? -15.781 3.402 -2.42 1 98.38 79 LEU B N 1
ATOM 2686 C CA . LEU B 1 79 ? -16.391 4.637 -1.947 1 98.38 79 LEU B CA 1
ATOM 2687 C C . 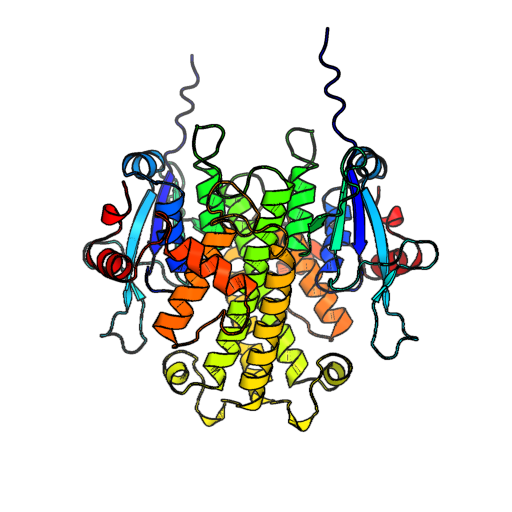LEU B 1 79 ? -16.703 5.57 -3.113 1 98.38 79 LEU B C 1
ATOM 2689 O O . LEU B 1 79 ? -15.82 5.895 -3.906 1 98.38 79 LEU B O 1
ATOM 2693 N N . ARG B 1 80 ? -17.953 5.949 -3.232 1 97 80 ARG B N 1
ATOM 2694 C CA . ARG B 1 80 ? -18.375 6.957 -4.203 1 97 80 ARG B CA 1
ATOM 2695 C C . ARG B 1 80 ? -18.562 8.312 -3.533 1 97 80 ARG B C 1
ATOM 2697 O O . ARG B 1 80 ? -19.141 8.406 -2.449 1 97 80 ARG B O 1
ATOM 2704 N N . ILE B 1 81 ? -18.047 9.312 -4.152 1 95.38 81 ILE B N 1
ATOM 2705 C CA . ILE B 1 81 ? -18.234 10.695 -3.725 1 95.38 81 ILE B CA 1
ATOM 2706 C C . ILE B 1 81 ? -18.984 11.469 -4.812 1 95.38 81 ILE B C 1
ATOM 2708 O O . ILE B 1 81 ? -18.547 11.484 -5.973 1 95.38 81 ILE B O 1
ATOM 2712 N N . GLN B 1 82 ? -20.031 12.094 -4.457 1 91.75 82 GLN B N 1
ATOM 2713 C CA . GLN B 1 82 ? -20.828 12.914 -5.367 1 91.75 82 GLN B CA 1
ATOM 2714 C C . GLN B 1 82 ? -20.984 14.336 -4.828 1 91.75 82 GLN B C 1
ATOM 2716 O O . GLN B 1 82 ? -21.234 14.531 -3.637 1 91.75 82 GLN B O 1
ATOM 2721 N N . ASP B 1 83 ? -20.594 15.234 -5.746 1 82.56 83 ASP B N 1
ATOM 2722 C CA . ASP B 1 83 ? -20.875 16.625 -5.406 1 82.56 83 ASP B CA 1
ATOM 2723 C C . ASP B 1 83 ? -22.25 17.047 -5.906 1 82.56 83 ASP B C 1
ATOM 2725 O O . ASP B 1 83 ? -22.516 17.031 -7.109 1 82.56 83 ASP B O 1
ATOM 2729 N N . LEU B 1 84 ? -23.094 17.391 -5.074 1 73.94 84 LEU B N 1
ATOM 2730 C CA . LEU B 1 84 ? -24.469 17.672 -5.434 1 73.94 84 LEU B CA 1
ATOM 2731 C C . LEU B 1 84 ? -24.594 19 -6.172 1 73.94 84 LEU B C 1
ATOM 2733 O O . LEU B 1 84 ? -25.562 19.234 -6.891 1 73.94 84 LEU B O 1
ATOM 2737 N N . GLU B 1 85 ? -23.75 19.891 -5.961 1 70.88 85 GLU B N 1
ATOM 2738 C CA . GLU B 1 85 ? -23.859 21.203 -6.602 1 70.88 85 GLU B CA 1
ATOM 2739 C C . GLU B 1 85 ? -23.281 21.172 -8.008 1 70.88 85 GLU B C 1
ATOM 2741 O O . GLU B 1 85 ? -23.656 21.984 -8.859 1 70.88 85 GLU B O 1
ATOM 2746 N N . SER B 1 86 ? -22.344 20.344 -8.18 1 65.31 86 SER B N 1
ATOM 2747 C CA . SER B 1 86 ? -21.719 20.344 -9.5 1 65.31 86 SER B CA 1
ATOM 2748 C C . SER B 1 86 ? -22.328 19.25 -10.391 1 65.31 86 SER B C 1
ATOM 2750 O O . SER B 1 86 ? -23.328 18.641 -10.039 1 65.31 86 SER B O 1
ATOM 2752 N N . SER B 1 87 ? -21.703 18.812 -11.609 1 58.84 87 SER B N 1
ATOM 2753 C CA . SER B 1 87 ? -22.047 18.047 -12.805 1 58.84 87 SER B CA 1
ATOM 2754 C C . SER B 1 87 ? -22.406 16.609 -12.461 1 58.84 87 SER B C 1
ATOM 2756 O O . SER B 1 87 ? -22.609 15.781 -13.352 1 58.84 87 SER B O 1
ATOM 2758 N N . ASN B 1 88 ? -22.984 16.359 -11.148 1 64.44 88 ASN B N 1
ATOM 2759 C CA . ASN B 1 88 ? -23.391 14.992 -10.812 1 64.44 88 ASN B CA 1
ATOM 2760 C C . ASN B 1 88 ? -22.328 13.977 -11.172 1 64.44 88 ASN B C 1
ATOM 2762 O O . ASN B 1 88 ? -22.625 12.828 -11.492 1 64.44 88 ASN B O 1
ATOM 2766 N N . HIS B 1 89 ? -21.125 14.391 -11.297 1 81.44 89 HIS B N 1
ATOM 2767 C CA . HIS B 1 89 ? -20.062 13.453 -11.602 1 81.44 89 HIS B CA 1
ATOM 2768 C C . HIS B 1 89 ? -19.641 12.68 -10.359 1 81.44 89 HIS B C 1
ATOM 2770 O O . HIS B 1 89 ? -19.516 13.25 -9.273 1 81.44 89 HIS B O 1
ATOM 2776 N N . SER B 1 90 ? -19.609 11.328 -10.453 1 89.62 90 SER B N 1
ATOM 2777 C CA . SER B 1 90 ? -19.188 10.438 -9.383 1 89.62 90 SER B CA 1
ATOM 2778 C C . SER B 1 90 ? -17.672 10.18 -9.438 1 89.62 90 SER B C 1
ATOM 2780 O O . SER B 1 90 ? -17.109 9.984 -10.523 1 89.62 90 SER B O 1
ATOM 2782 N N . LYS B 1 91 ? -17.094 10.352 -8.289 1 91.88 91 LYS B N 1
ATOM 2783 C CA . LYS B 1 91 ? -15.703 9.977 -8.102 1 91.88 91 LYS B CA 1
ATOM 2784 C C . LYS B 1 91 ? -15.57 8.797 -7.152 1 91.88 91 LYS B C 1
ATOM 2786 O O . LYS B 1 91 ? -16.422 8.594 -6.281 1 91.88 91 LYS B O 1
ATOM 2791 N N . PHE B 1 92 ? -14.492 7.984 -7.348 1 95.56 92 PHE B N 1
ATOM 2792 C CA . PHE B 1 92 ? -14.43 6.75 -6.578 1 95.56 92 PHE B CA 1
ATOM 2793 C C . PHE B 1 92 ? -13.07 6.59 -5.918 1 95.56 92 PHE B C 1
ATOM 2795 O O . PHE B 1 92 ? -12.055 7.012 -6.469 1 95.56 92 PHE B O 1
ATOM 2802 N N . ILE B 1 93 ? -13.031 6.109 -4.75 1 97.38 93 ILE B N 1
ATOM 2803 C CA . ILE B 1 93 ? -11.867 5.535 -4.09 1 97.38 93 ILE B CA 1
ATOM 2804 C C . ILE B 1 93 ? -12.023 4.02 -3.996 1 97.38 93 ILE B C 1
ATOM 2806 O O . ILE B 1 93 ? -13.031 3.521 -3.486 1 97.38 93 ILE B O 1
ATOM 2810 N N . ALA B 1 94 ? -10.984 3.277 -4.367 1 96.94 94 ALA B N 1
ATOM 2811 C CA . ALA B 1 94 ? -11.266 1.891 -4.727 1 96.94 94 ALA B CA 1
ATOM 2812 C C . ALA B 1 94 ? -10.461 0.925 -3.861 1 96.94 94 ALA B C 1
ATOM 2814 O O . ALA B 1 94 ? -10.633 -0.292 -3.949 1 96.94 94 ALA B O 1
ATOM 2815 N N . GLN B 1 95 ? -9.555 1.393 -3.021 1 97.38 95 GLN B N 1
ATOM 2816 C CA . GLN B 1 95 ? -8.758 0.51 -2.172 1 97.38 95 GLN B CA 1
ATOM 2817 C C . GLN B 1 95 ? -9.109 0.709 -0.699 1 97.38 95 GLN B C 1
ATOM 2819 O O . GLN B 1 95 ? -9.266 1.843 -0.24 1 97.38 95 GLN B O 1
ATOM 2824 N N . SER B 1 96 ? -9.211 -0.414 -0.03 1 98.25 96 SER B N 1
ATOM 2825 C CA . SER B 1 96 ? -9.609 -0.354 1.371 1 98.25 96 SER B CA 1
ATOM 2826 C C . SER B 1 96 ? -8.664 0.517 2.184 1 98.25 96 SER B C 1
ATOM 2828 O O . SER B 1 96 ? -9.102 1.333 2.998 1 98.25 96 SER B O 1
ATOM 2830 N N . SER B 1 97 ? -7.332 0.369 1.927 1 98.25 97 SER B N 1
ATOM 2831 C CA . SER B 1 97 ? -6.363 1.17 2.668 1 98.25 97 SER B CA 1
ATOM 2832 C C . SER B 1 97 ? -6.539 2.656 2.381 1 98.25 97 SER B C 1
ATOM 2834 O O . SER B 1 97 ? -6.43 3.486 3.285 1 98.25 97 SER B O 1
ATOM 2836 N N . SER B 1 98 ? -6.805 3.018 1.119 1 98.38 98 SER B N 1
ATOM 2837 C CA . SER B 1 98 ? -7.016 4.41 0.733 1 98.38 98 SER B CA 1
ATOM 2838 C C . SER B 1 98 ? -8.305 4.965 1.342 1 98.38 98 SER B C 1
ATOM 2840 O O . SER B 1 98 ? -8.336 6.113 1.783 1 98.38 98 SER B O 1
ATOM 2842 N N . ILE B 1 99 ? -9.289 4.156 1.369 1 98.69 99 ILE B N 1
ATOM 2843 C CA . ILE B 1 99 ? -10.578 4.555 1.927 1 98.69 99 ILE B CA 1
ATOM 2844 C C . ILE B 1 99 ? -10.422 4.879 3.41 1 98.69 99 ILE B C 1
ATOM 2846 O O . ILE B 1 99 ? -10.898 5.91 3.883 1 98.69 99 ILE B O 1
ATOM 2850 N N . LEU B 1 100 ? -9.719 4.051 4.141 1 98.62 100 LEU B N 1
ATOM 2851 C CA . LEU B 1 100 ? -9.547 4.273 5.574 1 98.62 100 LEU B CA 1
ATOM 2852 C C . LEU B 1 100 ? -8.711 5.52 5.832 1 98.62 100 LEU B C 1
ATOM 2854 O O . LEU B 1 100 ? -9.016 6.301 6.742 1 98.62 100 LEU B O 1
ATOM 2858 N N . GLU B 1 101 ? -7.68 5.695 5.023 1 98.06 101 GLU B N 1
ATOM 2859 C CA . GLU B 1 101 ? -6.891 6.918 5.133 1 98.06 101 GLU B CA 1
ATOM 2860 C C . GLU B 1 101 ? -7.738 8.148 4.82 1 98.06 101 GLU B C 1
ATOM 2862 O O . GLU B 1 101 ? -7.594 9.188 5.469 1 98.06 101 GLU B O 1
ATOM 2867 N N . TYR B 1 102 ? -8.602 8.07 3.844 1 98.19 102 TYR B N 1
ATOM 2868 C CA . TYR B 1 102 ? -9.492 9.164 3.486 1 98.19 102 TYR B CA 1
ATOM 2869 C C . TYR B 1 102 ? -10.43 9.508 4.641 1 98.19 102 TYR B C 1
ATOM 2871 O O . TYR B 1 102 ? -10.641 10.68 4.949 1 98.19 102 TYR B O 1
ATOM 2879 N N . LEU B 1 103 ? -10.938 8.5 5.293 1 97.75 103 LEU B N 1
ATOM 2880 C CA . LEU B 1 103 ? -11.82 8.719 6.438 1 97.75 103 LEU B CA 1
ATOM 2881 C C . LEU B 1 103 ? -11.055 9.367 7.59 1 97.75 103 LEU B C 1
ATOM 2883 O O . LEU B 1 103 ? -11.609 10.211 8.305 1 97.75 103 LEU B O 1
ATOM 2887 N N . GLU B 1 104 ? -9.781 8.984 7.773 1 97.12 104 GLU B N 1
ATOM 2888 C CA . GLU B 1 104 ? -8.945 9.664 8.758 1 97.12 104 GLU B CA 1
ATOM 2889 C C . GLU B 1 104 ? -8.812 11.156 8.438 1 97.12 104 GLU B C 1
ATOM 2891 O O . GLU B 1 104 ? -8.789 11.992 9.344 1 97.12 104 GLU B O 1
ATOM 2896 N N . ASP B 1 105 ? -8.68 11.453 7.125 1 95 105 ASP B N 1
ATOM 2897 C CA . ASP B 1 105 ? -8.594 12.852 6.723 1 95 105 ASP B CA 1
ATOM 2898 C C . ASP B 1 105 ? -9.875 13.609 7.078 1 95 105 ASP B C 1
ATOM 2900 O O . ASP B 1 105 ? -9.828 14.797 7.398 1 95 105 ASP B O 1
ATOM 2904 N N . LEU B 1 106 ? -10.977 12.945 7.016 1 95.12 106 LEU B N 1
ATOM 2905 C CA . LEU B 1 106 ? -12.266 13.586 7.25 1 95.12 106 LEU B CA 1
ATOM 2906 C C . LEU B 1 106 ? -12.57 13.664 8.742 1 95.12 106 LEU B C 1
ATOM 2908 O O . LEU B 1 106 ? -13.414 14.461 9.164 1 95.12 106 LEU B O 1
ATOM 2912 N N . LEU B 1 107 ? -11.961 12.797 9.539 1 95.44 107 LEU B N 1
ATOM 2913 C CA . LEU B 1 107 ? -12.125 12.766 10.984 1 95.44 107 LEU B CA 1
ATOM 2914 C C . LEU B 1 107 ? -10.789 12.992 11.688 1 95.44 107 LEU B C 1
ATOM 2916 O O . LEU B 1 107 ? -10.312 12.117 12.414 1 95.44 107 LEU B O 1
ATOM 2920 N N . PRO B 1 108 ? -10.289 14.117 11.531 1 93.62 108 PRO B N 1
ATOM 2921 C CA . PRO B 1 108 ? -8.93 14.375 12.008 1 93.62 108 PRO B CA 1
ATOM 2922 C C . PRO B 1 108 ? -8.867 14.57 13.523 1 93.62 108 PRO B C 1
ATOM 2924 O O . PRO B 1 108 ? -9.883 14.859 14.156 1 93.62 108 PRO B O 1
ATOM 2927 N N . ALA B 1 109 ? -7.676 14.422 13.969 1 90.94 109 ALA B N 1
ATOM 2928 C CA . ALA B 1 109 ? -7.434 14.656 15.391 1 90.94 109 ALA B CA 1
ATOM 2929 C C . ALA B 1 109 ? -7.719 16.109 15.773 1 90.94 109 ALA B C 1
ATOM 2931 O O . ALA B 1 109 ? -8.133 16.391 16.891 1 90.94 109 ALA B O 1
ATOM 2932 N N . SER B 1 110 ? -7.496 16.984 14.875 1 90.5 110 SER B N 1
ATOM 2933 C CA . SER B 1 110 ? -7.727 18.406 15.117 1 90.5 110 SER B CA 1
ATOM 2934 C C . SER B 1 110 ? -9.188 18.672 15.453 1 90.5 110 SER B C 1
ATOM 2936 O O . SER B 1 110 ? -9.5 19.656 16.125 1 90.5 110 SER B O 1
ATOM 2938 N N . ASP B 1 111 ? -10.086 17.844 15.031 1 92.12 111 ASP B N 1
ATOM 2939 C CA . ASP B 1 111 ? -11.508 18 15.305 1 92.12 111 ASP B CA 1
ATOM 2940 C C . ASP B 1 111 ? -11.93 17.156 16.516 1 92.12 111 ASP B C 1
ATOM 2942 O O . ASP B 1 111 ? -13.125 16.938 16.734 1 92.12 111 ASP B O 1
ATOM 2946 N N . GLY B 1 112 ? -10.945 16.625 17.219 1 91.69 112 GLY B N 1
ATOM 2947 C CA . GLY B 1 112 ? -11.219 15.914 18.453 1 91.69 112 GLY B CA 1
ATOM 2948 C C . GLY B 1 112 ? -11.352 14.414 18.266 1 91.69 112 GLY B C 1
ATOM 2949 O O . GLY B 1 112 ? -11.688 13.695 19.203 1 91.69 112 GLY B O 1
ATOM 2950 N N . HIS B 1 113 ? -11.07 13.852 17.094 1 93.56 113 HIS B N 1
ATOM 2951 C CA . HIS B 1 113 ? -11.141 12.414 16.844 1 93.56 113 HIS B CA 1
ATOM 2952 C C . HIS B 1 113 ? -9.797 11.742 17.109 1 93.56 113 HIS B C 1
ATOM 2954 O O . HIS B 1 113 ? -8.75 12.32 16.812 1 93.56 113 HIS B O 1
ATOM 2960 N N . PRO B 1 114 ? -9.883 10.586 17.672 1 93.81 114 PRO B N 1
ATOM 2961 C CA . PRO B 1 114 ? -8.609 9.883 17.812 1 93.81 114 PRO B CA 1
ATOM 2962 C C . PRO B 1 114 ? -7.973 9.531 16.469 1 93.81 114 PRO B C 1
ATOM 2964 O O . PRO B 1 114 ? -8.68 9.195 15.516 1 93.81 114 PRO B O 1
ATOM 2967 N N . SER B 1 115 ? -6.641 9.602 16.422 1 95.75 115 SER B N 1
ATOM 2968 C CA . SER B 1 115 ? -5.941 9.234 15.188 1 95.75 115 SER B CA 1
ATOM 2969 C C . SER B 1 115 ? -5.648 7.738 15.148 1 95.75 115 SER B C 1
ATOM 2971 O O . SER B 1 115 ? -5.133 7.172 16.109 1 95.75 115 SER B O 1
ATOM 2973 N N . LEU B 1 116 ? -5.953 7.109 14.078 1 97.75 116 LEU B N 1
ATOM 2974 C CA . LEU B 1 116 ? -5.605 5.707 13.891 1 97.75 116 LEU B CA 1
ATOM 2975 C C . LEU B 1 116 ? -4.371 5.566 13.008 1 97.75 116 LEU B C 1
ATOM 2977 O O . LEU B 1 116 ? -4.125 4.5 12.445 1 97.75 116 LEU B O 1
ATOM 2981 N N . ARG B 1 117 ? -3.641 6.633 12.852 1 96.69 117 ARG B N 1
ATOM 2982 C CA . ARG B 1 117 ? -2.396 6.633 12.086 1 96.69 117 ARG B CA 1
ATOM 2983 C C . ARG B 1 117 ? -1.186 6.672 13.008 1 96.69 117 ARG B C 1
ATOM 2985 O O . ARG B 1 117 ? -0.047 6.77 12.547 1 96.69 117 ARG B O 1
ATOM 2992 N N . GLY B 1 118 ? -1.433 6.531 14.289 1 93 118 GLY B N 1
ATOM 2993 C CA . GLY B 1 118 ? -0.359 6.68 15.258 1 93 118 GLY B CA 1
ATOM 2994 C C . GLY B 1 118 ? -0.237 8.086 15.797 1 93 118 GLY B C 1
ATOM 2995 O O . GLY B 1 118 ? -1.044 8.961 15.469 1 93 118 GLY B O 1
ATOM 2996 N N . ASP B 1 119 ? 0.803 8.359 16.609 1 88.44 119 ASP B N 1
ATOM 2997 C CA . ASP B 1 119 ? 0.872 9.57 17.422 1 88.44 119 ASP B CA 1
ATOM 2998 C C . ASP B 1 119 ? 1.778 10.617 16.781 1 88.44 119 ASP B C 1
ATOM 3000 O O . ASP B 1 119 ? 1.751 11.789 17.156 1 88.44 119 ASP B O 1
ATOM 3004 N N . ASP B 1 120 ? 2.617 10.18 15.922 1 90.88 120 ASP B N 1
ATOM 3005 C CA . ASP B 1 120 ? 3.541 11.102 15.258 1 90.88 120 ASP B CA 1
ATOM 3006 C C . ASP B 1 120 ? 3.9 10.602 13.859 1 90.88 120 ASP B C 1
ATOM 3008 O O . ASP B 1 120 ? 3.4 9.57 13.414 1 90.88 120 ASP B O 1
ATOM 3012 N N . ALA B 1 121 ? 4.742 11.375 13.211 1 93.38 121 ALA B N 1
ATOM 3013 C CA . ALA B 1 121 ? 5.09 11.086 11.82 1 93.38 121 ALA B CA 1
ATOM 3014 C C . ALA B 1 121 ? 5.773 9.727 11.703 1 93.38 121 ALA B C 1
ATOM 3016 O O . ALA B 1 121 ? 5.582 9.008 10.719 1 93.38 121 ALA B O 1
ATOM 3017 N N . PHE B 1 122 ? 6.57 9.359 12.68 1 93.5 122 PHE B N 1
ATOM 3018 C CA . PHE B 1 122 ? 7.262 8.078 12.625 1 93.5 122 PHE B CA 1
ATOM 3019 C C . PHE B 1 122 ? 6.27 6.922 12.758 1 93.5 122 PHE B C 1
ATOM 3021 O O . PHE B 1 122 ? 6.301 5.98 11.969 1 93.5 122 PHE B O 1
ATOM 3028 N N . GLN B 1 123 ? 5.426 7.008 13.742 1 94.25 123 GLN B N 1
ATOM 3029 C CA . GLN B 1 123 ? 4.445 5.941 13.914 1 94.25 123 GLN B CA 1
ATOM 3030 C C . GLN B 1 123 ? 3.533 5.828 12.695 1 94.25 123 GLN B C 1
ATOM 3032 O O . GLN B 1 123 ? 3.145 4.727 12.305 1 94.25 123 GLN B O 1
ATOM 3037 N N . ALA B 1 124 ? 3.209 7.004 12.125 1 96.62 124 ALA B N 1
ATOM 3038 C CA . ALA B 1 124 ? 2.406 6.961 10.906 1 96.62 124 ALA B CA 1
ATOM 3039 C C . ALA B 1 124 ? 3.127 6.195 9.805 1 96.62 124 ALA B C 1
ATOM 3041 O O . ALA B 1 124 ? 2.51 5.406 9.078 1 96.62 124 ALA B O 1
ATOM 3042 N N . ALA B 1 125 ? 4.398 6.434 9.68 1 97.56 125 ALA B N 1
ATOM 3043 C CA . ALA B 1 125 ? 5.188 5.727 8.672 1 97.56 125 ALA B CA 1
ATOM 3044 C C . ALA B 1 125 ? 5.234 4.23 8.969 1 97.56 125 ALA B C 1
ATOM 3046 O O . ALA B 1 125 ? 5.148 3.406 8.055 1 97.56 125 ALA B O 1
ATOM 3047 N N . ARG B 1 126 ? 5.34 3.885 10.18 1 96.56 126 ARG B N 1
ATOM 3048 C CA . ARG B 1 126 ? 5.375 2.479 10.57 1 96.56 126 ARG B CA 1
ATOM 3049 C C . ARG B 1 126 ? 4.039 1.8 10.289 1 96.56 126 ARG B C 1
ATOM 3051 O O . ARG B 1 126 ? 4 0.641 9.875 1 96.56 126 ARG B O 1
ATOM 3058 N N . VAL B 1 127 ? 3.008 2.531 10.586 1 97.81 127 VAL B N 1
ATOM 3059 C CA . VAL B 1 127 ? 1.68 2.027 10.25 1 97.81 127 VAL B CA 1
ATOM 3060 C C . VAL B 1 127 ? 1.602 1.711 8.758 1 97.81 127 VAL B C 1
ATOM 3062 O O . VAL B 1 127 ? 1.171 0.624 8.375 1 97.81 127 VAL B O 1
ATOM 3065 N N . ARG B 1 128 ? 2.08 2.592 7.953 1 98.19 128 ARG B N 1
ATOM 3066 C CA . ARG B 1 128 ? 2.041 2.393 6.508 1 98.19 128 ARG B CA 1
ATOM 3067 C C . ARG B 1 128 ? 2.953 1.245 6.09 1 98.19 128 ARG B C 1
ATOM 3069 O O . ARG B 1 128 ? 2.629 0.491 5.168 1 98.19 128 ARG B O 1
ATOM 3076 N N . ASP B 1 129 ? 4.113 1.071 6.797 1 98.06 129 ASP B N 1
ATOM 3077 C CA . ASP B 1 129 ? 4.984 -0.077 6.566 1 98.06 129 ASP B CA 1
ATOM 3078 C C . ASP B 1 129 ? 4.219 -1.388 6.723 1 98.06 129 ASP B C 1
ATOM 3080 O O . ASP B 1 129 ? 4.273 -2.252 5.844 1 98.06 129 ASP B O 1
ATOM 3084 N N . ILE B 1 130 ? 3.549 -1.416 7.789 1 98.25 130 ILE B N 1
ATOM 3085 C CA . ILE B 1 130 ? 2.883 -2.66 8.156 1 98.25 130 ILE B CA 1
ATOM 3086 C C . ILE B 1 130 ? 1.705 -2.912 7.219 1 98.25 130 ILE B C 1
ATOM 3088 O O . ILE B 1 130 ? 1.512 -4.031 6.738 1 98.25 130 ILE B O 1
ATOM 3092 N N . VAL B 1 131 ? 0.918 -1.871 6.906 1 98.69 131 VAL B N 1
ATOM 3093 C CA . VAL B 1 131 ? -0.214 -2.008 5.996 1 98.69 131 VAL B CA 1
ATOM 3094 C C . VAL B 1 131 ? 0.272 -2.516 4.641 1 98.69 131 VAL B C 1
ATOM 3096 O O . VAL B 1 131 ? -0.301 -3.453 4.078 1 98.69 131 VAL B O 1
ATOM 3099 N N . GLN B 1 132 ? 1.322 -1.91 4.148 1 98.31 132 GLN B N 1
ATOM 3100 C CA . GLN B 1 132 ? 1.852 -2.32 2.852 1 98.31 132 GLN B CA 1
ATOM 3101 C C . GLN B 1 132 ? 2.35 -3.762 2.893 1 98.31 132 GLN B C 1
ATOM 3103 O O . GLN B 1 132 ? 2.129 -4.527 1.951 1 98.31 132 GLN B O 1
ATOM 3108 N N . LEU B 1 133 ? 3.049 -4.121 3.939 1 98.38 133 LEU B N 1
ATOM 3109 C CA . LEU B 1 133 ? 3.58 -5.473 4.062 1 98.38 133 LEU B CA 1
ATOM 3110 C C . LEU B 1 133 ? 2.453 -6.5 4.109 1 98.38 133 LEU B C 1
ATOM 3112 O O . LEU B 1 133 ? 2.527 -7.539 3.451 1 98.38 133 LEU B O 1
ATOM 3116 N N . ILE B 1 134 ? 1.423 -6.211 4.867 1 98.69 134 ILE B N 1
ATOM 3117 C CA . ILE B 1 134 ? 0.296 -7.133 4.977 1 98.69 134 ILE B CA 1
ATOM 3118 C C . ILE B 1 134 ? -0.409 -7.25 3.629 1 98.69 134 ILE B C 1
ATOM 3120 O O . ILE B 1 134 ? -0.849 -8.336 3.24 1 98.69 134 ILE B O 1
ATOM 3124 N N . ASN B 1 135 ? -0.54 -6.125 2.908 1 98.75 135 ASN B N 1
ATOM 3125 C CA . ASN B 1 135 ? -1.105 -6.191 1.564 1 98.75 135 ASN B CA 1
ATOM 3126 C C . ASN B 1 135 ? -0.306 -7.133 0.667 1 98.75 135 ASN B C 1
ATOM 3128 O O . ASN B 1 135 ? -0.882 -7.895 -0.113 1 98.75 135 ASN B O 1
ATOM 3132 N N . GLU B 1 136 ? 0.979 -7.027 0.76 1 98.62 136 GLU B N 1
ATOM 3133 C CA . GLU B 1 136 ? 1.816 -7.922 -0.031 1 98.62 136 GLU B CA 1
ATOM 3134 C C . GLU B 1 136 ? 1.641 -9.375 0.409 1 98.62 136 GLU B C 1
ATOM 3136 O O . GLU B 1 136 ? 1.571 -10.281 -0.427 1 98.62 136 GLU B O 1
ATOM 3141 N N . VAL B 1 137 ? 1.576 -9.625 1.74 1 98.75 137 VAL B N 1
ATOM 3142 C CA . VAL B 1 137 ? 1.303 -10.953 2.277 1 98.75 137 VAL B CA 1
ATOM 3143 C C . VAL B 1 137 ? 0.034 -11.516 1.642 1 98.75 137 VAL B C 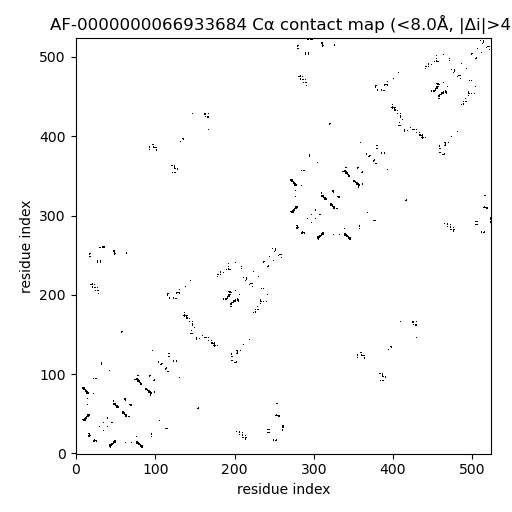1
ATOM 3145 O O . VAL B 1 137 ? 0.018 -12.656 1.183 1 98.75 137 VAL B O 1
ATOM 3148 N N . LEU B 1 138 ? -0.97 -10.688 1.55 1 98.62 138 LEU B N 1
ATOM 3149 C CA . LEU B 1 138 ? -2.264 -11.141 1.056 1 98.62 138 LEU B CA 1
ATOM 3150 C C . LEU B 1 138 ? -2.201 -11.445 -0.438 1 98.62 138 LEU B C 1
ATOM 3152 O O . LEU B 1 138 ? -2.881 -12.352 -0.921 1 98.62 138 LEU B O 1
ATOM 3156 N N . THR B 1 139 ? -1.375 -10.719 -1.169 1 98.5 139 THR B N 1
ATOM 3157 C CA . THR B 1 139 ? -1.194 -11.039 -2.578 1 98.5 139 THR B CA 1
ATOM 3158 C C . THR B 1 139 ? -0.548 -12.414 -2.738 1 98.5 139 THR B C 1
ATOM 3160 O O . THR B 1 139 ? -0.977 -13.219 -3.572 1 98.5 139 THR B O 1
ATOM 3163 N N . TRP B 1 140 ? 0.458 -12.695 -1.925 1 98.56 140 TRP B N 1
ATOM 3164 C CA . TRP B 1 140 ? 1.101 -14 -1.979 1 98.56 140 TRP B CA 1
ATOM 3165 C C . TRP B 1 140 ? 0.148 -15.094 -1.51 1 98.56 140 TRP B C 1
ATOM 3167 O O . TRP B 1 140 ? 0.159 -16.203 -2.043 1 98.56 140 TRP B O 1
ATOM 3177 N N . CYS B 1 141 ? -0.682 -14.797 -0.519 1 98.19 141 CYS B N 1
ATOM 3178 C CA . CYS B 1 141 ? -1.706 -15.742 -0.099 1 98.19 141 CYS B CA 1
ATOM 3179 C C . CYS B 1 141 ? -2.672 -16.047 -1.238 1 98.19 141 CYS B C 1
ATOM 3181 O O . CYS B 1 141 ? -3.141 -17.172 -1.38 1 98.19 141 CYS B O 1
ATOM 3183 N N . ASN B 1 142 ? -3.025 -15.016 -1.999 1 97.38 142 ASN B N 1
ATOM 3184 C CA . ASN B 1 142 ? -3.861 -15.227 -3.176 1 97.38 142 ASN B CA 1
ATOM 3185 C C . ASN B 1 142 ? -3.227 -16.219 -4.141 1 97.38 142 ASN B C 1
ATOM 3187 O O . ASN B 1 142 ? -3.895 -17.141 -4.629 1 97.38 142 ASN B O 1
ATOM 3191 N N . VAL B 1 143 ? -1.877 -16.094 -4.406 1 97.81 143 VAL B N 1
ATOM 3192 C CA . VAL B 1 143 ? -1.16 -17.031 -5.262 1 97.81 143 VAL B CA 1
ATOM 3193 C C . VAL B 1 143 ? -1.237 -18.438 -4.664 1 97.81 143 VAL B C 1
ATOM 3195 O O . VAL B 1 143 ? -1.513 -19.406 -5.375 1 97.81 143 VAL B O 1
ATOM 3198 N N . TYR B 1 144 ? -1.05 -18.531 -3.359 1 97.75 144 TYR B N 1
ATOM 3199 C CA . TYR B 1 144 ? -1.103 -19.797 -2.635 1 97.75 144 TYR B CA 1
ATOM 3200 C C . TYR B 1 144 ? -2.455 -20.469 -2.818 1 97.75 144 TYR B C 1
ATOM 3202 O O . TYR B 1 144 ? -2.525 -21.641 -3.229 1 97.75 144 TYR B O 1
ATOM 3210 N N . VAL B 1 145 ? -3.531 -19.719 -2.611 1 96.44 145 VAL B N 1
ATOM 3211 C CA . VAL B 1 145 ? -4.883 -20.266 -2.658 1 96.44 145 VAL B CA 1
ATOM 3212 C C . VAL B 1 145 ? -5.25 -20.609 -4.098 1 96.44 145 VAL B C 1
ATOM 3214 O O . VAL B 1 145 ? -5.828 -21.672 -4.355 1 96.44 145 VAL B O 1
ATOM 3217 N N . ARG B 1 146 ? -4.875 -19.781 -5.062 1 95.62 146 ARG B N 1
ATOM 3218 C CA . ARG B 1 146 ? -5.18 -19.969 -6.477 1 95.62 146 ARG B CA 1
ATOM 3219 C C . ARG B 1 146 ? -4.562 -21.266 -6.996 1 95.62 146 ARG B C 1
ATOM 3221 O O . ARG B 1 146 ? -5.16 -21.953 -7.824 1 95.62 146 ARG B O 1
ATOM 3228 N N . HIS B 1 147 ? -3.354 -21.672 -6.402 1 96.69 147 HIS B N 1
ATOM 3229 C CA . HIS B 1 147 ? -2.598 -22.75 -7.023 1 96.69 147 HIS B CA 1
ATOM 3230 C C . HIS B 1 147 ? -2.676 -24.031 -6.191 1 96.69 147 HIS B C 1
ATOM 3232 O O . HIS B 1 147 ? -2.314 -25.109 -6.668 1 96.69 147 HIS B O 1
ATOM 3238 N N . LEU B 1 148 ? -3.207 -23.906 -4.949 1 94.44 148 LEU B N 1
ATOM 3239 C CA . LEU B 1 148 ? -3.148 -25.109 -4.117 1 94.44 148 LEU B CA 1
ATOM 3240 C C . LEU B 1 148 ? -4.547 -25.547 -3.688 1 94.44 148 LEU B C 1
ATOM 3242 O O . LEU B 1 148 ? -4.719 -26.625 -3.119 1 94.44 148 LEU B O 1
ATOM 3246 N N . THR B 1 149 ? -5.559 -24.734 -3.975 1 90.81 149 THR B N 1
ATOM 3247 C CA . THR B 1 149 ? -6.875 -25.094 -3.457 1 90.81 149 THR B CA 1
ATOM 3248 C C . THR B 1 149 ? -7.871 -25.281 -4.598 1 90.81 149 THR B C 1
ATOM 3250 O O . THR B 1 149 ? -7.906 -24.484 -5.535 1 90.81 149 THR B O 1
ATOM 3253 N N . ALA B 1 150 ? -8.703 -26.312 -4.508 1 88.88 150 ALA B N 1
ATOM 3254 C CA . ALA B 1 150 ? -9.766 -26.562 -5.48 1 88.88 150 ALA B CA 1
ATO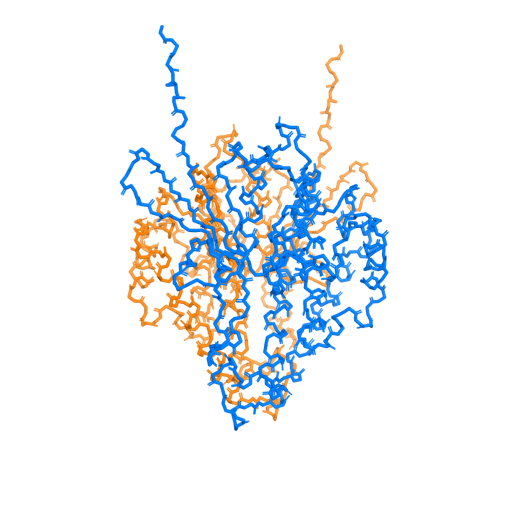M 3255 C C . ALA B 1 150 ? -10.844 -25.484 -5.402 1 88.88 150 ALA B C 1
ATOM 3257 O O . ALA B 1 150 ? -11.477 -25.156 -6.41 1 88.88 150 ALA B O 1
ATOM 3258 N N . PHE B 1 151 ? -10.953 -24.938 -4.27 1 85.44 151 PHE B N 1
ATOM 3259 C CA . PHE B 1 151 ? -11.961 -23.922 -4.008 1 85.44 151 PHE B CA 1
ATOM 3260 C C . PHE B 1 151 ? -11.758 -22.719 -4.914 1 85.44 151 PHE B C 1
ATOM 3262 O O . PHE B 1 151 ? -12.727 -22.078 -5.332 1 85.44 151 PHE B O 1
ATOM 3269 N N . SER B 1 152 ? -10.523 -22.469 -5.25 1 89.06 152 SER B N 1
ATOM 3270 C CA . SER B 1 152 ? -10.219 -21.281 -6.027 1 89.06 152 SER B CA 1
ATOM 3271 C C . SER B 1 152 ? -10.727 -21.406 -7.457 1 89.06 152 SER B C 1
ATOM 3273 O O . SER B 1 152 ? -10.891 -20.391 -8.156 1 89.06 152 SER B O 1
ATOM 3275 N N . LEU B 1 153 ? -11 -22.578 -7.941 1 88.75 153 LEU B N 1
ATOM 3276 C CA . LEU B 1 153 ? -11.422 -22.797 -9.32 1 88.75 153 LEU B CA 1
ATOM 3277 C C . LEU B 1 153 ? -12.773 -22.141 -9.586 1 88.75 153 LEU B C 1
ATOM 3279 O O . LEU B 1 153 ? -13.109 -21.844 -10.734 1 88.75 153 LEU B O 1
ATOM 3283 N N . GLY B 1 154 ? -13.461 -21.859 -8.531 1 81.88 154 GLY B N 1
ATOM 3284 C CA . GLY B 1 154 ? -14.766 -21.219 -8.664 1 81.88 154 GLY B CA 1
ATOM 3285 C C . GLY B 1 154 ? -14.68 -19.734 -8.914 1 81.88 154 GLY B C 1
ATOM 3286 O O . GLY B 1 154 ? -15.641 -19.109 -9.367 1 81.88 154 GLY B O 1
ATOM 3287 N N . TRP B 1 155 ? -13.438 -19.125 -8.648 1 83.75 155 TRP B N 1
ATOM 3288 C CA . TRP B 1 155 ? -13.414 -17.672 -8.773 1 83.75 155 TRP B CA 1
ATOM 3289 C C . TRP B 1 155 ? -12.141 -17.203 -9.469 1 83.75 155 TRP B C 1
ATOM 3291 O O . TRP B 1 155 ? -12.055 -16.062 -9.922 1 83.75 155 TRP B O 1
ATOM 3301 N N . SER B 1 156 ? -11.156 -18.062 -9.602 1 86.06 156 SER B N 1
ATOM 3302 C CA . SER B 1 156 ? -9.844 -17.625 -10.078 1 86.06 156 SER B CA 1
ATOM 3303 C C . SER B 1 156 ? -9.812 -17.516 -11.594 1 86.06 156 SER B C 1
ATOM 3305 O O . SER B 1 156 ? -8.922 -16.891 -12.164 1 86.06 156 SER B O 1
ATOM 3307 N N . GLY B 1 157 ? -10.711 -18.234 -12.242 1 86.75 157 GLY B N 1
ATOM 3308 C CA . GLY B 1 157 ? -10.695 -18.312 -13.688 1 86.75 157 GLY B CA 1
ATOM 3309 C C . GLY B 1 157 ? -9.703 -19.328 -14.219 1 86.75 157 GLY B C 1
ATOM 3310 O O . GLY B 1 157 ? -9.5 -19.438 -15.43 1 86.75 157 GLY B O 1
ATOM 3311 N N . MET B 1 158 ? -9.094 -20.109 -13.336 1 92.5 158 MET B N 1
ATOM 3312 C CA . MET B 1 158 ? -8.125 -21.125 -13.727 1 92.5 158 MET B CA 1
ATOM 3313 C C . MET B 1 158 ? -8.766 -22.5 -13.758 1 92.5 158 MET B C 1
ATOM 3315 O O . MET B 1 158 ? -9.773 -22.734 -13.086 1 92.5 158 MET B O 1
ATOM 3319 N N . THR B 1 159 ? -8.188 -23.391 -14.602 1 94.19 159 THR B N 1
ATOM 3320 C CA . THR B 1 159 ? -8.547 -24.797 -14.578 1 94.19 159 THR B CA 1
ATOM 3321 C C . THR B 1 159 ? -7.609 -25.578 -13.664 1 94.19 159 THR B C 1
ATOM 3323 O O . THR B 1 159 ? -6.555 -25.078 -13.273 1 94.19 159 THR B O 1
ATOM 3326 N N . GLU B 1 160 ? -8.031 -26.75 -13.391 1 93.56 160 GLU B N 1
ATOM 3327 C CA . GLU B 1 160 ? -7.207 -27.594 -12.539 1 93.56 160 GLU B CA 1
ATOM 3328 C C . GLU B 1 160 ? -5.832 -27.828 -13.156 1 93.56 160 GLU B C 1
ATOM 3330 O O . GLU B 1 160 ? -4.828 -27.875 -12.445 1 93.56 160 GLU B O 1
ATOM 3335 N N . GLU B 1 161 ? -5.758 -27.891 -14.445 1 93.25 161 GLU B N 1
ATOM 3336 C CA . GLU B 1 161 ? -4.516 -28.172 -15.172 1 93.25 161 GLU B CA 1
ATOM 3337 C C . GLU B 1 161 ? -3.564 -26.984 -15.094 1 93.25 161 GLU B C 1
ATOM 3339 O O . GLU B 1 161 ? -2.352 -27.141 -15.25 1 93.25 161 GLU B O 1
ATOM 3344 N N . GLN B 1 162 ? -4.129 -25.859 -14.773 1 94.69 162 GLN B N 1
ATOM 3345 C CA . GLN B 1 162 ? -3.328 -24.641 -14.75 1 94.69 162 GLN B CA 1
ATOM 3346 C C . GLN B 1 162 ? -2.748 -24.391 -13.359 1 94.69 162 GLN B C 1
ATOM 3348 O O . GLN B 1 162 ? -1.874 -23.531 -13.188 1 94.69 162 GLN B O 1
ATOM 3353 N N . GLN B 1 163 ? -3.26 -25.125 -12.445 1 95.44 163 GLN B N 1
ATOM 3354 C CA . GLN B 1 163 ? -2.721 -24.984 -11.102 1 95.44 163 GLN B CA 1
ATOM 3355 C C . GLN B 1 163 ? -1.348 -25.641 -10.984 1 95.44 163 GLN B C 1
ATOM 3357 O O . GLN B 1 163 ? -1.062 -26.625 -11.68 1 95.44 163 GLN B O 1
ATOM 3362 N N . SER B 1 164 ? -0.561 -25.094 -10.164 1 95.94 164 SER B N 1
ATOM 3363 C CA . SER B 1 164 ? 0.794 -25.594 -9.961 1 95.94 164 SER B CA 1
ATOM 3364 C C . SER B 1 164 ? 1.135 -25.688 -8.477 1 95.94 164 SER B C 1
ATOM 3366 O O . SER B 1 164 ? 1.351 -24.656 -7.82 1 95.94 164 SER B O 1
ATOM 3368 N N . PRO B 1 165 ? 1.287 -26.891 -8.023 1 95 165 PRO B N 1
ATOM 3369 C CA . PRO B 1 165 ? 1.673 -27.047 -6.617 1 95 165 PRO B CA 1
ATOM 3370 C C . PRO B 1 165 ? 2.986 -26.344 -6.281 1 95 165 PRO B C 1
ATOM 3372 O O . PRO B 1 165 ? 3.135 -25.797 -5.188 1 95 165 PRO B O 1
ATOM 3375 N N . GLN B 1 166 ? 3.893 -26.312 -7.242 1 94.88 166 GLN B N 1
ATOM 3376 C CA . GLN B 1 166 ? 5.176 -25.641 -7.031 1 94.88 166 GLN B CA 1
ATOM 3377 C C . GLN B 1 166 ? 4.984 -24.156 -6.777 1 94.88 166 GLN B C 1
ATOM 3379 O O . GLN B 1 166 ? 5.633 -23.578 -5.898 1 94.88 166 GLN B O 1
ATOM 3384 N N . ALA B 1 167 ? 4.078 -23.594 -7.516 1 96.44 167 ALA B N 1
ATOM 3385 C CA . ALA B 1 167 ? 3.811 -22.156 -7.367 1 96.44 167 ALA B CA 1
ATOM 3386 C C . ALA B 1 167 ? 3.16 -21.859 -6.02 1 96.44 167 ALA B C 1
ATOM 3388 O O . ALA B 1 167 ? 3.482 -20.859 -5.379 1 96.44 167 ALA B O 1
ATOM 3389 N N . GLY B 1 168 ? 2.215 -22.719 -5.648 1 97.25 168 GLY B N 1
ATOM 3390 C CA . GLY B 1 168 ? 1.593 -22.562 -4.344 1 97.25 168 GLY B CA 1
ATOM 3391 C C . GLY B 1 168 ? 2.58 -22.656 -3.195 1 97.25 168 GLY B C 1
ATOM 3392 O O . GLY B 1 168 ? 2.521 -21.875 -2.248 1 97.25 168 GLY B O 1
ATOM 3393 N N . GLU B 1 169 ? 3.477 -23.578 -3.273 1 96.88 169 GLU B N 1
ATOM 3394 C CA . GLU B 1 169 ? 4.488 -23.766 -2.24 1 96.88 169 GLU B CA 1
ATOM 3395 C C . GLU B 1 169 ? 5.441 -22.578 -2.18 1 96.88 169 GLU B C 1
ATOM 3397 O O . GLU B 1 169 ? 5.809 -22.125 -1.095 1 96.88 169 GLU B O 1
ATOM 3402 N N . ASP B 1 170 ? 5.828 -22.125 -3.328 1 97.31 170 ASP B N 1
ATOM 3403 C CA . ASP B 1 170 ? 6.676 -20.938 -3.369 1 97.31 170 ASP B CA 1
ATOM 3404 C C . ASP B 1 170 ? 5.973 -19.734 -2.74 1 97.31 170 ASP B C 1
ATOM 3406 O O . ASP B 1 170 ? 6.586 -18.969 -1.999 1 97.31 170 ASP B O 1
ATOM 3410 N N . ALA B 1 171 ? 4.68 -19.609 -3.047 1 98.12 171 ALA B N 1
ATOM 3411 C CA . ALA B 1 171 ? 3.9 -18.5 -2.486 1 98.12 171 ALA B CA 1
ATOM 3412 C C . ALA B 1 171 ? 3.85 -18.594 -0.963 1 98.12 171 ALA B C 1
ATOM 3414 O O . ALA B 1 171 ? 3.928 -17.562 -0.276 1 98.12 171 ALA B O 1
ATOM 3415 N N . GLN B 1 172 ? 3.738 -19.781 -0.486 1 97.88 172 GLN B N 1
ATOM 3416 C CA . GLN B 1 172 ? 3.738 -19.984 0.96 1 97.88 172 GLN B CA 1
ATOM 3417 C C . GLN B 1 172 ? 5.07 -19.547 1.571 1 97.88 172 GLN B C 1
ATOM 3419 O O . GLN B 1 172 ? 5.094 -18.891 2.611 1 97.88 172 GLN B O 1
ATOM 3424 N N . VAL B 1 173 ? 6.141 -19.891 0.951 1 97.75 173 VAL B N 1
ATOM 3425 C CA . VAL B 1 173 ? 7.465 -19.484 1.416 1 97.75 173 VAL B CA 1
ATOM 3426 C C . VAL B 1 173 ? 7.551 -17.969 1.463 1 97.75 173 VAL B C 1
ATOM 3428 O O . VAL B 1 173 ? 8.039 -17.391 2.439 1 97.75 173 VAL B O 1
ATOM 3431 N N . GLN B 1 174 ? 7.008 -17.344 0.481 1 98.06 174 GLN B N 1
ATOM 3432 C CA . GLN B 1 174 ? 7.125 -15.883 0.369 1 98.06 174 GLN B CA 1
ATOM 3433 C C . GLN B 1 174 ? 6.301 -15.18 1.444 1 98.06 174 GLN B C 1
ATOM 3435 O O . GLN B 1 174 ? 6.789 -14.266 2.107 1 98.06 174 GLN B O 1
ATOM 3440 N N . TYR B 1 175 ? 4.973 -15.547 1.62 1 98.38 175 TYR B N 1
ATOM 3441 C CA . TYR B 1 175 ? 4.203 -14.789 2.598 1 98.38 175 TYR B CA 1
ATOM 3442 C C . TYR B 1 175 ? 4.668 -15.094 4.016 1 98.38 175 TYR B C 1
ATOM 3444 O O . TYR B 1 175 ? 4.566 -14.242 4.906 1 98.38 175 TYR B O 1
ATOM 3452 N N . ARG B 1 176 ? 5.277 -16.297 4.293 1 98.44 176 ARG B N 1
ATOM 3453 C CA . ARG B 1 176 ? 5.84 -16.578 5.609 1 98.44 176 ARG B CA 1
ATOM 3454 C C . ARG B 1 176 ? 7.109 -15.758 5.848 1 98.44 176 ARG B C 1
ATOM 3456 O O . ARG B 1 176 ? 7.379 -15.336 6.973 1 98.44 176 ARG B O 1
ATOM 3463 N N . ARG B 1 177 ? 7.902 -15.586 4.801 1 97.44 177 ARG B N 1
ATOM 3464 C CA . ARG B 1 177 ? 9.062 -14.703 4.906 1 97.44 177 ARG B CA 1
ATOM 3465 C C . ARG B 1 177 ? 8.641 -13.281 5.266 1 97.44 177 ARG B C 1
ATOM 3467 O O . ARG B 1 177 ? 9.266 -12.633 6.109 1 97.44 177 ARG B O 1
ATOM 3474 N N . LEU B 1 178 ? 7.625 -12.812 4.641 1 98.19 178 LEU B N 1
ATOM 3475 C CA . LEU B 1 178 ? 7.109 -11.477 4.926 1 98.19 178 LEU B CA 1
ATOM 3476 C C . LEU B 1 178 ? 6.59 -11.391 6.355 1 98.19 178 LEU B C 1
ATOM 3478 O O . LEU B 1 178 ? 6.777 -10.375 7.031 1 98.19 178 LEU B O 1
ATOM 3482 N N . LEU B 1 179 ? 5.961 -12.438 6.816 1 98.44 179 LEU B N 1
ATOM 3483 C CA . LEU B 1 179 ? 5.473 -12.461 8.195 1 98.44 179 LEU B CA 1
ATOM 3484 C C . LEU B 1 179 ? 6.633 -12.492 9.18 1 98.44 179 LEU B C 1
ATOM 3486 O O . LEU B 1 179 ? 6.543 -11.922 10.273 1 98.44 179 LEU B O 1
ATOM 3490 N N . THR B 1 180 ? 7.73 -13.156 8.805 1 97.88 180 THR B N 1
ATOM 3491 C CA . THR B 1 180 ? 8.945 -13.086 9.609 1 97.88 180 THR B CA 1
ATOM 3492 C C . THR B 1 180 ? 9.43 -11.641 9.719 1 97.88 180 THR B C 1
ATOM 3494 O O . THR B 1 180 ? 9.789 -11.188 10.812 1 97.88 180 THR B O 1
ATOM 3497 N N . THR B 1 181 ? 9.406 -10.992 8.633 1 96.88 181 THR B N 1
ATOM 3498 C CA . THR B 1 181 ? 9.789 -9.586 8.609 1 96.88 181 THR B CA 1
ATOM 3499 C C . THR B 1 181 ? 8.859 -8.758 9.492 1 96.88 181 THR B C 1
ATOM 3501 O O . THR B 1 181 ? 9.32 -7.949 10.305 1 96.88 181 THR B O 1
ATOM 3504 N N . LEU B 1 182 ? 7.578 -8.969 9.375 1 97.19 182 LEU B N 1
ATOM 3505 C CA . LEU B 1 182 ? 6.605 -8.25 10.188 1 97.19 182 LEU B CA 1
ATOM 3506 C C . LEU B 1 182 ? 6.883 -8.453 11.672 1 97.19 182 LEU B C 1
ATOM 3508 O O . LEU B 1 182 ? 6.898 -7.488 12.445 1 97.19 182 LEU B O 1
ATOM 3512 N N . GLN B 1 183 ? 7.102 -9.664 12.023 1 96.62 183 GLN B N 1
ATOM 3513 C CA . GLN B 1 183 ? 7.387 -9.961 13.422 1 96.62 183 GLN B CA 1
ATOM 3514 C C . GLN B 1 183 ? 8.648 -9.242 13.891 1 96.62 183 GLN B C 1
ATOM 3516 O O . GLN B 1 183 ? 8.688 -8.695 14.992 1 96.62 183 GLN B O 1
ATOM 3521 N N . SER B 1 184 ? 9.633 -9.211 13.062 1 94.12 184 SER B N 1
ATOM 3522 C CA . SER B 1 184 ? 10.883 -8.547 13.43 1 94.12 184 SER B CA 1
ATOM 3523 C C . SER B 1 184 ? 10.664 -7.051 13.648 1 94.12 184 SER B C 1
ATOM 3525 O O . SER B 1 184 ? 11.32 -6.441 14.492 1 94.12 184 SER B O 1
ATOM 3527 N N . TRP B 1 185 ? 9.75 -6.48 12.883 1 91.38 185 TRP B N 1
ATOM 3528 C CA . TRP B 1 185 ? 9.445 -5.059 13 1 91.38 185 TRP B CA 1
ATOM 3529 C C . TRP B 1 185 ? 8.734 -4.766 14.32 1 91.38 185 TRP B C 1
ATOM 3531 O O . TRP B 1 185 ? 8.883 -3.682 14.891 1 91.38 185 TRP B O 1
ATOM 3541 N N . THR B 1 186 ? 7.98 -5.715 14.82 1 89.56 186 THR B N 1
ATOM 3542 C CA . THR B 1 186 ? 6.992 -5.371 15.836 1 89.56 186 THR B CA 1
ATOM 3543 C C . THR B 1 186 ? 7.387 -5.953 17.188 1 89.56 186 THR B C 1
ATOM 3545 O O . THR B 1 186 ? 6.859 -5.543 18.234 1 89.56 186 THR B O 1
ATOM 3548 N N . ASN B 1 187 ? 8.305 -6.848 17.203 1 81.88 187 ASN B N 1
ATOM 3549 C CA . ASN B 1 187 ? 8.695 -7.527 18.422 1 81.88 187 ASN B CA 1
ATOM 3550 C C . ASN B 1 187 ? 9.148 -6.535 19.5 1 81.88 187 ASN B C 1
ATOM 3552 O O . ASN B 1 187 ? 8.867 -6.719 20.688 1 81.88 187 ASN B O 1
ATOM 3556 N N . THR B 1 188 ? 9.648 -5.477 19.094 1 71.69 188 THR B N 1
ATOM 3557 C CA . THR B 1 188 ? 10.25 -4.594 20.078 1 71.69 188 THR B CA 1
ATOM 3558 C C . THR B 1 188 ? 9.305 -3.443 20.422 1 71.69 188 THR B C 1
ATOM 3560 O O . THR B 1 188 ? 9.492 -2.756 21.422 1 71.69 188 THR B O 1
ATOM 3563 N N . CYS B 1 189 ? 8.297 -3.334 19.656 1 74.88 189 CYS B N 1
ATOM 3564 C CA . CYS B 1 189 ? 7.547 -2.105 19.875 1 74.88 189 CYS B CA 1
ATOM 3565 C C . CYS B 1 189 ? 6.074 -2.404 20.109 1 74.88 189 CYS B C 1
ATOM 3567 O O . CYS B 1 189 ? 5.34 -1.556 20.625 1 74.88 189 CYS B O 1
ATOM 3569 N N . SER B 1 190 ? 5.777 -3.545 19.875 1 80.44 190 SER B N 1
ATOM 3570 C CA . SER B 1 190 ? 4.375 -3.889 20.094 1 80.44 190 SER B CA 1
ATOM 3571 C C . SER B 1 190 ? 4 -3.799 21.562 1 80.44 190 SER B C 1
ATOM 3573 O O . SER B 1 190 ? 4.727 -4.301 22.422 1 80.44 190 SER B O 1
ATOM 3575 N N . LYS B 1 191 ? 2.971 -3.068 21.812 1 81.88 191 LYS B N 1
ATOM 3576 C CA . LYS B 1 191 ? 2.457 -2.865 23.172 1 81.88 191 LYS B CA 1
ATOM 3577 C C . LYS B 1 191 ? 0.933 -2.918 23.188 1 81.88 191 LYS B C 1
ATOM 3579 O O . LYS B 1 191 ? 0.27 -2.197 22.438 1 81.88 191 LYS B O 1
ATOM 3584 N N . GLY B 1 192 ? 0.427 -3.76 24.062 1 88.19 192 GLY B N 1
ATOM 3585 C CA . GLY B 1 192 ? -1.021 -3.9 24.078 1 88.19 192 GLY B CA 1
ATOM 3586 C C . GLY B 1 192 ? -1.594 -4.363 22.766 1 88.19 192 GLY B C 1
ATOM 3587 O O . GLY B 1 192 ? -1.155 -5.375 22.203 1 88.19 192 GLY B O 1
ATOM 3588 N N . VAL B 1 193 ? -2.521 -3.518 22.219 1 91.81 193 VAL B N 1
ATOM 3589 C CA . VAL B 1 193 ? -3.238 -3.928 21.016 1 91.81 193 VAL B CA 1
ATOM 3590 C C . VAL B 1 193 ? -2.559 -3.332 19.781 1 91.81 193 VAL B C 1
ATOM 3592 O O . VAL B 1 193 ? -2.984 -3.578 18.656 1 91.81 193 VAL B O 1
ATOM 3595 N N . SER B 1 194 ? -1.531 -2.619 20 1 95.88 194 SER B N 1
ATOM 3596 C CA . SER B 1 194 ? -0.952 -1.877 18.891 1 95.88 194 SER B CA 1
ATOM 3597 C C . SER B 1 194 ? 0.355 -2.51 18.422 1 95.88 194 SER B C 1
ATOM 3599 O O . SER B 1 194 ? 1.27 -2.719 19.219 1 95.88 194 SER B O 1
ATOM 3601 N N . LEU B 1 195 ? 0.476 -2.742 17.156 1 97.12 195 LEU B N 1
ATOM 3602 C CA . LEU B 1 195 ? 1.68 -3.287 16.531 1 97.12 195 LEU B CA 1
ATOM 3603 C C . LEU B 1 195 ? 2.779 -2.232 16.453 1 97.12 195 LEU B C 1
ATOM 3605 O O . LEU B 1 195 ? 3.953 -2.564 16.281 1 97.12 195 LEU B O 1
ATOM 3609 N N . VAL B 1 196 ? 2.389 -0.945 16.594 1 95.06 196 VAL B N 1
ATOM 3610 C CA . VAL B 1 196 ? 3.391 0.109 16.469 1 95.06 196 VAL B CA 1
ATOM 3611 C C . VAL B 1 196 ? 3.609 0.768 17.828 1 95.06 196 VAL B C 1
ATOM 3613 O O . VAL B 1 196 ? 4.277 1.8 17.922 1 95.06 196 VAL B O 1
ATOM 3616 N N . GLY B 1 197 ? 3.029 0.287 18.844 1 92.88 197 GLY B N 1
ATOM 3617 C CA . GLY B 1 197 ? 3.25 0.754 20.203 1 92.88 197 GLY B CA 1
ATOM 3618 C C . GLY B 1 197 ? 2.422 1.975 20.562 1 92.88 197 GLY B C 1
ATOM 3619 O O . GLY B 1 197 ? 2.783 2.74 21.453 1 92.88 197 GLY B O 1
ATOM 3620 N N . ALA B 1 198 ? 1.326 2.225 19.797 1 92.38 198 ALA B N 1
ATOM 3621 C CA . ALA B 1 198 ? 0.396 3.299 20.125 1 92.38 198 ALA B CA 1
ATOM 3622 C C . ALA B 1 198 ? -0.531 2.887 21.266 1 92.38 198 ALA B C 1
ATOM 3624 O O . ALA B 1 198 ? -0.547 1.722 21.672 1 92.38 198 ALA B O 1
ATOM 3625 N N . ASP B 1 199 ? -1.259 3.852 21.797 1 87.56 199 ASP B N 1
ATOM 3626 C CA . ASP B 1 199 ? -2.145 3.602 22.922 1 87.56 199 ASP B CA 1
ATOM 3627 C C . ASP B 1 199 ? -3.459 2.975 22.469 1 87.56 199 ASP B C 1
ATOM 3629 O O . ASP B 1 199 ? -4.207 2.426 23.281 1 87.56 199 ASP B O 1
ATOM 3633 N N . ARG B 1 200 ? -3.711 3.027 21.234 1 92.19 200 ARG B N 1
ATOM 3634 C CA . ARG B 1 200 ? -4.914 2.473 20.609 1 92.19 200 ARG B CA 1
ATOM 3635 C C . ARG B 1 200 ? -4.582 1.736 19.328 1 92.19 200 ARG B C 1
ATOM 3637 O O . ARG B 1 200 ? -3.471 1.859 18.797 1 92.19 200 ARG B O 1
ATOM 3644 N N . PRO B 1 201 ? -5.57 0.922 18.828 1 96.06 201 PRO B N 1
ATOM 3645 C CA . PRO B 1 201 ? -5.316 0.292 17.531 1 96.06 201 PRO B CA 1
ATOM 3646 C C . PRO B 1 201 ? -5.133 1.31 16.406 1 96.06 201 PRO B C 1
ATOM 3648 O O . PRO B 1 201 ? -5.801 2.344 16.391 1 96.06 201 PRO B O 1
ATOM 3651 N N . THR B 1 202 ? -4.258 1.015 15.578 1 97.69 202 THR B N 1
ATOM 3652 C CA . THR B 1 202 ? -4.031 1.832 14.391 1 97.69 202 THR B CA 1
ATOM 3653 C C . THR B 1 202 ? -4.48 1.097 13.133 1 97.69 202 THR B C 1
ATOM 3655 O O . THR B 1 202 ? -4.953 -0.04 13.211 1 97.69 202 THR B O 1
ATOM 3658 N N . LEU B 1 203 ? -4.332 1.743 12.016 1 98.62 203 LEU B N 1
ATOM 3659 C CA . LEU B 1 203 ? -4.66 1.12 10.742 1 98.62 203 LEU B CA 1
ATOM 3660 C C . LEU B 1 203 ? -3.818 -0.13 10.516 1 98.62 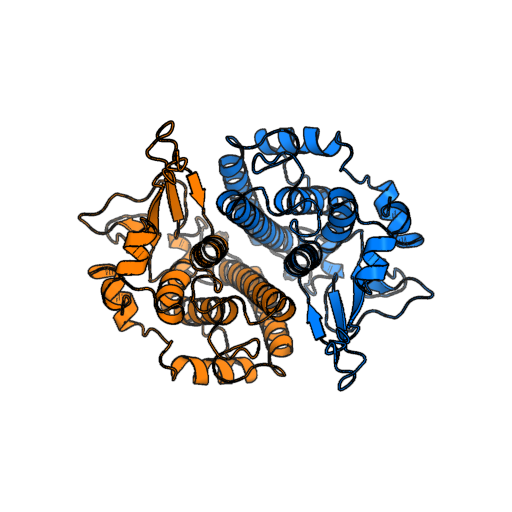203 LEU B C 1
ATOM 3662 O O . LEU B 1 203 ? -4.238 -1.046 9.797 1 98.62 203 LEU B O 1
ATOM 3666 N N . ALA B 1 204 ? -2.633 -0.2 11.117 1 98.38 204 ALA B N 1
ATOM 3667 C CA . ALA B 1 204 ? -1.808 -1.402 11.047 1 98.38 204 ALA B CA 1
ATOM 3668 C C . ALA B 1 204 ? -2.502 -2.586 11.711 1 98.38 204 ALA B C 1
ATOM 3670 O O . ALA B 1 204 ? -2.557 -3.682 11.148 1 98.38 204 ALA B O 1
ATOM 3671 N N . ASP B 1 205 ? -3.039 -2.33 12.867 1 98.44 205 ASP B N 1
ATOM 3672 C CA . ASP B 1 205 ? -3.689 -3.383 13.641 1 98.44 205 ASP B CA 1
ATOM 3673 C C . ASP B 1 205 ? -4.984 -3.836 12.969 1 98.44 205 ASP B C 1
ATOM 3675 O O . ASP B 1 205 ? -5.27 -5.035 12.906 1 98.44 205 ASP B O 1
ATOM 3679 N N . ILE B 1 206 ? -5.723 -2.883 12.461 1 98.38 206 ILE B N 1
ATOM 3680 C CA . ILE B 1 206 ? -6.969 -3.146 11.75 1 98.38 206 ILE B CA 1
ATOM 3681 C C . ILE B 1 206 ? -6.688 -4.023 10.531 1 98.38 206 ILE B C 1
ATOM 3683 O O . ILE B 1 206 ? -7.387 -5.012 10.297 1 98.38 206 ILE B O 1
ATOM 3687 N N . THR B 1 207 ? -5.695 -3.67 9.805 1 98.69 207 THR B N 1
ATOM 3688 C CA . THR B 1 207 ? -5.316 -4.398 8.594 1 98.69 207 THR B CA 1
ATOM 3689 C C . THR B 1 207 ? -4.871 -5.816 8.938 1 98.69 207 THR B C 1
ATOM 3691 O O . THR B 1 207 ? -5.293 -6.777 8.289 1 98.69 207 THR B O 1
ATOM 3694 N N . ALA B 1 208 ? -4.082 -5.934 9.977 1 98.44 208 ALA B N 1
ATOM 3695 C CA . ALA B 1 208 ? -3.592 -7.246 10.391 1 98.44 208 ALA B CA 1
ATOM 3696 C C . ALA B 1 208 ? -4.73 -8.117 10.914 1 98.44 208 ALA B C 1
ATOM 3698 O O . ALA B 1 208 ? -4.828 -9.297 10.57 1 98.44 208 ALA B O 1
ATOM 3699 N N . ALA B 1 209 ? -5.602 -7.523 11.734 1 98.38 209 ALA B N 1
ATOM 3700 C CA . ALA B 1 209 ? -6.723 -8.266 12.305 1 98.38 209 ALA B CA 1
ATOM 3701 C C . ALA B 1 209 ? -7.676 -8.742 11.219 1 98.38 209 ALA B C 1
ATOM 3703 O O . ALA B 1 209 ? -8.117 -9.898 11.234 1 98.38 209 ALA B O 1
ATOM 3704 N N . ALA B 1 210 ? -7.988 -7.859 10.281 1 98.38 210 ALA B N 1
ATOM 3705 C CA . ALA B 1 210 ? -8.867 -8.234 9.18 1 98.38 210 ALA B CA 1
ATOM 3706 C C . ALA B 1 210 ? -8.258 -9.375 8.359 1 98.38 210 ALA B C 1
ATOM 3708 O O . ALA B 1 210 ? -8.953 -10.328 8 1 98.38 210 ALA B O 1
ATOM 3709 N N . ALA B 1 211 ? -6.961 -9.258 8.07 1 98.5 211 ALA B N 1
ATOM 3710 C CA . ALA B 1 211 ? -6.277 -10.305 7.316 1 98.5 211 ALA B CA 1
ATOM 3711 C C . ALA B 1 211 ? -6.328 -11.641 8.062 1 98.5 211 ALA B C 1
ATOM 3713 O O . ALA B 1 211 ? -6.703 -12.664 7.484 1 98.5 211 ALA B O 1
ATOM 3714 N N . LYS B 1 212 ? -5.988 -11.586 9.328 1 98.44 212 LYS B N 1
ATOM 3715 C CA . LYS B 1 212 ? -5.945 -12.781 10.156 1 98.44 212 LYS B CA 1
ATOM 3716 C C . LYS B 1 212 ? -7.309 -13.469 10.203 1 98.44 212 LYS B C 1
ATOM 3718 O O . LYS B 1 212 ? -7.41 -14.672 9.969 1 98.44 212 LYS B O 1
ATOM 3723 N N . THR B 1 213 ? -8.375 -12.734 10.43 1 98 213 THR B N 1
ATOM 3724 C CA . THR B 1 213 ? -9.703 -13.305 10.625 1 98 213 THR B CA 1
ATOM 3725 C C . THR B 1 213 ? -10.297 -13.75 9.289 1 98 213 THR B C 1
ATOM 3727 O O . THR B 1 213 ? -10.875 -14.836 9.195 1 98 213 THR B O 1
ATOM 3730 N N . SER B 1 214 ? -10.125 -12.953 8.25 1 95.88 214 SER B N 1
ATOM 3731 C CA . SER B 1 214 ? -10.742 -13.273 6.969 1 95.88 214 SER B CA 1
ATOM 3732 C C . SER B 1 214 ? -10.062 -14.469 6.316 1 95.88 214 SER B C 1
ATOM 3734 O O . SER B 1 214 ? -10.727 -15.32 5.727 1 95.88 214 SER B O 1
ATOM 3736 N N . MET B 1 215 ? -8.719 -14.562 6.418 1 96.25 215 MET B N 1
ATOM 3737 C CA . MET B 1 215 ? -8.008 -15.695 5.832 1 96.25 215 MET B CA 1
ATOM 3738 C C . MET B 1 215 ? -8.422 -17 6.504 1 96.25 215 MET B C 1
ATOM 3740 O O . MET B 1 215 ? -8.547 -18.031 5.84 1 96.25 215 MET B O 1
ATOM 3744 N N . GLU B 1 216 ? -8.609 -16.922 7.766 1 96 216 GLU B N 1
ATOM 3745 C CA . GLU B 1 216 ? -9.062 -18.109 8.492 1 96 216 GLU B CA 1
ATOM 3746 C C . GLU B 1 216 ? -10.5 -18.469 8.125 1 96 216 GLU B C 1
ATOM 3748 O O . GLU B 1 216 ? -10.805 -19.625 7.84 1 96 216 GLU B O 1
ATOM 3753 N N . ASP B 1 217 ? -11.359 -17.484 8.086 1 93.81 217 ASP B N 1
ATOM 3754 C CA . ASP B 1 217 ? -12.773 -17.703 7.816 1 93.81 217 ASP B CA 1
ATOM 3755 C C . ASP B 1 217 ? -12.984 -18.234 6.398 1 93.81 217 ASP B C 1
ATOM 3757 O O . ASP B 1 217 ? -13.797 -19.141 6.18 1 93.81 217 ASP B O 1
ATOM 3761 N N . LEU B 1 218 ? -12.297 -17.719 5.426 1 90.19 218 LEU B N 1
ATOM 3762 C CA . LEU B 1 218 ? -12.57 -18 4.023 1 90.19 218 LEU B CA 1
ATOM 3763 C C . LEU B 1 218 ? -11.781 -19.219 3.547 1 90.19 218 LEU B C 1
ATOM 3765 O O . LEU B 1 218 ? -12.266 -20 2.727 1 90.19 218 LEU B O 1
ATOM 3769 N N . TYR B 1 219 ? -10.562 -19.422 4.164 1 92.94 219 TYR B N 1
ATOM 3770 C CA . TYR B 1 219 ? -9.695 -20.422 3.549 1 92.94 219 TYR B CA 1
ATOM 3771 C C . TYR B 1 219 ? -9.141 -21.375 4.598 1 92.94 219 TYR B C 1
ATOM 3773 O O . TYR B 1 219 ? -8.398 -22.297 4.27 1 92.94 219 TYR B O 1
ATOM 3781 N N . GLY B 1 220 ? -9.445 -21.141 5.867 1 94.44 220 GLY B N 1
ATOM 3782 C CA . GLY B 1 220 ? -8.938 -22 6.93 1 94.44 220 GLY B CA 1
ATOM 3783 C C . GLY B 1 220 ? -7.453 -21.812 7.188 1 94.44 220 GLY B C 1
ATOM 3784 O O . GLY B 1 220 ? -6.809 -22.672 7.793 1 94.44 220 GLY B O 1
ATOM 3785 N N . ILE B 1 221 ? -6.926 -20.719 6.762 1 95.5 221 ILE B N 1
ATOM 3786 C CA . ILE B 1 221 ? -5.496 -20.453 6.906 1 95.5 221 ILE B CA 1
ATOM 3787 C C . ILE B 1 221 ? -5.242 -19.672 8.188 1 95.5 221 ILE B C 1
ATOM 3789 O O . ILE B 1 221 ? -5.73 -18.547 8.344 1 95.5 221 ILE B O 1
ATOM 3793 N N . ASN B 1 222 ? -4.531 -20.25 9.086 1 97.56 222 ASN B N 1
ATOM 3794 C CA . ASN B 1 222 ? -4.047 -19.516 10.258 1 97.56 222 ASN B CA 1
ATOM 3795 C C . ASN B 1 222 ? -2.801 -18.703 9.93 1 97.56 222 ASN B C 1
ATOM 3797 O O . ASN B 1 222 ? -1.68 -19.203 10.039 1 97.56 222 ASN B O 1
ATOM 3801 N N . LEU B 1 223 ? -2.943 -17.5 9.656 1 97.94 223 LEU B N 1
ATOM 3802 C CA . LEU B 1 223 ? -1.928 -16.641 9.062 1 97.94 223 LEU B CA 1
ATOM 3803 C C . LEU B 1 223 ? -0.724 -16.5 9.992 1 97.94 223 LEU B C 1
ATOM 3805 O O . LEU B 1 223 ? 0.419 -16.469 9.531 1 97.94 223 LEU B O 1
ATOM 3809 N N . PHE B 1 224 ? -0.944 -16.469 11.312 1 97.94 224 PHE B N 1
ATOM 3810 C CA . PHE B 1 224 ? 0.135 -16.141 12.234 1 97.94 224 PHE B CA 1
ATOM 3811 C C . PHE B 1 224 ? 0.678 -17.391 12.906 1 97.94 224 PHE B C 1
ATOM 3813 O O . PHE B 1 224 ? 1.475 -17.312 13.844 1 97.94 224 PHE B O 1
ATOM 3820 N N . ASP B 1 225 ? 0.301 -18.547 12.398 1 97.69 225 ASP B N 1
ATOM 3821 C CA . ASP B 1 225 ? 0.79 -19.812 12.953 1 97.69 225 ASP B CA 1
ATOM 3822 C C . ASP B 1 225 ? 2.314 -19.891 12.883 1 97.69 225 ASP B C 1
ATOM 3824 O O . ASP B 1 225 ? 2.902 -19.688 11.82 1 97.69 225 ASP B O 1
ATOM 3828 N N . GLY B 1 226 ? 2.938 -20.125 14.031 1 97.5 226 GLY B N 1
ATOM 3829 C CA . GLY B 1 226 ? 4.383 -20.281 14.078 1 97.5 226 GLY B CA 1
ATOM 3830 C C . GLY B 1 226 ? 5.121 -18.984 14.352 1 97.5 226 GLY B C 1
ATOM 3831 O O . GLY B 1 226 ? 6.344 -18.969 14.477 1 97.5 226 GLY B O 1
ATOM 3832 N N . PHE B 1 227 ? 4.41 -17.938 14.398 1 97.81 227 PHE B N 1
ATOM 3833 C CA . PHE B 1 227 ? 5.008 -16.656 14.703 1 97.81 227 PHE B CA 1
ATOM 3834 C C . PHE B 1 227 ? 4.617 -16.188 16.109 1 97.81 227 PHE B C 1
ATOM 3836 O O . PHE B 1 227 ? 3.598 -15.516 16.281 1 97.81 227 PHE B O 1
ATOM 3843 N N . GLU B 1 228 ? 5.484 -16.453 17.047 1 95.88 228 GLU B N 1
ATOM 3844 C CA . GLU B 1 228 ? 5.164 -16.281 18.453 1 95.88 228 GLU B CA 1
ATOM 3845 C C . GLU B 1 228 ? 4.781 -14.836 18.781 1 95.88 228 GLU B C 1
ATOM 3847 O O . GLU B 1 228 ? 3.805 -14.594 19.484 1 95.88 228 GLU B O 1
ATOM 3852 N N . GLY B 1 229 ? 5.551 -13.914 18.25 1 95.62 229 GLY B N 1
ATOM 3853 C CA . GLY B 1 229 ? 5.258 -12.516 18.5 1 95.62 229 GLY B CA 1
ATOM 3854 C C . GLY B 1 229 ? 3.92 -12.07 17.938 1 95.62 229 GLY B C 1
ATOM 3855 O O . GLY B 1 229 ? 3.18 -11.336 18.594 1 95.62 229 GLY B O 1
ATOM 3856 N N . LEU B 1 230 ? 3.598 -12.477 16.766 1 97.44 230 LEU B N 1
ATOM 3857 C CA . LEU B 1 230 ? 2.334 -12.109 16.125 1 97.44 230 LEU B CA 1
ATOM 3858 C C . LEU B 1 230 ? 1.163 -12.812 16.812 1 97.44 230 LEU B C 1
ATOM 3860 O O . LEU B 1 230 ? 0.085 -12.234 16.953 1 97.44 230 LEU B O 1
ATOM 3864 N N . GLU B 1 231 ? 1.389 -14.031 17.203 1 96.56 231 GLU B N 1
ATOM 3865 C CA . GLU B 1 231 ? 0.36 -14.75 17.953 1 96.56 231 GLU B CA 1
ATOM 3866 C C . GLU B 1 231 ? 0.077 -14.07 19.297 1 96.56 231 GLU B C 1
ATOM 3868 O O . GLU B 1 231 ? -1.076 -13.992 19.719 1 96.56 231 GLU B O 1
ATOM 3873 N N . ALA B 1 232 ? 1.088 -13.633 19.906 1 96.06 232 ALA B N 1
ATOM 3874 C CA . ALA B 1 232 ? 0.911 -12.922 21.172 1 96.06 232 ALA B CA 1
ATOM 3875 C C . ALA B 1 232 ? 0.117 -11.633 20.969 1 96.06 232 ALA B C 1
ATOM 3877 O O . ALA B 1 232 ? -0.8 -11.328 21.734 1 96.06 232 ALA B O 1
ATOM 3878 N N . TRP B 1 233 ? 0.468 -10.883 19.953 1 97.12 233 TRP B N 1
ATOM 3879 C CA . TRP B 1 233 ? -0.288 -9.68 19.625 1 97.12 233 TRP B CA 1
ATOM 3880 C C . TRP B 1 233 ? -1.752 -10.016 19.359 1 97.12 233 TRP B C 1
ATOM 3882 O O . TRP B 1 233 ? -2.65 -9.336 19.859 1 97.12 233 TRP B O 1
ATOM 3892 N N . TRP B 1 234 ? -1.935 -11.023 18.594 1 96.81 234 TRP B N 1
ATOM 3893 C CA . TRP B 1 234 ? -3.289 -11.406 18.203 1 96.81 234 TRP B CA 1
ATOM 3894 C C . TRP B 1 234 ? -4.117 -11.758 19.438 1 96.81 234 TRP B C 1
ATOM 3896 O O . TRP B 1 234 ? -5.281 -11.359 19.547 1 96.81 234 TRP B O 1
ATOM 3906 N N . THR B 1 235 ? -3.516 -12.469 20.359 1 96.38 235 THR B N 1
ATOM 3907 C CA . THR B 1 235 ? -4.195 -12.828 21.594 1 96.38 235 THR B CA 1
ATOM 3908 C C . THR B 1 235 ? -4.629 -11.578 22.359 1 96.38 235 THR B C 1
ATOM 3910 O O . THR B 1 235 ? -5.758 -11.5 22.844 1 96.38 235 THR B O 1
ATOM 3913 N N . ARG B 1 236 ? -3.809 -10.586 22.422 1 96.19 236 ARG B N 1
ATOM 3914 C CA . ARG B 1 236 ? -4.141 -9.328 23.078 1 96.19 236 ARG B CA 1
ATOM 3915 C C . ARG B 1 236 ? -5.25 -8.594 22.344 1 96.19 236 ARG B C 1
ATOM 3917 O O . ARG B 1 236 ? -6.191 -8.086 22.953 1 96.19 236 ARG B O 1
ATOM 3924 N N . TYR B 1 237 ? -5.129 -8.57 21.062 1 96.75 237 TYR B N 1
ATOM 3925 C CA . TYR B 1 237 ? -6.117 -7.855 20.266 1 96.75 237 TYR B CA 1
ATOM 3926 C C . TYR B 1 237 ? -7.492 -8.5 20.391 1 96.75 237 TYR B C 1
ATOM 3928 O O . TYR B 1 237 ? -8.492 -7.812 20.594 1 96.75 237 TYR B O 1
ATOM 3936 N N . GLN B 1 238 ? -7.551 -9.773 20.297 1 96.06 238 GLN B N 1
ATOM 3937 C CA . GLN B 1 238 ? -8.805 -10.516 20.344 1 96.06 238 GLN B CA 1
ATOM 3938 C C . GLN B 1 238 ? -9.5 -10.336 21.688 1 96.06 238 GLN B C 1
ATOM 3940 O O . GLN B 1 238 ? -10.727 -10.414 21.766 1 96.06 238 GLN B O 1
ATOM 3945 N N . SER B 1 239 ? -8.734 -10.109 22.688 1 95.75 239 SER B N 1
ATOM 3946 C CA . SER B 1 239 ? -9.281 -9.961 24.031 1 95.75 239 SER B CA 1
ATOM 3947 C C . SER B 1 239 ? -9.656 -8.516 24.312 1 95.75 239 SER B C 1
ATOM 3949 O O . SER B 1 239 ? -10.195 -8.203 25.375 1 95.75 239 SER B O 1
ATOM 3951 N N . SER B 1 240 ? -9.398 -7.68 23.438 1 95.44 240 SER B N 1
ATOM 3952 C CA . SER B 1 240 ? -9.625 -6.254 23.641 1 95.44 240 SER B CA 1
ATOM 3953 C C . SER B 1 240 ? -11.047 -5.859 23.25 1 95.44 240 SER B C 1
ATOM 3955 O O . SER B 1 240 ? -11.719 -6.586 22.516 1 95.44 240 SER B O 1
ATOM 3957 N N . PRO B 1 241 ? -11.484 -4.664 23.703 1 93.81 241 PRO B N 1
ATOM 3958 C CA . PRO B 1 241 ? -12.82 -4.195 23.328 1 93.81 241 PRO B CA 1
ATOM 3959 C C . PRO B 1 241 ? -12.914 -3.773 21.875 1 93.81 241 PRO B C 1
ATOM 3961 O O . PRO B 1 241 ? -14.008 -3.512 21.359 1 93.81 241 PRO B O 1
ATOM 3964 N N . TRP B 1 242 ? -11.805 -3.812 21.156 1 93.88 242 TRP B N 1
ATOM 3965 C CA . TRP B 1 242 ? -11.805 -3.328 19.781 1 93.88 242 TRP B CA 1
ATOM 3966 C C . TRP B 1 242 ? -12.008 -4.477 18.812 1 93.88 242 TRP B C 1
ATOM 3968 O O . TRP B 1 242 ? -12.18 -4.254 17.609 1 93.88 242 TRP B O 1
ATOM 3978 N N . PHE B 1 243 ? -12 -5.645 19.312 1 96.06 243 PHE B N 1
ATOM 3979 C CA . PHE B 1 243 ? -12.18 -6.801 18.438 1 96.06 243 PHE B CA 1
ATOM 3980 C C . PHE B 1 243 ? -13.648 -6.977 18.062 1 96.06 243 PHE B C 1
ATOM 3982 O O . PHE B 1 243 ? -14.523 -6.914 18.938 1 96.06 243 PHE B O 1
ATOM 3989 N N . VAL B 1 244 ? -13.922 -7.117 16.766 1 95.31 244 VAL B N 1
ATOM 3990 C CA . VAL B 1 244 ? -15.258 -7.434 16.281 1 95.31 244 VAL B CA 1
ATOM 3991 C C . VAL B 1 244 ? -15.359 -8.93 15.977 1 95.31 244 VAL B C 1
ATOM 3993 O O . VAL B 1 244 ? -14.719 -9.43 15.055 1 95.31 244 VAL B O 1
ATOM 3996 N N . ILE B 1 245 ? -16.156 -9.617 16.672 1 93.62 245 ILE B N 1
ATOM 3997 C CA . ILE B 1 245 ? -16.266 -11.062 16.578 1 93.62 245 ILE B CA 1
ATOM 3998 C C . ILE B 1 245 ? -17.062 -11.438 15.32 1 93.62 245 ILE B C 1
ATOM 4000 O O . ILE B 1 245 ? -17.781 -10.609 14.766 1 93.62 245 ILE B O 1
ATOM 4004 N N . ARG B 1 246 ? -16.969 -12.633 14.914 1 93.81 246 ARG B N 1
ATOM 4005 C CA . ARG B 1 246 ? -17.547 -13.133 13.664 1 93.81 246 ARG B CA 1
ATOM 4006 C C . ARG B 1 246 ? -19.062 -12.945 13.656 1 93.81 246 ARG B C 1
ATOM 4008 O O . ARG B 1 246 ? -19.641 -12.586 12.633 1 93.81 246 ARG B O 1
ATOM 4015 N N . ASP B 1 247 ? -19.703 -13.141 14.742 1 93.56 247 ASP B N 1
ATOM 4016 C CA . ASP B 1 247 ? -21.156 -13.016 14.82 1 93.56 247 ASP B CA 1
ATOM 4017 C C . ASP B 1 247 ? -21.609 -11.602 14.461 1 93.56 247 ASP B C 1
ATOM 4019 O O . ASP B 1 247 ? -22.641 -11.422 13.805 1 93.56 247 ASP B O 1
ATOM 4023 N N . VAL B 1 248 ? -20.906 -10.711 14.945 1 94 248 VAL B N 1
ATOM 4024 C CA . VAL B 1 248 ? -21.234 -9.32 14.664 1 94 248 VAL B CA 1
ATOM 4025 C C . VAL B 1 248 ? -21.031 -9.039 13.172 1 94 248 VAL B C 1
ATOM 4027 O O . VAL B 1 248 ? -21.844 -8.359 12.547 1 94 248 VAL B O 1
ATOM 4030 N N . ILE B 1 249 ? -19.938 -9.578 12.562 1 94.62 249 ILE B N 1
ATOM 4031 C CA . ILE B 1 249 ? -19.672 -9.43 11.141 1 94.62 249 ILE B CA 1
ATOM 4032 C C . ILE B 1 249 ? -20.828 -10.008 10.328 1 94.62 249 ILE B C 1
ATOM 4034 O O . ILE B 1 249 ? -21.312 -9.375 9.383 1 94.62 249 ILE B O 1
ATOM 4038 N N . ASP B 1 250 ? -21.312 -11.164 10.758 1 92.81 250 ASP B N 1
ATOM 4039 C CA . ASP B 1 250 ? -22.438 -11.812 10.086 1 92.81 250 ASP B CA 1
ATOM 4040 C C . ASP B 1 250 ? -23.703 -10.969 10.188 1 92.81 250 ASP B C 1
ATOM 4042 O O . ASP B 1 250 ? -24.469 -10.867 9.227 1 92.81 250 ASP B O 1
ATOM 4046 N N . GLN B 1 251 ? -23.906 -10.375 11.328 1 93.62 251 GLN B N 1
ATOM 4047 C CA . GLN B 1 251 ? -25.094 -9.555 11.547 1 93.62 251 GLN B CA 1
ATOM 4048 C C . GLN B 1 251 ? -25.047 -8.289 10.695 1 93.62 251 GLN B C 1
ATOM 4050 O O . GLN B 1 251 ? -26.078 -7.844 10.188 1 93.62 251 GLN B O 1
ATOM 4055 N N . ILE B 1 252 ? -23.875 -7.719 10.562 1 92.88 252 ILE B N 1
ATOM 4056 C CA . ILE B 1 252 ? -23.703 -6.523 9.75 1 92.88 252 ILE B CA 1
ATOM 4057 C C . ILE B 1 252 ? -24.078 -6.824 8.297 1 92.88 252 ILE B C 1
ATOM 4059 O O . ILE B 1 252 ? -24.672 -5.988 7.613 1 92.88 252 ILE B O 1
ATOM 4063 N N . GLU B 1 253 ? -23.719 -8.016 7.82 1 90.94 253 GLU B N 1
ATOM 4064 C CA . GLU B 1 253 ? -24.031 -8.414 6.449 1 90.94 253 GLU B CA 1
ATOM 4065 C C . GLU B 1 253 ? -25.531 -8.484 6.219 1 90.94 253 GLU B C 1
ATOM 4067 O O . GLU B 1 253 ? -26 -8.32 5.09 1 90.94 253 GLU B O 1
ATOM 4072 N N . LYS B 1 254 ? -26.297 -8.672 7.312 1 88.38 254 LYS B N 1
ATOM 4073 C CA . LYS B 1 254 ? -27.75 -8.852 7.203 1 88.38 254 LYS B CA 1
ATOM 4074 C C . LYS B 1 254 ? -28.484 -7.555 7.523 1 88.38 254 LYS B C 1
ATOM 4076 O O . LYS B 1 254 ? -29.438 -7.184 6.824 1 88.38 254 LYS B O 1
ATOM 4081 N N . ASP B 1 255 ? -27.953 -6.824 8.578 1 88.5 255 ASP B N 1
ATOM 4082 C CA . ASP B 1 255 ? -28.781 -5.758 9.156 1 88.5 255 ASP B CA 1
ATOM 4083 C C . ASP B 1 255 ? -28.094 -4.398 8.977 1 88.5 255 ASP B C 1
ATOM 4085 O O . ASP B 1 255 ? -28.672 -3.365 9.352 1 88.5 255 ASP B O 1
ATOM 4089 N N . GLY B 1 256 ? -26.969 -4.445 8.523 1 89.44 256 GLY B N 1
ATOM 4090 C CA . GLY B 1 256 ? -26.281 -3.174 8.359 1 89.44 256 GLY B CA 1
ATOM 4091 C C . GLY B 1 256 ? -25.297 -2.879 9.477 1 89.44 256 GLY B C 1
ATOM 4092 O O . GLY B 1 256 ? -25.078 -3.715 10.359 1 89.44 256 GLY B O 1
ATOM 4093 N N . PHE B 1 257 ? -24.688 -1.724 9.469 1 91.69 257 PHE B N 1
ATOM 4094 C CA . PHE B 1 257 ? -23.562 -1.383 10.32 1 91.69 257 PHE B CA 1
ATOM 4095 C C . PHE B 1 257 ? -24.031 -0.782 11.633 1 91.69 257 PHE B C 1
ATOM 4097 O O . PHE B 1 257 ? -23.219 -0.452 12.5 1 91.69 257 PHE B O 1
ATOM 4104 N N . ASN B 1 258 ? -25.281 -0.639 11.875 1 89.19 258 ASN B N 1
ATOM 4105 C CA . ASN B 1 258 ? -25.812 0.045 13.047 1 89.19 258 ASN B CA 1
ATOM 4106 C C . ASN B 1 258 ? -25.281 -0.577 14.344 1 89.19 258 ASN B C 1
ATOM 4108 O O . ASN B 1 258 ? -25.062 0.127 15.328 1 89.19 258 ASN B O 1
ATOM 4112 N N . LEU B 1 259 ? -25.047 -1.845 14.297 1 88.69 259 LEU B N 1
ATOM 4113 C CA . LEU B 1 259 ? -24.578 -2.561 15.484 1 88.69 259 LEU B CA 1
ATOM 4114 C C . LEU B 1 259 ? -23.203 -2.066 15.914 1 88.69 259 LEU B C 1
ATOM 4116 O O . LEU B 1 259 ? -22.812 -2.229 17.062 1 88.69 259 LEU B O 1
ATOM 4120 N N . LEU B 1 260 ? -22.453 -1.47 14.992 1 91.5 260 LEU B N 1
ATOM 4121 C CA . LEU B 1 260 ? -21.078 -1.056 15.289 1 91.5 260 LEU B CA 1
ATOM 4122 C C . LEU B 1 260 ? -21.016 0.433 15.617 1 91.5 260 LEU B C 1
ATOM 4124 O O . LEU B 1 260 ? -20.031 0.917 16.156 1 91.5 260 LEU B O 1
ATOM 4128 N N . LEU B 1 261 ? -22.109 1.167 15.273 1 89.5 261 LEU B N 1
ATOM 4129 C CA . LEU B 1 261 ? -22.109 2.617 15.43 1 89.5 261 LEU B CA 1
ATOM 4130 C C . LEU B 1 261 ? -22.438 3.006 16.875 1 89.5 261 LEU B C 1
ATOM 4132 O O . LEU B 1 261 ? -23.609 3.049 17.25 1 89.5 261 LEU B O 1
ATOM 4136 N N . LYS B 1 262 ? -21.609 2.906 17.844 1 77.56 262 LYS B N 1
ATOM 4137 C CA . LYS B 1 262 ? -21.906 3.23 19.234 1 77.56 262 LYS B CA 1
ATOM 4138 C C . LYS B 1 262 ? -20.859 4.164 19.812 1 77.56 262 LYS B C 1
ATOM 4140 O O . LYS B 1 262 ? -19.703 4.148 19.391 1 77.56 262 LYS B O 1
#

Sequence (524 aa):
MARDQTASRSVRTLWVWPGGIFPRRVAYYVKAKSVTADHLNRLGLTLIPCTVDLKSQDLALDAIPGHEKRPKGFSLPVLRIQDLESSNHSKFIAQSSSILEYLEDLLPASDGHPSLRGDDAFQAARVRDIVQLINEVLTWCNVYVRHLTAFSLGWSGMTEEQQSPQAGEDAQVQYRRLLTTLQSWTNTCSKGVSLVGADRPTLADITAAAAKTSMEDLYGINLFDGFEGLEAWWTRYQSSPWFVIRDVIDQIEKDGFNLLLKMARDQTASRSVRTLWVWPGGIFPRRVAYYVKAKSVTADHLNRLGLTLIPCTVDLKSQDLALDAIPGHEKRPKGFSLPVLRIQDLESSNHSKFIAQSSSILEYLEDLLPASDGHPSLRGDDAFQAARVRDIVQLINEVLTWCNVYVRHLTAFSLGWSGMTEEQQSPQAGEDAQVQYRRLLTTLQSWTNTCSKGVSLVGADRPTLADITAAAAKTSMEDLYGINLFDGFEGLEAWWTRYQSSPWFVIRDVIDQIEKDGFNLLLK

Secondary structure (DSSP, 8-state):
---------EEEEEEE-TTSTTTHHHHHHHHHHT--HHHHHHHTEEEEEEEE-TTSTT--EEEPTTSPPPPTT-PSSEEEEEETTTT--EEEE--HHHHHHHHHHHS-GGGTPPPSS-SSHHHHHHHHHHHHHHHHHHHHHHHHHHHH-GGGGGTS---GGG--HHHHHHHHHHHHHHHHHHHHHHTTT-BTTBTT--SS--HHHHHHHHHHHHHHHHH---TTTT-HHHHHHHHHHHTSTTPPPHHHHHHHHHH-GGGG--/---------EEEEEEE-TTSTTTHHHHHHHHHHT--HHHHHHHTEEEEEEEE-TTSTT--EEEPTTSPPPPTT-PSSEEEEEETTTT--EEEE--HHHHHHHHHHHS-GGGTPPPSS-SSHHHHHHHHHHHHHHHHHHHHHHHHHHHH-GGGGGTS---GGG--HHHHHHHHHHHHHHHHHHHHHHTTT-BTTBTT--SS--HHHHHHHHHHHHHHHHH---TTTT-HHHHHHHHHHHTSTT---HHHHHHHHHH-GGGG--